Protein AF-0000000083169999 (afdb_homodimer)

Foldseek 3Di:
DDLLLLLVLVVVLCVLLVFAAADDDQDPVLLVVLVVVLVPDPLRDPPLNVCSRVLRLLLCLQQVPADSVLSSLSSQLRSLLVVCLVCVLVPLPLLVQQLVCVVVVHQGDDSSVNSNVVSLVVSLVVADVVLNVLSVQLVNLLSVLSSCCSPPVVVQVPDLLPVSVVVSLVSNSPCSSRQSSLAYRPDDCVQCVVCSVLSSLLLQLLCQSLQCCVQCPPVVHDTVLNSVCVNVVDDSSVSSNVSSVSNSVSSVCLQPDDGDPRSNVSSVSNSNSSNNSSVNVCVRRVVVVSVNDRPHDD/DDLLLLLVLVVVLCVLLVFAAADDDQDPVLLVVLVVVLVPDPLRDPPLNVCSRVLRLLLCLQQVPADSVLSSLSSQLRSLLVVCLVCVLVPLPLLVQQLVCVVVVHQGDDSSVNSNVVSLVVSLVVADVVLNVLSVQLSNLLSVLSSCCSPPVVVQVPDLLPVSVVVSLVSNSPCSSRQSSLAYRPDDCVQCVVCSVLSSLLLQLLCQSLQCCVQCVPVVHDTVLNSVCVNVVDDSSVSSNVSSVSNSVSSVCLQPDDGDPRSNVSSVSNSNSSNNSSVNVCVRRVVVVSVNDRPHDD

Sequence (596 aa):
MNLSFYRSNIEQFAREIGFVRRQFCLNEELYKTVKDRLSVLDDCPKGAERYTELSTVITQCFWGEHDFEVRVAFALVNVFGIMLDDLGPSHKEEYLRSVQEHAAGRRVSWSILRNLVDHTDKLMAVMPWFRAYLVKRAVDGFISFTYLEAFSPESFKNGDDAITDSFYRQGTSAYELYVLGVFPFDSEWKDYLFLLPHLGKFVNEVNDFLSYYKESIVCHEGNAFGRRGSGSGKPIEEVLVDSRKRCVDVVRFLQNVEMSPRLREALDSFIERFLNYHFDVDYRYRLSEVGIQFPAKIMNLSFYRSNIEQFAREIGFVRRQFCLNEELYKTVKDRLSVLDDCPKGAERYTELSTVITQCFWGEHDFEVRVAFALVNVFGIMLDDLGPSHKEEYLRSVQEHAAGRRVSWSILRNLVDHTDKLMAVMPWFRAYLVKRAVDGFISFTYLEAFSPESFKNGDDAITDSFYRQGTSAYELYVLGVFPFDSEWKDYLFLLPHLGKFVNEVNDFLSYYKESIVCHEGNAFGRRGSGSGKPIEEVLVDSRKRCVDVVRFLQNVEMSPRLREALDSFIERFLNYHFDVDYRYRLSEVGIQFPAKI

InterPro domains:
  IPR008949 Isoprenoid synthase domain superfamily [G3DSA:1.10.600.10] (1-295)
  IPR008949 Isoprenoid synthase domain superfamily [SSF48576] (38-292)

Secondary structure (DSSP, 8-state):
--HHHHHHHHHHHHHHHT----PPPP-HHHHHHHHHHHHT-TTPPTTGGGGHHHHHHHHHHHHTTS-HHHHHHHHHHHHHHHHHHHHGGG-HHHHHHHHHHHHTTPPP-SHHHHHHHHHHHHHHHTS-HHHHHHHHHHHHHHHHHHHHHHH-GGGGTTS-HHHHHHHHHHHH-HHHHHHTTSS-TTS-GGGTGGGHHHHHHHHHHHHHHHTHIIIIIIS----HHHHHHHHHT--HHHHHHHHHHHHHHHHHHHHH----HHHHHHHHHHHHHHHHHHHH-HHHH-GGGGT-------/--HHHHHHHHHHHHHHHT----PPPP-HHHHHHHHHHHHT-TTPPTTGGGGHHHHHHHHHHHHTTS-HHHHHHHHHHHHHHHHHHHHGGG-HHHHHHHHHHHHTTPPP-SHHHHHHHHHHHHHHHTS-HHHHHHHHHHHHHHHHHHHHHHH-GGGGTTS-HHHHHHHHHHHH-HHHHHHTTSS-TTS-GGGTGGGHHHHHHHHHHHHHHHTHIIIIIIS-PPPHHHHHHHHHT--HHHHHHHHHHHHHHHHHHHHH----HHHHHHHHHHHHHHHHHHHH-HHHH-GGGGT-------

Nearest PDB structures (foldseek):
  2ps7-assembly1_A  TM=8.183E-01  e=4.176E-07  Fusarium sporotrichioides
  1jfa-assembly1_A  TM=7.829E-01  e=2.537E-07  Fusarium sporotrichioides
  1kiz-assembly1_B  TM=7.801E-01  e=3.687E-07  Fusarium sporotrichioides
  4mc3-assembly1_A  TM=5.613E-01  e=2.076E-03  Kitasatospora setae KM-6054
  3cke-assembly1_D  TM=5.409E-01  e=2.894E-03  Aspergillus terreus

Structure (mmCIF, N/CA/C/O backbone):
data_AF-0000000083169999-model_v1
#
loop_
_entity.id
_entity.type
_entity.pdbx_description
1 polymer 'Trichodiene synthase'
#
loop_
_atom_site.group_PDB
_atom_site.id
_atom_site.type_symbol
_atom_site.label_atom_id
_atom_site.label_alt_id
_atom_site.label_comp_id
_atom_site.label_asym_id
_atom_site.label_entity_id
_atom_site.label_seq_id
_atom_site.pdbx_PDB_ins_code
_atom_site.Cartn_x
_atom_site.Cartn_y
_atom_site.Cartn_z
_atom_site.occupancy
_atom_site.B_iso_or_equiv
_atom_site.auth_seq_id
_atom_site.auth_comp_id
_atom_site.auth_asym_id
_atom_site.auth_atom_id
_atom_site.pdbx_PDB_model_num
ATOM 1 N N . MET A 1 1 ? -21.422 -12.305 -24.094 1 62.47 1 MET A N 1
ATOM 2 C CA . MET A 1 1 ? -20.094 -12.234 -24.688 1 62.47 1 MET A CA 1
ATOM 3 C C . MET A 1 1 ? -19.812 -13.469 -25.531 1 62.47 1 MET A C 1
ATOM 5 O O . MET A 1 1 ? -20.156 -14.586 -25.156 1 62.47 1 MET A O 1
ATOM 9 N N . ASN A 1 2 ? -19.359 -13.242 -26.766 1 78.25 2 ASN A N 1
ATOM 10 C CA . ASN A 1 2 ? -18.984 -14.258 -27.734 1 78.25 2 ASN A CA 1
ATOM 11 C C . ASN A 1 2 ? -17.688 -14.969 -27.344 1 78.25 2 ASN A C 1
ATOM 13 O O . ASN A 1 2 ? -16.641 -14.336 -27.25 1 78.25 2 ASN A O 1
ATOM 17 N N . LEU A 1 3 ? -17.812 -16.219 -26.953 1 85.62 3 LEU A N 1
ATOM 18 C CA . LEU A 1 3 ? -16.672 -17.047 -26.547 1 85.62 3 LEU A CA 1
ATOM 19 C C . LEU A 1 3 ? -15.594 -17.062 -27.625 1 85.62 3 LEU A C 1
ATOM 21 O O . LEU A 1 3 ? -14.406 -17.109 -27.312 1 85.62 3 LEU A O 1
ATOM 25 N N . SER A 1 4 ? -16.047 -16.984 -28.812 1 87.94 4 SER A N 1
ATOM 26 C CA . SER A 1 4 ? -15.094 -16.953 -29.922 1 87.94 4 SER A CA 1
ATOM 27 C C . SER A 1 4 ? -14.266 -15.672 -29.906 1 87.94 4 SER A C 1
ATOM 29 O O . SER A 1 4 ? -13.078 -15.688 -30.25 1 87.94 4 SER A O 1
ATOM 31 N N . PHE A 1 5 ? -14.922 -14.703 -29.531 1 90.88 5 PHE A N 1
ATOM 32 C CA . PHE A 1 5 ? -14.227 -13.422 -29.438 1 90.88 5 PHE A CA 1
ATOM 33 C C . PHE A 1 5 ? -13.195 -13.438 -28.312 1 90.88 5 PHE A C 1
ATOM 35 O O . PHE A 1 5 ? -12.078 -12.953 -28.484 1 90.88 5 PHE A O 1
ATOM 42 N N . TYR A 1 6 ? -13.562 -13.969 -27.188 1 91.5 6 TYR A N 1
ATOM 43 C CA . TYR A 1 6 ? -12.641 -14.094 -26.062 1 91.5 6 TYR A CA 1
ATOM 44 C C . TYR A 1 6 ? -11.453 -14.977 -26.438 1 91.5 6 TYR A C 1
ATOM 46 O O . TYR A 1 6 ? -10.305 -14.602 -26.188 1 91.5 6 TYR A O 1
ATOM 54 N N . ARG A 1 7 ? -11.734 -16.062 -27.078 1 91.62 7 ARG A N 1
ATOM 55 C CA . ARG A 1 7 ? -10.688 -16.984 -27.516 1 91.62 7 ARG A CA 1
ATOM 56 C C . ARG A 1 7 ? -9.719 -16.281 -28.469 1 91.62 7 ARG A C 1
ATOM 58 O O . ARG A 1 7 ? -8.5 -16.406 -28.312 1 91.62 7 ARG A O 1
ATOM 65 N N . SER A 1 8 ? -10.219 -15.562 -29.375 1 92.19 8 SER A N 1
ATOM 66 C CA . SER A 1 8 ? -9.391 -14.875 -30.359 1 92.19 8 SER A CA 1
ATOM 67 C C . SER A 1 8 ? -8.477 -13.852 -29.688 1 92.19 8 SER A C 1
ATOM 69 O O . SER A 1 8 ? -7.344 -13.641 -30.141 1 92.19 8 SER A O 1
ATOM 71 N N . ASN A 1 9 ? -8.984 -13.258 -28.641 1 93.12 9 ASN A N 1
ATOM 72 C CA . ASN A 1 9 ? -8.172 -12.273 -27.938 1 93.12 9 ASN A CA 1
ATOM 73 C C . ASN A 1 9 ? -7.062 -12.93 -27.125 1 93.12 9 ASN A C 1
ATOM 75 O O . ASN A 1 9 ? -5.961 -12.391 -27.016 1 93.12 9 ASN A O 1
ATOM 79 N N . ILE A 1 10 ? -7.336 -14.07 -26.594 1 93.38 10 ILE A N 1
ATOM 80 C CA . ILE A 1 10 ? -6.301 -14.797 -25.875 1 93.38 10 ILE A CA 1
ATOM 81 C C . ILE A 1 10 ? -5.219 -15.258 -26.844 1 93.38 10 ILE A C 1
ATOM 83 O O . ILE A 1 10 ? -4.023 -15.125 -26.562 1 93.38 10 ILE A O 1
ATOM 87 N N . GLU A 1 11 ? -5.629 -15.75 -27.953 1 92.12 11 GLU A N 1
ATOM 88 C CA . GLU A 1 11 ? -4.688 -16.219 -28.969 1 92.12 11 GLU A CA 1
ATOM 89 C C . GLU A 1 11 ? -3.848 -15.062 -29.516 1 92.12 11 GLU A C 1
ATOM 91 O O . GLU A 1 11 ? -2.645 -15.219 -29.734 1 92.12 11 GLU A O 1
ATOM 96 N N . GLN A 1 12 ? -4.492 -13.992 -29.719 1 93.56 12 GLN A N 1
ATOM 97 C CA . GLN A 1 12 ? -3.777 -12.812 -30.188 1 93.56 12 GLN A CA 1
ATOM 98 C C . GLN A 1 12 ? -2.77 -12.336 -29.141 1 93.56 12 GLN A C 1
ATOM 100 O O . GLN A 1 12 ? -1.652 -11.938 -29.484 1 93.56 12 GLN A O 1
ATOM 105 N N . PHE A 1 13 ? -3.205 -12.336 -27.906 1 94.94 13 PHE A N 1
ATOM 106 C CA . PHE A 1 13 ? -2.299 -11.992 -26.812 1 94.94 13 PHE A CA 1
ATOM 107 C C . PHE A 1 13 ? -1.073 -12.898 -26.812 1 94.94 13 PHE A C 1
ATOM 109 O O . PHE A 1 13 ? 0.061 -12.422 -26.781 1 94.94 13 PHE A O 1
ATOM 116 N N . ALA A 1 14 ? -1.275 -14.117 -26.875 1 92.31 14 ALA A N 1
ATOM 117 C CA . ALA A 1 14 ? -0.194 -15.102 -26.875 1 92.31 14 ALA A CA 1
ATOM 118 C C . ALA A 1 14 ? 0.758 -14.875 -28.047 1 92.31 14 ALA A C 1
ATOM 120 O O . ALA A 1 14 ? 1.979 -14.93 -27.875 1 92.31 14 ALA A O 1
ATOM 121 N N . ARG A 1 15 ? 0.222 -14.578 -29.188 1 92 15 ARG A N 1
ATOM 122 C CA . ARG A 1 15 ? 1.021 -14.328 -30.375 1 92 15 ARG A CA 1
ATOM 123 C C . ARG A 1 15 ? 1.84 -13.055 -30.234 1 92 15 ARG A C 1
ATOM 125 O O . ARG A 1 15 ? 3.025 -13.031 -30.578 1 92 15 ARG A O 1
ATOM 132 N N . GLU A 1 16 ? 1.239 -12.094 -29.781 1 93.88 16 GLU A N 1
ATOM 133 C CA . GLU A 1 16 ? 1.878 -10.781 -29.688 1 93.88 16 GLU A CA 1
ATOM 134 C C . GLU A 1 16 ? 3.064 -10.812 -28.734 1 93.88 16 GLU A C 1
ATOM 136 O O . GLU A 1 16 ? 4.051 -10.102 -28.938 1 93.88 16 GLU A O 1
ATOM 141 N N . ILE A 1 17 ? 2.957 -11.648 -27.719 1 94 17 ILE A N 1
ATOM 142 C CA . ILE A 1 17 ? 4.023 -11.633 -26.734 1 94 17 ILE A CA 1
ATOM 143 C C . ILE A 1 17 ? 4.98 -12.797 -26.969 1 94 17 ILE A C 1
ATOM 145 O O . ILE A 1 17 ? 5.977 -12.953 -26.266 1 94 17 ILE A O 1
ATOM 149 N N . GLY A 1 18 ? 4.715 -13.641 -27.922 1 90.19 18 GLY A N 1
ATOM 150 C CA . GLY A 1 18 ? 5.562 -14.773 -28.25 1 90.19 18 GLY A CA 1
ATOM 151 C C . GLY A 1 18 ? 5.492 -15.883 -27.203 1 90.19 18 GLY A C 1
ATOM 152 O O . GLY A 1 18 ? 6.512 -16.484 -26.859 1 90.19 18 GLY A O 1
ATOM 153 N N . PHE A 1 19 ? 4.316 -16.062 -26.688 1 89.81 19 PHE A N 1
ATOM 154 C CA . PHE A 1 19 ? 4.137 -17.062 -25.641 1 89.81 19 PHE A CA 1
ATOM 155 C C . PHE A 1 19 ? 4.227 -18.469 -26.219 1 89.81 19 PHE A C 1
ATOM 157 O O . PHE A 1 19 ? 3.645 -18.75 -27.281 1 89.81 19 PHE A O 1
ATOM 164 N N . VAL A 1 20 ? 4.965 -19.297 -25.531 1 83.62 20 VAL A N 1
ATOM 165 C CA . VAL A 1 20 ? 5.066 -20.719 -25.859 1 83.62 20 VAL A CA 1
ATOM 166 C C . VAL A 1 20 ? 4.602 -21.547 -24.656 1 83.62 20 VAL A C 1
ATOM 168 O O . VAL A 1 20 ? 5.137 -21.422 -23.562 1 83.62 20 VAL A O 1
ATOM 171 N N . ARG A 1 21 ? 3.674 -22.297 -24.859 1 85.25 21 ARG A N 1
ATOM 172 C CA . ARG A 1 21 ? 3.104 -23.141 -23.812 1 85.25 21 ARG A CA 1
ATOM 173 C C . ARG A 1 21 ? 4.078 -24.234 -23.406 1 85.25 21 ARG A C 1
ATOM 175 O O . ARG A 1 21 ? 4.66 -24.906 -24.25 1 85.25 21 ARG A O 1
ATOM 182 N N . ARG A 1 22 ? 4.238 -24.25 -22.156 1 82.31 22 ARG A N 1
ATOM 183 C CA . ARG A 1 22 ? 5.012 -25.328 -21.562 1 82.31 22 ARG A CA 1
ATOM 184 C C . ARG A 1 22 ? 4.227 -26.016 -20.438 1 82.31 22 ARG A C 1
ATOM 186 O O . ARG A 1 22 ? 3.508 -25.344 -19.688 1 82.31 22 ARG A O 1
ATOM 193 N N . GLN A 1 23 ? 4.219 -27.281 -20.484 1 73.69 23 GLN A N 1
ATOM 194 C CA . GLN A 1 23 ? 3.492 -28 -19.438 1 73.69 23 GLN A CA 1
ATOM 195 C C . GLN A 1 23 ? 4.312 -28.094 -18.156 1 73.69 23 GLN A C 1
ATOM 197 O O . GLN A 1 23 ? 5.531 -28.281 -18.203 1 73.69 23 GLN A O 1
ATOM 202 N N . PHE A 1 24 ? 3.568 -27.766 -17.125 1 72.69 24 PHE A N 1
ATOM 203 C CA . PHE A 1 24 ? 4.242 -27.875 -15.836 1 72.69 24 PHE A CA 1
ATOM 204 C C . PHE A 1 24 ? 3.91 -29.188 -15.148 1 72.69 24 PHE A C 1
ATOM 206 O O . PHE A 1 24 ? 2.801 -29.703 -15.289 1 72.69 24 PHE A O 1
ATOM 213 N N . CYS A 1 25 ? 4.93 -29.75 -14.641 1 74.88 25 CYS A N 1
ATOM 214 C CA . CYS A 1 25 ? 4.727 -30.938 -13.82 1 74.88 25 CYS A CA 1
ATOM 215 C C . CYS A 1 25 ? 4.82 -30.609 -12.336 1 74.88 25 CYS A C 1
ATOM 217 O O . CYS A 1 25 ? 5.648 -29.781 -11.93 1 74.88 25 CYS A O 1
ATOM 219 N N . LEU A 1 26 ? 3.883 -31.219 -11.664 1 83 26 LEU A N 1
ATOM 220 C CA . LEU A 1 26 ? 3.914 -31.062 -10.219 1 83 26 LEU A CA 1
ATOM 221 C C . LEU A 1 26 ? 5.242 -31.547 -9.641 1 83 26 LEU A C 1
ATOM 223 O O . LEU A 1 26 ? 5.73 -32.625 -10.023 1 83 26 LEU A O 1
ATOM 227 N N . ASN A 1 27 ? 5.832 -30.781 -8.836 1 90.19 27 ASN A N 1
ATOM 228 C CA . ASN A 1 27 ? 7.016 -31.203 -8.102 1 90.19 27 ASN A CA 1
ATOM 229 C C . ASN A 1 27 ? 6.645 -32.062 -6.898 1 90.19 27 ASN A C 1
ATOM 231 O O . ASN A 1 27 ? 6.246 -31.562 -5.852 1 90.19 27 ASN A O 1
ATOM 235 N N . GLU A 1 28 ? 6.883 -33.312 -7.02 1 94.19 28 GLU A N 1
ATOM 236 C CA . GLU A 1 28 ? 6.441 -34.281 -6.02 1 94.19 28 GLU A CA 1
ATOM 237 C C . GLU A 1 28 ? 7.152 -34.062 -4.688 1 94.19 28 GLU A C 1
ATOM 239 O O . GLU A 1 28 ? 6.555 -34.219 -3.623 1 94.19 28 GLU A O 1
ATOM 244 N N . GLU A 1 29 ? 8.367 -33.781 -4.758 1 96.12 29 GLU A N 1
ATOM 245 C CA . GLU A 1 29 ? 9.125 -33.594 -3.527 1 96.12 29 GLU A CA 1
ATOM 246 C C . GLU A 1 29 ? 8.578 -32.375 -2.746 1 96.12 29 GLU A C 1
ATOM 248 O O . GLU A 1 29 ? 8.406 -32.469 -1.528 1 96.12 29 GLU A O 1
ATOM 253 N N . LEU A 1 30 ? 8.32 -31.328 -3.416 1 96.31 30 LEU A N 1
ATOM 254 C CA . LEU A 1 30 ? 7.758 -30.141 -2.775 1 96.31 30 LEU A CA 1
ATOM 255 C C . LEU A 1 30 ? 6.375 -30.438 -2.199 1 96.31 30 LEU A C 1
ATOM 257 O O . LEU A 1 30 ? 6.082 -30.062 -1.06 1 96.31 30 LEU A O 1
ATOM 261 N N . TYR A 1 31 ? 5.605 -31.109 -2.959 1 96.94 31 TYR A N 1
ATOM 262 C CA . TYR A 1 31 ? 4.258 -31.469 -2.533 1 96.94 31 TYR A CA 1
ATOM 263 C C . TYR A 1 31 ? 4.293 -32.312 -1.259 1 96.94 31 TYR A C 1
ATOM 265 O O . TYR A 1 31 ? 3.607 -32 -0.283 1 96.94 31 TYR A O 1
ATOM 273 N N . LYS A 1 32 ? 5.074 -33.281 -1.286 1 97.38 32 LYS A N 1
ATOM 274 C CA . LYS A 1 32 ? 5.176 -34.188 -0.14 1 97.38 32 LYS A CA 1
ATOM 275 C C . LYS A 1 32 ? 5.695 -33.469 1.091 1 97.38 32 LYS A C 1
ATOM 277 O O . LYS A 1 32 ? 5.199 -33.656 2.201 1 97.38 32 LYS A O 1
ATOM 282 N N . THR A 1 33 ? 6.66 -32.656 0.898 1 97.88 33 THR A N 1
ATOM 283 C CA . THR A 1 33 ? 7.258 -31.938 2.016 1 97.88 33 THR A CA 1
ATOM 284 C C . THR A 1 33 ? 6.25 -30.969 2.633 1 97.88 33 THR A C 1
ATOM 286 O O . THR A 1 33 ? 6.152 -30.859 3.857 1 97.88 33 THR A O 1
ATOM 289 N N . VAL A 1 34 ? 5.496 -30.266 1.845 1 97.81 34 VAL A N 1
ATOM 290 C CA . VAL A 1 34 ? 4.484 -29.344 2.344 1 97.81 34 VAL A CA 1
ATOM 291 C C . VAL A 1 34 ? 3.402 -30.109 3.094 1 97.81 34 VAL A C 1
ATOM 293 O O . VAL A 1 34 ? 2.982 -29.703 4.18 1 97.81 34 VAL A O 1
ATOM 296 N N . LYS A 1 35 ? 3.01 -31.203 2.561 1 97 35 LYS A N 1
ATOM 297 C CA . LYS A 1 35 ? 2.016 -32.062 3.213 1 97 35 LYS A CA 1
ATOM 298 C C . LYS A 1 35 ? 2.52 -32.531 4.566 1 97 35 LYS A C 1
ATOM 300 O O . LYS A 1 35 ? 1.774 -32.531 5.547 1 97 35 LYS A O 1
ATOM 305 N N . ASP A 1 36 ? 3.721 -32.938 4.562 1 97.12 36 ASP A N 1
ATOM 306 C CA . ASP A 1 36 ? 4.324 -33.406 5.801 1 97.12 36 ASP A CA 1
ATOM 307 C C . ASP A 1 36 ? 4.398 -32.312 6.844 1 97.12 36 ASP A C 1
ATOM 309 O O . ASP A 1 36 ? 4.109 -32.531 8.023 1 97.12 36 ASP A O 1
ATOM 313 N N . ARG A 1 37 ? 4.793 -31.156 6.434 1 97.12 37 ARG A N 1
ATOM 314 C CA . ARG A 1 37 ? 4.863 -30.031 7.352 1 97.12 37 ARG A CA 1
ATOM 315 C C . ARG A 1 37 ? 3.492 -29.719 7.938 1 97.12 37 ARG A C 1
ATOM 317 O O . ARG A 1 37 ? 3.379 -29.375 9.125 1 97.12 37 ARG A O 1
ATOM 324 N N . LEU A 1 38 ? 2.498 -29.75 7.117 1 97.44 38 LEU A N 1
ATOM 325 C CA . LEU A 1 38 ? 1.14 -29.484 7.57 1 97.44 38 LEU A CA 1
ATOM 326 C C . LEU A 1 38 ? 0.672 -30.547 8.555 1 97.44 38 LEU A C 1
ATOM 328 O O . LEU A 1 38 ? -0.022 -30.234 9.531 1 97.44 38 LEU A O 1
ATOM 332 N N . SER A 1 39 ? 1.054 -31.75 8.352 1 95.12 39 SER A N 1
ATOM 333 C CA . SER A 1 39 ? 0.594 -32.875 9.164 1 95.12 39 SER A CA 1
ATOM 334 C C . SER A 1 39 ? 1.154 -32.812 10.578 1 95.12 39 SER A C 1
ATOM 336 O O . SER A 1 39 ? 0.565 -33.344 11.508 1 95.12 39 SER A O 1
ATOM 338 N N . VAL A 1 40 ? 2.223 -32.125 10.766 1 94.19 40 VAL A N 1
ATOM 339 C CA . VAL A 1 40 ? 2.852 -32.094 12.078 1 94.19 40 VAL A CA 1
ATOM 340 C C . VAL A 1 40 ? 2.57 -30.75 12.758 1 94.19 40 VAL A C 1
ATOM 342 O O . VAL A 1 40 ? 3.033 -30.5 13.875 1 94.19 40 VAL A O 1
ATOM 345 N N . LEU A 1 41 ? 1.908 -29.938 12.039 1 93.94 41 LEU A N 1
ATOM 346 C CA . LEU A 1 41 ? 1.555 -28.656 12.625 1 93.94 41 LEU A CA 1
ATOM 347 C C . LEU A 1 41 ? 0.533 -28.828 13.75 1 93.94 41 LEU A C 1
ATOM 349 O O . LEU A 1 41 ? -0.516 -29.438 13.547 1 93.94 41 LEU A O 1
ATOM 353 N N . ASP A 1 42 ? 0.745 -28.391 14.906 1 88.94 42 ASP A N 1
ATOM 354 C CA . ASP A 1 42 ? -0.102 -28.562 16.078 1 88.94 42 ASP A CA 1
ATOM 355 C C . ASP A 1 42 ? -1.484 -27.953 15.867 1 88.94 42 ASP A C 1
ATOM 357 O O . ASP A 1 42 ? -2.494 -28.516 16.281 1 88.94 42 ASP A O 1
ATOM 361 N N . ASP A 1 43 ? -1.64 -26.875 15.211 1 91.25 43 ASP A N 1
ATOM 362 C CA . ASP A 1 43 ? -2.902 -26.172 15.016 1 91.25 43 ASP A CA 1
ATOM 363 C C . ASP A 1 43 ? -3.223 -26 13.531 1 91.25 43 ASP A C 1
ATOM 365 O O . ASP A 1 43 ? -3.629 -24.922 13.102 1 91.25 43 ASP A O 1
ATOM 369 N N . CYS A 1 44 ? -3.051 -27.094 12.891 1 93.75 44 CYS A N 1
ATOM 370 C CA . CYS A 1 44 ? -3.342 -27.047 11.461 1 93.75 44 CYS A CA 1
ATOM 371 C C . CYS A 1 44 ? -4.844 -26.969 11.219 1 93.75 44 CYS A C 1
ATOM 373 O O . CYS A 1 44 ? -5.602 -27.812 11.703 1 93.75 44 CYS A O 1
ATOM 375 N N . PRO A 1 45 ? -5.246 -26 10.492 1 94.5 45 PRO A N 1
ATOM 376 C CA . PRO A 1 45 ? -6.68 -25.906 10.211 1 94.5 45 PRO A CA 1
ATOM 377 C C . PRO A 1 45 ? -7.195 -27.094 9.398 1 94.5 45 PRO A C 1
ATOM 379 O O . PRO A 1 45 ? -6.504 -27.578 8.5 1 94.5 45 PRO A O 1
ATOM 382 N N . LYS A 1 46 ? -8.453 -27.406 9.688 1 90.75 46 LYS A N 1
ATOM 383 C CA . LYS A 1 46 ? -9.086 -28.5 8.953 1 90.75 46 LYS A CA 1
ATOM 384 C C . LYS A 1 46 ? -9.203 -28.172 7.469 1 90.75 46 LYS A C 1
ATOM 386 O O . LYS A 1 46 ? -9.602 -27.062 7.105 1 90.75 46 LYS A O 1
ATOM 391 N N . GLY A 1 47 ? -8.688 -29.109 6.629 1 92.38 47 GLY A N 1
ATOM 392 C CA . GLY A 1 47 ? -8.859 -28.938 5.195 1 92.38 47 GLY A CA 1
ATOM 393 C C . GLY A 1 47 ? -7.664 -28.297 4.523 1 92.38 47 GLY A C 1
ATOM 394 O O . GLY A 1 47 ? -7.656 -28.109 3.303 1 92.38 47 GLY A O 1
ATOM 395 N N . ALA A 1 48 ? -6.641 -27.984 5.305 1 95.44 48 ALA A N 1
ATOM 396 C CA . ALA A 1 48 ? -5.453 -27.344 4.742 1 95.44 48 ALA A CA 1
ATOM 397 C C . ALA A 1 48 ? -4.859 -28.188 3.619 1 95.44 48 ALA A C 1
ATOM 399 O O . ALA A 1 48 ? -4.336 -27.656 2.639 1 95.44 48 ALA A O 1
ATOM 400 N N . GLU A 1 49 ? -4.98 -29.469 3.75 1 93.62 49 GLU A N 1
ATOM 401 C CA . GLU A 1 49 ? -4.395 -30.406 2.789 1 93.62 49 GLU A CA 1
ATOM 402 C C . GLU A 1 49 ? -5 -30.219 1.401 1 93.62 49 GLU A C 1
ATOM 404 O O . GLU A 1 49 ? -4.328 -30.438 0.391 1 93.62 49 GLU A O 1
ATOM 409 N N . ARG A 1 50 ? -6.188 -29.781 1.277 1 93.44 50 ARG A N 1
ATOM 410 C CA . ARG A 1 50 ? -6.875 -29.594 0.004 1 93.44 50 ARG A CA 1
ATOM 411 C C . ARG A 1 50 ? -6.215 -28.484 -0.819 1 93.44 50 ARG A C 1
ATOM 413 O O . ARG A 1 50 ? -6.387 -28.422 -2.039 1 93.44 50 ARG A O 1
ATOM 420 N N . TYR A 1 51 ? -5.453 -27.672 -0.123 1 95.06 51 TYR A N 1
ATOM 421 C CA . TYR A 1 51 ? -4.867 -26.516 -0.799 1 95.06 51 TYR A CA 1
ATOM 422 C C . TYR A 1 51 ? -3.396 -26.75 -1.118 1 95.06 51 TYR A C 1
ATOM 424 O O . TYR A 1 51 ? -2.734 -25.906 -1.715 1 95.06 51 TYR A O 1
ATOM 432 N N . THR A 1 52 ? -2.914 -27.922 -0.758 1 95.44 52 THR A N 1
ATOM 433 C CA . THR A 1 52 ? -1.494 -28.219 -0.892 1 95.44 52 THR A CA 1
ATOM 434 C C . THR A 1 52 ? -1.101 -28.328 -2.363 1 95.44 52 THR A C 1
ATOM 436 O O . THR A 1 52 ? -0.06 -27.812 -2.771 1 95.44 52 THR A O 1
ATOM 439 N N . GLU A 1 53 ? -1.898 -28.953 -3.105 1 92.62 53 GLU A N 1
ATOM 440 C CA . GLU A 1 53 ? -1.574 -29.141 -4.516 1 92.62 53 GLU A CA 1
ATOM 441 C C . GLU A 1 53 ? -1.493 -27.797 -5.242 1 92.62 53 GLU A C 1
ATOM 443 O O . GLU A 1 53 ? -0.505 -27.516 -5.926 1 92.62 53 GLU A O 1
ATOM 448 N N . LEU A 1 54 ? -2.504 -27.031 -5.121 1 92.25 54 LEU A N 1
ATOM 449 C CA . LEU A 1 54 ? -2.531 -25.734 -5.777 1 92.25 54 LEU A CA 1
ATOM 450 C C . LEU A 1 54 ? -1.357 -24.859 -5.324 1 92.25 54 LEU A C 1
ATOM 452 O O . LEU A 1 54 ? -0.699 -24.219 -6.145 1 92.25 54 LEU A O 1
ATOM 456 N N . SER A 1 55 ? -1.122 -24.844 -4.051 1 94.44 55 SER A N 1
ATOM 457 C CA . SER A 1 55 ? -0.03 -24.047 -3.5 1 94.44 55 SER A CA 1
ATOM 458 C C . SER A 1 55 ? 1.315 -24.484 -4.07 1 94.44 55 SER A C 1
ATOM 460 O O . SER A 1 55 ? 2.166 -23.656 -4.379 1 94.44 55 SER A O 1
ATOM 462 N N . THR A 1 56 ? 1.494 -25.75 -4.176 1 94.19 56 THR A N 1
ATOM 463 C CA . THR A 1 56 ? 2.76 -26.281 -4.68 1 94.19 56 THR A CA 1
ATOM 464 C C . THR A 1 56 ? 2.932 -25.953 -6.156 1 94.19 56 THR A C 1
ATOM 466 O O . THR A 1 56 ? 4.039 -25.656 -6.605 1 94.19 56 THR A O 1
ATOM 469 N N . VAL A 1 57 ? 1.862 -26.016 -6.891 1 91.12 57 VAL A N 1
ATOM 470 C CA . VAL A 1 57 ? 1.91 -25.656 -8.305 1 91.12 57 VAL A CA 1
ATOM 471 C C . VAL A 1 57 ? 2.273 -24.188 -8.461 1 91.12 57 VAL A C 1
ATOM 473 O O . VAL A 1 57 ? 3.152 -23.828 -9.25 1 91.12 57 VAL A O 1
ATOM 476 N N . ILE A 1 58 ? 1.662 -2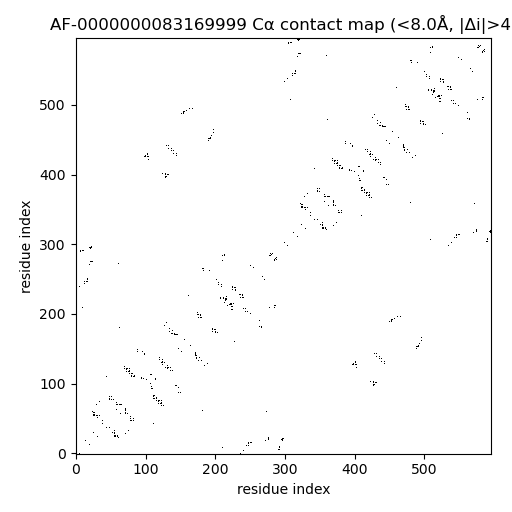3.328 -7.691 1 91.56 58 ILE A N 1
ATOM 477 C CA . ILE A 1 58 ? 1.941 -21.906 -7.727 1 91.56 58 ILE A CA 1
ATOM 478 C C . ILE A 1 58 ? 3.41 -21.656 -7.387 1 91.56 58 ILE A C 1
ATOM 480 O O . ILE A 1 58 ? 4.098 -20.906 -8.086 1 91.56 58 ILE A O 1
ATOM 484 N N . THR A 1 59 ? 3.811 -22.297 -6.359 1 92.81 59 THR A N 1
ATOM 485 C CA . THR A 1 59 ? 5.18 -22.109 -5.895 1 92.81 59 THR A CA 1
ATOM 486 C C . THR A 1 59 ? 6.18 -22.547 -6.961 1 92.81 59 THR A C 1
ATOM 488 O O . THR A 1 59 ? 7.164 -21.859 -7.223 1 92.81 59 THR A O 1
ATOM 491 N N . GLN A 1 60 ? 5.914 -23.641 -7.512 1 88.38 60 GLN A N 1
ATOM 492 C CA . GLN A 1 60 ? 6.805 -24.156 -8.547 1 88.38 60 GLN A CA 1
ATOM 493 C C . GLN A 1 60 ? 6.832 -23.234 -9.758 1 88.38 60 GLN A C 1
ATOM 495 O O . GLN A 1 60 ? 7.887 -23.031 -10.359 1 88.38 60 GLN A O 1
ATOM 500 N N . CYS A 1 61 ? 5.75 -22.75 -10.07 1 86.75 61 CYS A N 1
ATOM 501 C CA . CYS A 1 61 ? 5.645 -21.891 -11.242 1 86.75 61 CYS A CA 1
ATOM 502 C C . CYS A 1 61 ? 6.277 -20.531 -10.977 1 86.75 61 CYS A C 1
ATOM 504 O O . CYS A 1 61 ? 7.031 -20.016 -11.805 1 86.75 61 CYS A O 1
ATOM 506 N N . PHE A 1 62 ? 6.074 -20.031 -9.828 1 89.38 62 PHE A N 1
ATOM 507 C CA . PHE A 1 62 ? 6.41 -18.625 -9.633 1 89.38 62 PHE A CA 1
ATOM 508 C C . PHE A 1 62 ? 7.762 -18.469 -8.945 1 89.38 62 PHE A C 1
ATOM 510 O O . PHE A 1 62 ? 8.445 -17.469 -9.109 1 89.38 62 PHE A O 1
ATOM 517 N N . TRP A 1 63 ? 8.164 -19.5 -8.195 1 90.81 63 TRP A N 1
ATOM 518 C CA . TRP A 1 63 ? 9.367 -19.359 -7.387 1 90.81 63 TRP A CA 1
ATOM 519 C C . TRP A 1 63 ? 10.242 -20.609 -7.504 1 90.81 63 TRP A C 1
ATOM 521 O O . TRP A 1 63 ? 10.953 -20.969 -6.562 1 90.81 63 TRP A O 1
ATOM 531 N N . GLY A 1 64 ? 10.195 -21.203 -8.648 1 84.25 64 GLY A N 1
ATOM 532 C CA . GLY A 1 64 ? 10.883 -22.469 -8.875 1 84.25 64 GLY A CA 1
ATOM 533 C C . GLY A 1 64 ? 12.398 -22.328 -8.805 1 84.25 64 GLY A C 1
ATOM 534 O O . GLY A 1 64 ? 13.102 -23.328 -8.602 1 84.25 64 GLY A O 1
ATOM 535 N N . GLU A 1 65 ? 12.867 -21.109 -8.883 1 83.69 65 GLU A N 1
ATOM 536 C CA . GLU A 1 65 ? 14.312 -20.922 -8.961 1 83.69 65 GLU A CA 1
ATOM 537 C C . GLU A 1 65 ? 14.922 -20.766 -7.57 1 83.69 65 GLU A C 1
ATOM 539 O O . GLU A 1 65 ? 16.141 -20.75 -7.418 1 83.69 65 GLU A O 1
ATOM 544 N N . HIS A 1 66 ? 14.125 -20.672 -6.605 1 91.88 66 HIS A N 1
ATOM 545 C CA . HIS A 1 66 ? 14.625 -20.5 -5.25 1 91.88 66 HIS A CA 1
ATOM 546 C C . HIS A 1 66 ? 15.047 -21.844 -4.645 1 91.88 66 HIS A C 1
ATOM 548 O O . HIS A 1 66 ? 14.688 -22.906 -5.16 1 91.88 66 HIS A O 1
ATOM 554 N N . ASP A 1 67 ? 15.797 -21.688 -3.617 1 92.94 67 ASP A N 1
ATOM 555 C CA . ASP A 1 67 ? 16.172 -22.875 -2.846 1 92.94 67 ASP A CA 1
ATOM 556 C C . ASP A 1 67 ? 14.938 -23.609 -2.322 1 92.94 67 ASP A C 1
ATOM 558 O O . ASP A 1 67 ? 13.898 -22.984 -2.092 1 92.94 67 ASP A O 1
ATOM 562 N N . PHE A 1 68 ? 15.102 -24.891 -2.094 1 95.44 68 PHE A N 1
ATOM 563 C CA . PHE A 1 68 ? 13.992 -25.781 -1.759 1 95.44 68 PHE A CA 1
ATOM 564 C C . PHE A 1 68 ? 13.281 -25.297 -0.502 1 95.44 68 PHE A C 1
ATOM 566 O O . PHE A 1 68 ? 12.047 -25.25 -0.46 1 95.44 68 PHE A O 1
ATOM 573 N N . GLU A 1 69 ? 14 -24.891 0.486 1 95.12 69 GLU A N 1
ATOM 574 C CA . GLU A 1 69 ? 13.391 -24.484 1.749 1 95.12 69 GLU A CA 1
ATOM 575 C C . GLU A 1 69 ? 12.594 -23.188 1.584 1 95.12 69 GLU A C 1
ATOM 577 O O . GLU A 1 69 ? 11.57 -23 2.25 1 95.12 69 GLU A O 1
ATOM 582 N N . VAL A 1 70 ? 13.07 -22.375 0.751 1 94.5 70 VAL A N 1
ATOM 583 C CA . VAL A 1 70 ? 12.359 -21.141 0.458 1 94.5 70 VAL A CA 1
ATOM 584 C C . VAL A 1 70 ? 11.047 -21.453 -0.27 1 94.5 70 VAL A C 1
ATOM 586 O O . VAL A 1 70 ? 10.008 -20.875 0.037 1 94.5 70 VAL A O 1
ATOM 589 N N . ARG A 1 71 ? 11.109 -22.391 -1.162 1 95.44 71 ARG A N 1
ATOM 590 C CA . ARG A 1 71 ? 9.914 -22.812 -1.883 1 95.44 71 ARG A CA 1
ATOM 591 C C . ARG A 1 71 ? 8.891 -23.422 -0.932 1 95.44 71 ARG A C 1
ATOM 593 O O . ARG A 1 71 ? 7.691 -23.156 -1.051 1 95.44 71 ARG A O 1
ATOM 600 N N . VAL A 1 72 ? 9.406 -24.156 -0.039 1 97.19 72 VAL A N 1
ATOM 601 C CA . VAL A 1 72 ? 8.516 -24.75 0.957 1 97.19 72 VAL A CA 1
ATOM 602 C C . VAL A 1 72 ? 7.844 -23.641 1.768 1 97.19 72 VAL A C 1
ATOM 604 O O . VAL A 1 72 ? 6.637 -23.688 2.018 1 97.19 72 VAL A O 1
ATOM 607 N N . ALA A 1 73 ? 8.602 -22.656 2.148 1 96.12 73 ALA A N 1
ATOM 608 C CA . ALA A 1 73 ? 8.062 -21.547 2.928 1 96.12 73 ALA A CA 1
ATOM 609 C C . ALA A 1 73 ? 6.984 -20.797 2.148 1 96.12 73 ALA A C 1
ATOM 611 O O . ALA A 1 73 ? 5.918 -20.5 2.689 1 96.12 73 ALA A O 1
ATOM 612 N N . PHE A 1 74 ? 7.242 -20.562 0.903 1 95.69 74 PHE A N 1
ATOM 613 C CA . PHE A 1 74 ? 6.254 -19.906 0.056 1 95.69 74 PHE A CA 1
ATOM 614 C C . PHE A 1 74 ? 4.988 -20.75 -0.05 1 95.69 74 PHE A C 1
ATOM 616 O O . PHE A 1 74 ? 3.877 -20.219 0.026 1 95.69 74 PHE A O 1
ATOM 623 N N . ALA A 1 75 ? 5.184 -21.984 -0.248 1 96.94 75 ALA A N 1
ATOM 624 C CA . ALA A 1 75 ? 4.047 -22.891 -0.42 1 96.94 75 ALA A CA 1
ATOM 625 C C . ALA A 1 75 ? 3.154 -22.891 0.819 1 96.94 75 ALA A C 1
ATOM 627 O O . ALA A 1 75 ? 1.927 -22.875 0.709 1 96.94 75 ALA A O 1
ATOM 628 N N . LEU A 1 76 ? 3.756 -22.891 1.943 1 97.56 76 LEU A N 1
ATOM 629 C CA . LEU A 1 76 ? 2.986 -22.922 3.184 1 97.56 76 LEU A CA 1
ATOM 630 C C . LEU A 1 76 ? 2.223 -21.609 3.373 1 97.56 76 LEU A C 1
ATOM 632 O O . LEU A 1 76 ? 1.054 -21.625 3.768 1 97.56 76 LEU A O 1
ATOM 636 N N . VAL A 1 77 ? 2.834 -20.516 3.1 1 96.19 77 VAL A N 1
ATOM 637 C CA . VAL A 1 77 ? 2.137 -19.234 3.158 1 96.19 77 VAL A CA 1
ATOM 638 C C . VAL A 1 77 ? 0.94 -19.25 2.209 1 96.19 77 VAL A C 1
ATOM 640 O O . VAL A 1 77 ? -0.156 -18.828 2.572 1 96.19 77 VAL A O 1
ATOM 643 N N . ASN A 1 78 ? 1.134 -19.812 1.071 1 95.31 78 ASN A N 1
ATOM 644 C CA . ASN A 1 78 ? 0.08 -19.859 0.063 1 95.31 78 ASN A CA 1
ATOM 645 C C . ASN A 1 78 ? -1.069 -20.766 0.497 1 95.31 78 ASN A C 1
ATOM 647 O O . ASN A 1 78 ? -2.232 -20.484 0.203 1 95.31 78 ASN A O 1
ATOM 651 N N . VAL A 1 79 ? -0.734 -21.828 1.099 1 97.31 79 VAL A N 1
ATOM 652 C CA . VAL A 1 79 ? -1.791 -22.703 1.582 1 97.31 79 VAL A CA 1
ATOM 653 C C . VAL A 1 79 ? -2.77 -21.922 2.445 1 97.31 79 VAL A C 1
ATOM 655 O O . VAL A 1 79 ? -3.977 -21.922 2.193 1 97.31 79 VAL A O 1
ATOM 658 N N . PHE A 1 80 ? -2.254 -21.188 3.334 1 96.94 80 PHE A N 1
ATOM 659 C CA . PHE A 1 80 ? -3.1 -20.516 4.301 1 96.94 80 PHE A CA 1
ATOM 660 C C . PHE A 1 80 ? -3.693 -19.234 3.701 1 96.94 80 PHE A C 1
ATOM 662 O O . PHE A 1 80 ? -4.809 -18.844 4.047 1 96.94 80 PHE A O 1
ATOM 669 N N . GLY A 1 81 ? -2.949 -18.641 2.828 1 95.19 81 GLY A N 1
ATOM 670 C CA . GLY A 1 81 ? -3.51 -17.5 2.115 1 95.19 81 GLY A CA 1
ATOM 671 C C . GLY A 1 81 ? -4.723 -17.859 1.277 1 95.19 81 GLY A C 1
ATOM 672 O O . GLY A 1 81 ? -5.742 -17.172 1.323 1 95.19 81 GLY A O 1
ATOM 673 N N . ILE A 1 82 ? -4.609 -18.938 0.535 1 93.69 82 ILE A N 1
ATOM 674 C CA . ILE A 1 82 ? -5.719 -19.391 -0.298 1 93.69 82 ILE A CA 1
ATOM 675 C C . ILE A 1 82 ? -6.883 -19.828 0.587 1 93.69 82 ILE A C 1
ATOM 677 O O . ILE A 1 82 ? -8.047 -19.531 0.287 1 93.69 82 ILE A O 1
ATOM 681 N N . MET A 1 83 ? -6.598 -20.5 1.621 1 95.5 83 MET A N 1
ATOM 682 C CA . MET A 1 83 ? -7.625 -20.922 2.566 1 95.5 83 MET A CA 1
ATOM 683 C C . MET A 1 83 ? -8.391 -19.719 3.107 1 95.5 83 MET A C 1
ATOM 685 O O . MET A 1 83 ? -9.617 -19.766 3.223 1 95.5 83 MET A O 1
ATOM 689 N N . LEU A 1 84 ? -7.668 -18.734 3.473 1 94.81 84 LEU A N 1
ATOM 690 C CA . LEU A 1 84 ? -8.305 -17.531 4 1 94.81 84 LEU A CA 1
ATOM 691 C C . LEU A 1 84 ? -9.242 -16.922 2.969 1 94.81 84 LEU A C 1
ATOM 693 O O . LEU A 1 84 ? -10.359 -16.516 3.303 1 94.81 84 LEU A O 1
ATOM 697 N N . ASP A 1 85 ? -8.805 -16.844 1.796 1 90.06 85 ASP A N 1
ATOM 698 C CA . ASP A 1 85 ? -9.602 -16.266 0.715 1 90.06 85 ASP A CA 1
ATOM 699 C C . ASP A 1 85 ? -10.867 -17.094 0.466 1 90.06 85 ASP A C 1
ATOM 701 O O . ASP A 1 85 ? -11.938 -16.531 0.213 1 90.06 85 ASP A O 1
ATOM 705 N N . ASP A 1 86 ? -10.766 -18.359 0.528 1 90.44 86 ASP A N 1
ATOM 706 C CA . ASP A 1 86 ? -11.875 -19.266 0.209 1 90.44 86 ASP A CA 1
ATOM 707 C C . ASP A 1 86 ? -12.844 -19.375 1.381 1 90.44 86 ASP A C 1
ATOM 709 O O . ASP A 1 86 ? -14.062 -19.406 1.182 1 90.44 86 ASP A O 1
ATOM 713 N N . LEU A 1 87 ? -12.32 -19.391 2.561 1 93.38 87 LEU A N 1
ATOM 714 C CA . LEU A 1 87 ? -13.156 -19.734 3.703 1 93.38 87 LEU A CA 1
ATOM 715 C C . LEU A 1 87 ? -13.477 -18.516 4.543 1 93.38 87 LEU A C 1
ATOM 717 O O . LEU A 1 87 ? -14.422 -18.516 5.336 1 93.38 87 LEU A O 1
ATOM 721 N N . GLY A 1 88 ? -12.672 -17.5 4.391 1 91.62 88 GLY A N 1
ATOM 722 C CA . GLY A 1 88 ? -12.828 -16.281 5.168 1 91.62 88 GLY A CA 1
ATOM 723 C C . GLY A 1 88 ? -14.258 -15.766 5.176 1 91.62 88 GLY A C 1
ATOM 724 O O . GLY A 1 88 ? -14.82 -15.516 6.242 1 91.62 88 GLY A O 1
ATOM 725 N N . PRO A 1 89 ? -14.922 -15.703 4.094 1 89.62 89 PRO A N 1
ATOM 726 C CA . PRO A 1 89 ? -16.266 -15.133 4 1 89.62 89 PRO A CA 1
ATOM 727 C C . PRO A 1 89 ? -17.297 -15.914 4.82 1 89.62 89 PRO A C 1
ATOM 729 O O . PRO A 1 89 ? -18.359 -15.383 5.148 1 89.62 89 PRO A O 1
ATOM 732 N N . SER A 1 90 ? -17.031 -17.125 5.16 1 92.62 90 SER A N 1
ATOM 733 C CA . SER A 1 90 ? -17.984 -17.938 5.902 1 92.62 90 SER A CA 1
ATOM 734 C C . SER A 1 90 ? -17.703 -17.891 7.402 1 92.62 90 SER A C 1
ATOM 736 O O . SER A 1 90 ? -18.422 -18.5 8.195 1 92.62 90 SER A O 1
ATOM 738 N N . HIS A 1 91 ? -16.688 -17.234 7.809 1 93.88 91 HIS A N 1
ATOM 739 C CA . HIS A 1 91 ? -16.297 -17.172 9.211 1 93.88 91 HIS A CA 1
ATOM 740 C C . HIS A 1 91 ? -16.156 -15.734 9.688 1 93.88 91 HIS A C 1
ATOM 742 O O . HIS A 1 91 ? -15.117 -15.359 10.234 1 93.88 91 HIS A O 1
ATOM 748 N N . LYS A 1 92 ? -17.188 -15.055 9.648 1 92.88 92 LYS A N 1
ATOM 749 C CA . LYS A 1 92 ? -17.172 -13.617 9.883 1 92.88 92 LYS A CA 1
ATOM 750 C C . LYS A 1 92 ? -16.672 -13.297 11.289 1 92.88 92 LYS A C 1
ATOM 752 O O . LYS A 1 92 ? -15.758 -12.484 11.461 1 92.88 92 LYS A O 1
ATOM 757 N N . GLU A 1 93 ? -17.25 -13.898 12.273 1 94.06 93 GLU A N 1
ATOM 758 C CA . GLU A 1 93 ? -16.938 -13.57 13.664 1 94.06 93 GLU A CA 1
ATOM 759 C C . GLU A 1 93 ? -15.492 -13.961 14.008 1 94.06 93 GLU A C 1
ATOM 761 O O . GLU A 1 93 ? -14.758 -13.164 14.609 1 94.06 93 GLU A O 1
ATOM 766 N N . GLU A 1 94 ? -15.117 -15.148 13.562 1 95.06 94 GLU A N 1
ATOM 767 C CA . GLU A 1 94 ? -13.75 -15.602 13.805 1 95.06 94 GLU A CA 1
ATOM 768 C C . GLU A 1 94 ? -12.742 -14.719 13.086 1 95.06 94 GLU A C 1
ATOM 770 O O . GLU A 1 94 ? -11.703 -14.375 13.648 1 95.06 94 GLU A O 1
ATOM 775 N N . TYR A 1 95 ? -13.117 -14.422 11.875 1 94.56 95 TYR A N 1
ATOM 776 C CA . TYR A 1 95 ? -12.25 -13.57 11.07 1 94.56 95 TYR A CA 1
ATOM 777 C C . TYR A 1 95 ? -12.078 -12.195 11.711 1 94.56 95 TYR A C 1
ATOM 779 O O . TYR A 1 95 ? -10.945 -11.742 11.914 1 94.56 95 TYR A O 1
ATOM 787 N N . LEU A 1 96 ? -13.117 -11.672 12.117 1 91.12 96 LEU A N 1
ATOM 788 C CA . LEU A 1 96 ? -13.086 -10.344 12.719 1 91.12 96 LEU A CA 1
ATOM 789 C C . LEU A 1 96 ? -12.281 -10.352 14.016 1 91.12 96 LEU A C 1
ATOM 791 O O . LEU A 1 96 ? -11.414 -9.5 14.219 1 91.12 96 LEU A O 1
ATOM 795 N N . ARG A 1 97 ? -12.562 -11.227 14.828 1 93.56 97 ARG A N 1
ATOM 796 C CA . ARG A 1 97 ? -11.836 -11.336 16.094 1 93.56 97 ARG A CA 1
ATOM 797 C C . ARG A 1 97 ? -10.336 -11.492 15.852 1 93.56 97 ARG A C 1
ATOM 799 O O . ARG A 1 97 ? -9.523 -10.82 16.484 1 93.56 97 ARG A O 1
ATOM 806 N N . SER A 1 98 ? -10.016 -12.312 14.945 1 93.88 98 SER A N 1
ATOM 807 C CA . SER A 1 98 ? -8.617 -12.617 14.672 1 93.88 98 SER A CA 1
ATOM 808 C C . SER A 1 98 ? -7.906 -11.43 14.031 1 93.88 98 SER A C 1
ATOM 810 O O . SER A 1 98 ? -6.727 -11.188 14.297 1 93.88 98 SER A O 1
ATOM 812 N N . VAL A 1 99 ? -8.594 -10.812 13.156 1 89.94 99 VAL A N 1
ATOM 813 C CA . VAL A 1 99 ? -8.008 -9.625 12.547 1 89.94 99 VAL A CA 1
ATOM 814 C C . VAL A 1 99 ? -7.738 -8.578 13.617 1 89.94 99 VAL A C 1
ATOM 816 O O . VAL A 1 99 ? -6.703 -7.906 13.594 1 89.94 99 VAL A O 1
ATOM 819 N N . GLN A 1 100 ? -8.609 -8.43 14.523 1 87.06 100 GLN A N 1
ATOM 820 C CA . GLN A 1 100 ? -8.438 -7.484 15.617 1 87.06 100 GLN A CA 1
ATOM 821 C C . GLN A 1 100 ? -7.285 -7.898 16.531 1 87.06 100 GLN A C 1
ATOM 823 O O . GLN A 1 100 ? -6.5 -7.055 16.969 1 87.06 100 GLN A O 1
ATOM 828 N N . GLU A 1 101 ? -7.227 -9.125 16.797 1 90.5 101 GLU A N 1
ATOM 829 C CA . GLU A 1 101 ? -6.109 -9.648 17.578 1 90.5 101 GLU A CA 1
ATOM 830 C C . GLU A 1 101 ? -4.777 -9.383 16.891 1 90.5 101 GLU A C 1
ATOM 832 O O . GLU A 1 101 ? -3.822 -8.938 17.531 1 90.5 101 GLU A O 1
ATOM 837 N N . HIS A 1 102 ? -4.754 -9.641 15.656 1 89.19 102 HIS A N 1
ATOM 838 C CA . HIS A 1 102 ? -3.555 -9.422 14.859 1 89.19 102 HIS A CA 1
ATOM 839 C C . HIS A 1 102 ? -3.154 -7.945 14.859 1 89.19 102 HIS A C 1
ATOM 841 O O . HIS A 1 102 ? -1.975 -7.621 15.016 1 89.19 102 HIS A O 1
ATOM 847 N N . ALA A 1 103 ? -4.09 -7.168 14.695 1 80.69 103 ALA A N 1
ATOM 848 C CA . ALA A 1 103 ? -3.848 -5.727 14.68 1 80.69 103 ALA A CA 1
ATOM 849 C C . ALA A 1 103 ? -3.293 -5.254 16.016 1 80.69 103 ALA A C 1
ATOM 851 O O . ALA A 1 103 ? -2.488 -4.32 16.078 1 80.69 103 ALA A O 1
ATOM 852 N N . ALA A 1 104 ? -3.686 -5.863 17.031 1 79.88 104 ALA A N 1
ATOM 853 C CA . ALA A 1 104 ? -3.277 -5.477 18.375 1 79.88 104 ALA A CA 1
ATOM 854 C C . ALA A 1 104 ? -1.955 -6.137 18.766 1 79.88 104 ALA A C 1
ATOM 856 O O . ALA A 1 104 ? -1.449 -5.934 19.875 1 79.88 104 ALA A O 1
ATOM 857 N N . GLY A 1 105 ? -1.401 -6.969 17.875 1 78.44 105 GLY A N 1
ATOM 858 C CA . GLY A 1 105 ? -0.152 -7.648 18.172 1 78.44 105 GLY A CA 1
ATOM 859 C C . GLY A 1 105 ? -0.322 -8.812 19.141 1 78.44 105 GLY A C 1
ATOM 860 O O . GLY A 1 105 ? 0.631 -9.219 19.812 1 78.44 105 GLY A O 1
ATOM 861 N N . ARG A 1 106 ? -1.55 -9.234 19.234 1 84.25 106 ARG A N 1
ATOM 862 C CA . ARG A 1 106 ? -1.839 -10.375 20.094 1 84.25 106 ARG A CA 1
ATOM 863 C C . ARG A 1 106 ? -1.83 -11.68 19.312 1 84.25 106 ARG A C 1
ATOM 865 O O . ARG A 1 106 ? -1.807 -11.664 18.078 1 84.25 106 ARG A O 1
ATOM 872 N N . ARG A 1 107 ? -1.845 -12.703 20.062 1 89.19 107 ARG A N 1
ATOM 873 C CA . ARG A 1 107 ? -1.937 -14.008 19.406 1 89.19 107 ARG A CA 1
ATOM 874 C C . ARG A 1 107 ? -3.287 -14.18 18.734 1 89.19 107 ARG A C 1
ATOM 876 O O . ARG A 1 107 ? -4.332 -13.914 19.328 1 89.19 107 ARG A O 1
ATOM 883 N N . VAL A 1 108 ? -3.213 -14.648 17.516 1 94.19 108 VAL A N 1
ATOM 884 C CA . VAL A 1 108 ? -4.406 -14.82 16.703 1 94.19 108 VAL A CA 1
ATOM 885 C C . VAL A 1 108 ? -5.105 -16.125 17.062 1 94.19 108 VAL A C 1
ATOM 887 O O . VAL A 1 108 ? -4.465 -17.172 17.141 1 94.19 108 VAL A O 1
ATOM 890 N N . SER A 1 109 ? -6.418 -16.094 17.25 1 94.5 109 SER A N 1
ATOM 891 C CA . SER A 1 109 ? -7.164 -17.25 17.75 1 94.5 109 SER A CA 1
ATOM 892 C C . SER A 1 109 ? -7.555 -18.188 16.609 1 94.5 109 SER A C 1
ATOM 894 O O . SER A 1 109 ? -7.539 -19.422 16.781 1 94.5 109 SER A O 1
ATOM 896 N N . TRP A 1 110 ? -7.969 -17.672 15.469 1 96.19 110 TRP A N 1
ATOM 897 C CA . TRP A 1 110 ? -8.43 -18.484 14.352 1 96.19 110 TRP A CA 1
ATOM 898 C C . TRP A 1 110 ? -7.258 -19.156 13.641 1 96.19 110 TRP A C 1
ATOM 900 O O . TRP A 1 110 ? -6.355 -18.484 13.148 1 96.19 110 TRP A O 1
ATOM 910 N N . SER A 1 111 ? -7.289 -20.391 13.539 1 96.31 111 SER A N 1
ATOM 911 C CA . SER A 1 111 ? -6.137 -21.188 13.133 1 96.31 111 SER A CA 1
ATOM 912 C C . SER A 1 111 ? -5.688 -20.812 11.719 1 96.31 111 SER A C 1
ATOM 914 O O . SER A 1 111 ? -4.488 -20.812 11.43 1 96.31 111 SER A O 1
ATOM 916 N N . ILE A 1 112 ? -6.578 -20.547 10.82 1 96.69 112 ILE A N 1
ATOM 917 C CA . ILE A 1 112 ? -6.219 -20.219 9.445 1 96.69 112 ILE A CA 1
ATOM 918 C C . ILE A 1 112 ? -5.375 -18.953 9.43 1 96.69 112 ILE A C 1
ATOM 920 O O . ILE A 1 112 ? -4.273 -18.938 8.867 1 96.69 112 ILE A O 1
ATOM 924 N N . LEU A 1 113 ? -5.844 -17.984 10.086 1 96.5 113 LEU A N 1
ATOM 925 C CA . LEU A 1 113 ? -5.133 -16.719 10.109 1 96.5 113 LEU A CA 1
ATOM 926 C C . LEU A 1 113 ? -3.852 -16.812 10.922 1 96.5 113 LEU A C 1
ATOM 928 O O . LEU A 1 113 ? -2.824 -16.25 10.555 1 96.5 113 LEU A O 1
ATOM 932 N N . ARG A 1 114 ? -3.922 -17.484 11.977 1 96.5 114 ARG A N 1
ATOM 933 C CA . ARG A 1 114 ? -2.738 -17.688 12.805 1 96.5 114 ARG A CA 1
ATOM 934 C C . ARG A 1 114 ? -1.608 -18.328 12.008 1 96.5 114 ARG A C 1
ATOM 936 O O . ARG A 1 114 ? -0.466 -17.859 12.062 1 96.5 114 ARG A O 1
ATOM 943 N N . ASN A 1 115 ? -1.928 -19.328 11.312 1 97.06 115 ASN A N 1
ATOM 944 C CA . ASN A 1 115 ? -0.906 -20.016 10.539 1 97.06 115 ASN A CA 1
ATOM 945 C C . ASN A 1 115 ? -0.415 -19.172 9.367 1 97.06 115 ASN A C 1
ATOM 947 O O . ASN A 1 115 ? 0.759 -19.234 9 1 97.06 115 ASN A O 1
ATOM 951 N N . LEU A 1 116 ? -1.272 -18.406 8.766 1 96.19 116 LEU A N 1
ATOM 952 C CA . LEU A 1 116 ? -0.826 -17.469 7.734 1 96.19 116 LEU A CA 1
ATOM 953 C C . LEU A 1 116 ? 0.211 -16.5 8.289 1 96.19 116 LEU A C 1
ATOM 955 O O . LEU A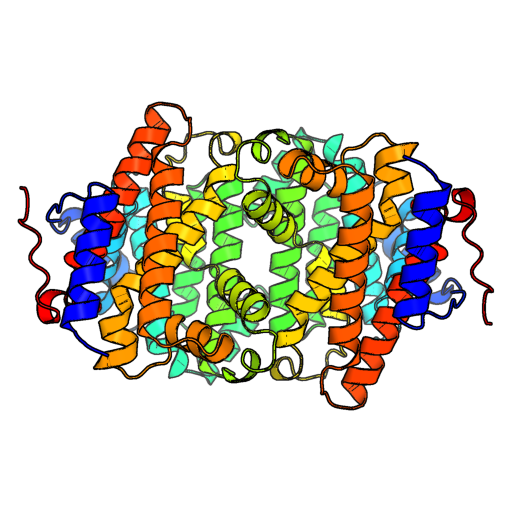 1 116 ? 1.272 -16.312 7.688 1 96.19 116 LEU A O 1
ATOM 959 N N . VAL A 1 117 ? -0.062 -15.961 9.422 1 93.69 117 VAL A N 1
ATOM 960 C CA . VAL A 1 117 ? 0.828 -14.992 10.055 1 93.69 117 VAL A CA 1
ATOM 961 C C . VAL A 1 117 ? 2.139 -15.672 10.445 1 93.69 117 VAL A C 1
ATOM 963 O O . VAL A 1 117 ? 3.221 -15.18 10.125 1 93.69 117 VAL A O 1
ATOM 966 N N . ASP A 1 118 ? 2.041 -16.797 11.047 1 94.56 118 ASP A N 1
ATOM 967 C CA . ASP A 1 118 ? 3.219 -17.516 11.523 1 94.56 118 ASP A CA 1
ATOM 968 C C . ASP A 1 118 ? 4.129 -17.906 10.367 1 94.56 118 ASP A C 1
ATOM 970 O O . ASP A 1 118 ? 5.352 -17.766 10.453 1 94.56 118 ASP A O 1
ATOM 974 N N . HIS A 1 119 ? 3.584 -18.391 9.367 1 95.88 119 HIS A N 1
ATOM 975 C CA . HIS A 1 119 ? 4.391 -18.844 8.242 1 95.88 119 HIS A CA 1
ATOM 976 C C . HIS A 1 119 ? 4.914 -17.672 7.414 1 95.88 119 HIS A C 1
ATOM 978 O O . HIS A 1 119 ? 5.949 -17.797 6.758 1 95.88 119 HIS A O 1
ATOM 984 N N . THR A 1 120 ? 4.188 -16.609 7.438 1 93.81 120 THR A N 1
ATOM 985 C CA . THR A 1 120 ? 4.738 -15.391 6.848 1 93.81 120 THR A CA 1
ATOM 986 C C . THR A 1 120 ? 5.988 -14.953 7.602 1 93.81 120 THR A C 1
ATOM 988 O O . THR A 1 120 ? 6.992 -14.578 6.984 1 93.81 120 THR A O 1
ATOM 991 N N . ASP A 1 121 ? 5.918 -15.031 8.891 1 91.44 121 ASP A N 1
ATOM 992 C CA . ASP A 1 121 ? 7.082 -14.695 9.703 1 91.44 121 ASP A CA 1
ATOM 993 C C . ASP A 1 121 ? 8.273 -15.594 9.359 1 91.44 121 ASP A C 1
ATOM 995 O O . ASP A 1 121 ? 9.406 -15.117 9.273 1 91.44 121 ASP A O 1
ATOM 999 N N . LYS A 1 122 ? 8.008 -16.797 9.188 1 93.38 122 LYS A N 1
ATOM 1000 C CA . LYS A 1 122 ? 9.062 -17.734 8.836 1 93.38 122 LYS A CA 1
ATOM 1001 C C . LYS A 1 122 ? 9.656 -17.422 7.465 1 93.38 122 LYS A C 1
ATOM 1003 O O . LYS A 1 122 ? 10.867 -17.531 7.266 1 93.38 122 LYS A O 1
ATOM 1008 N N . LEU A 1 123 ? 8.797 -17.125 6.555 1 94 123 LEU A N 1
ATOM 1009 C CA . LEU A 1 123 ? 9.273 -16.734 5.23 1 94 123 LEU A CA 1
ATOM 1010 C C . LEU A 1 123 ? 10.133 -15.484 5.309 1 94 123 LEU A C 1
ATOM 1012 O O . LEU A 1 123 ? 11.203 -15.422 4.703 1 94 123 LEU A O 1
ATOM 1016 N N . MET A 1 124 ? 9.719 -14.531 6.039 1 90.62 124 MET A N 1
ATOM 1017 C CA . MET A 1 124 ? 10.43 -13.266 6.195 1 90.62 124 MET A CA 1
ATOM 1018 C C . MET A 1 124 ? 11.812 -13.492 6.797 1 90.62 124 MET A C 1
ATOM 1020 O O . MET A 1 124 ? 12.766 -12.789 6.453 1 90.62 124 MET A O 1
ATOM 1024 N N . ALA A 1 125 ? 11.898 -14.414 7.617 1 89.56 125 ALA A N 1
ATOM 1025 C CA . ALA A 1 125 ? 13.156 -14.688 8.312 1 89.56 125 ALA A CA 1
ATOM 1026 C C . ALA A 1 125 ? 14.242 -15.125 7.34 1 89.56 125 ALA A C 1
ATOM 1028 O O . ALA A 1 125 ? 15.43 -15 7.633 1 89.56 125 ALA A O 1
ATOM 1029 N N . VAL A 1 126 ? 13.844 -15.594 6.207 1 89.25 126 VAL A N 1
ATOM 1030 C CA . VAL A 1 126 ? 14.836 -16.094 5.27 1 89.25 126 VAL A CA 1
ATOM 1031 C C . VAL A 1 126 ? 14.984 -15.117 4.102 1 89.25 126 VAL A C 1
ATOM 1033 O O . VAL A 1 126 ? 15.711 -15.391 3.145 1 89.25 126 VAL A O 1
ATOM 1036 N N . MET A 1 127 ? 14.32 -13.992 4.16 1 88.81 127 MET A N 1
ATOM 1037 C CA . MET A 1 127 ? 14.367 -12.977 3.107 1 88.81 127 MET A CA 1
ATOM 1038 C C . MET A 1 127 ? 15.242 -11.805 3.52 1 88.81 127 MET A C 1
ATOM 1040 O O . MET A 1 127 ? 15.406 -11.531 4.711 1 88.81 127 MET A O 1
ATOM 1044 N N . PRO A 1 128 ? 15.805 -11.18 2.479 1 86.44 128 PRO A N 1
ATOM 1045 C CA . PRO A 1 128 ? 16.406 -9.883 2.809 1 86.44 128 PRO A CA 1
ATOM 1046 C C . 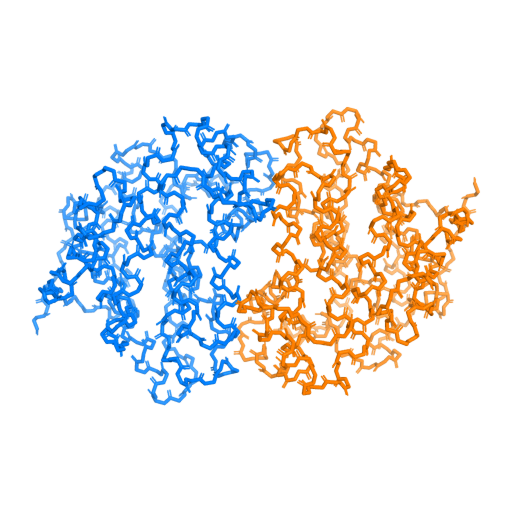PRO A 1 128 ? 15.406 -8.914 3.443 1 86.44 128 PRO A C 1
ATOM 1048 O O . PRO A 1 128 ? 14.227 -8.906 3.076 1 86.44 128 PRO A O 1
ATOM 1051 N N . TRP A 1 129 ? 15.875 -8.062 4.277 1 82 129 TRP A N 1
ATOM 1052 C CA . TRP A 1 129 ? 15.039 -7.266 5.172 1 82 129 TRP A CA 1
ATOM 1053 C C . TRP A 1 129 ? 14.031 -6.438 4.383 1 82 129 TRP A C 1
ATOM 1055 O O . TRP A 1 129 ? 12.875 -6.305 4.789 1 82 129 TRP A O 1
ATOM 1065 N N . PHE A 1 130 ? 14.461 -5.859 3.365 1 82.75 130 PHE A N 1
ATOM 1066 C CA . PHE A 1 130 ? 13.578 -4.973 2.619 1 82.75 130 PHE A CA 1
ATOM 1067 C C . PHE A 1 130 ? 12.422 -5.754 2.012 1 82.75 130 PHE A C 1
ATOM 1069 O O . PHE A 1 130 ? 11.273 -5.301 2.043 1 82.75 130 PHE A O 1
ATOM 1076 N N . ARG A 1 131 ? 12.664 -6.895 1.52 1 86.62 131 ARG A N 1
ATOM 1077 C CA . ARG A 1 131 ? 11.617 -7.75 0.979 1 86.62 131 ARG A CA 1
ATOM 1078 C C . ARG A 1 131 ? 10.695 -8.25 2.084 1 86.62 131 ARG A C 1
ATOM 1080 O O . ARG A 1 131 ? 9.484 -8.375 1.88 1 86.62 131 ARG A O 1
ATOM 1087 N N . ALA A 1 132 ? 11.367 -8.523 3.139 1 86.25 132 ALA A N 1
ATOM 1088 C CA . ALA A 1 132 ? 10.586 -8.969 4.285 1 86.25 132 ALA A CA 1
ATOM 1089 C C . ALA A 1 132 ? 9.547 -7.922 4.68 1 86.25 132 ALA A C 1
ATOM 1091 O O . ALA A 1 132 ? 8.391 -8.258 4.949 1 86.25 132 ALA A O 1
ATOM 1092 N N . TYR A 1 133 ? 9.852 -6.672 4.598 1 81.75 133 TYR A N 1
ATOM 1093 C CA . TYR A 1 133 ? 8.93 -5.586 4.906 1 81.75 133 TYR A CA 1
ATOM 1094 C C . TYR A 1 133 ? 7.785 -5.539 3.902 1 81.75 133 TYR A C 1
ATOM 1096 O O . TYR A 1 133 ? 6.629 -5.324 4.277 1 81.75 133 TYR A O 1
ATOM 1104 N N . LEU A 1 134 ? 8.188 -5.711 2.721 1 84.38 134 LEU A N 1
ATOM 1105 C CA . LEU A 1 134 ? 7.164 -5.637 1.684 1 84.38 134 LEU A CA 1
ATOM 1106 C C . LEU A 1 134 ? 6.207 -6.82 1.775 1 84.38 134 LEU A C 1
ATOM 1108 O O . LEU A 1 134 ? 5.012 -6.68 1.518 1 84.38 134 LEU A O 1
ATOM 1112 N N . VAL A 1 135 ? 6.73 -7.93 2.201 1 87.69 135 VAL A N 1
ATOM 1113 C CA . VAL A 1 135 ? 5.891 -9.109 2.377 1 87.69 135 VAL A CA 1
ATOM 1114 C C . VAL A 1 135 ? 4.938 -8.898 3.549 1 87.69 135 VAL A C 1
ATOM 1116 O O . VAL A 1 135 ? 3.748 -9.211 3.457 1 87.69 135 VAL A O 1
ATOM 1119 N N . LYS A 1 136 ? 5.469 -8.406 4.566 1 85.38 136 LYS A N 1
ATOM 1120 C CA . LYS A 1 136 ? 4.629 -8.117 5.727 1 85.38 136 LYS A CA 1
ATOM 1121 C C . LYS A 1 136 ? 3.492 -7.168 5.363 1 85.38 136 LYS A C 1
ATOM 1123 O O . LYS A 1 136 ? 2.334 -7.422 5.699 1 85.38 136 LYS A O 1
ATOM 1128 N N . ARG A 1 137 ? 3.848 -6.152 4.73 1 83.75 137 ARG A N 1
ATOM 1129 C CA . ARG A 1 137 ? 2.857 -5.168 4.305 1 83.75 137 ARG A CA 1
ATOM 1130 C C . ARG A 1 137 ? 1.81 -5.809 3.398 1 83.75 137 ARG A C 1
ATOM 1132 O O . ARG A 1 137 ? 0.617 -5.523 3.525 1 83.75 137 ARG A O 1
ATOM 1139 N N . ALA A 1 138 ? 2.273 -6.59 2.523 1 87 138 ALA A N 1
ATOM 1140 C CA . ALA A 1 138 ? 1.384 -7.254 1.575 1 87 138 ALA A CA 1
ATOM 1141 C C . ALA A 1 138 ? 0.416 -8.188 2.293 1 87 138 ALA A C 1
ATOM 1143 O O . ALA A 1 138 ? -0.784 -8.195 2.006 1 87 138 ALA A O 1
ATOM 1144 N N . VAL A 1 139 ? 0.928 -8.93 3.201 1 89 139 VAL A N 1
ATOM 1145 C CA . VAL A 1 139 ? 0.1 -9.914 3.898 1 89 139 VAL A CA 1
ATOM 1146 C C . VAL A 1 139 ? -0.888 -9.195 4.816 1 89 139 VAL A C 1
ATOM 1148 O O . VAL A 1 139 ? -2.057 -9.578 4.902 1 89 139 VAL A O 1
ATOM 1151 N N . ASP A 1 140 ? -0.467 -8.188 5.461 1 86.06 140 ASP A N 1
ATOM 1152 C CA . ASP A 1 140 ? -1.374 -7.398 6.285 1 86.06 140 ASP A CA 1
ATOM 1153 C C . ASP A 1 140 ? -2.502 -6.801 5.449 1 86.06 140 ASP A C 1
ATOM 1155 O O . ASP A 1 140 ? -3.658 -6.785 5.875 1 86.06 140 ASP A O 1
ATOM 1159 N N . GLY A 1 141 ? -2.115 -6.285 4.34 1 85.38 141 GLY A N 1
ATOM 1160 C CA . GLY A 1 141 ? -3.121 -5.785 3.416 1 85.38 141 GLY A CA 1
ATOM 1161 C C . GLY A 1 141 ? -4.086 -6.855 2.947 1 85.38 141 GLY A C 1
ATOM 1162 O O . GLY A 1 141 ? -5.301 -6.648 2.945 1 85.38 141 GLY A O 1
ATOM 1163 N N . PHE A 1 142 ? -3.557 -7.949 2.621 1 89.5 142 PHE A N 1
ATOM 1164 C CA . PHE A 1 142 ? -4.367 -9.07 2.164 1 89.5 142 PHE A CA 1
ATOM 1165 C C . PHE A 1 142 ? -5.383 -9.477 3.227 1 89.5 142 PHE A C 1
ATOM 1167 O O . PHE A 1 142 ? -6.562 -9.664 2.924 1 89.5 142 PHE A O 1
ATOM 1174 N N . ILE A 1 143 ? -4.93 -9.586 4.457 1 90.31 143 ILE A N 1
ATOM 1175 C CA . ILE A 1 143 ? -5.773 -9.992 5.574 1 90.31 143 ILE A CA 1
ATOM 1176 C C . ILE A 1 143 ? -6.906 -8.984 5.758 1 90.31 143 ILE A C 1
ATOM 1178 O O . ILE A 1 143 ? -8.078 -9.359 5.84 1 90.31 143 ILE A O 1
ATOM 1182 N N . SER A 1 144 ? -6.629 -7.777 5.742 1 85.5 144 SER A N 1
ATOM 1183 C CA . SER A 1 144 ? -7.613 -6.746 6.059 1 85.5 144 SER A CA 1
ATOM 1184 C C . SER A 1 144 ? -8.57 -6.523 4.891 1 85.5 144 SER A C 1
ATOM 1186 O O . SER A 1 144 ? -9.781 -6.426 5.086 1 85.5 144 SER A O 1
ATOM 1188 N N . PHE A 1 145 ? -8.055 -6.473 3.693 1 84.31 145 PHE A N 1
ATOM 1189 C CA . PHE A 1 145 ? -8.891 -6.133 2.549 1 84.31 145 PHE A CA 1
ATOM 1190 C C . PHE A 1 145 ? -9.734 -7.324 2.115 1 84.31 145 PHE A C 1
ATOM 1192 O O . PHE A 1 145 ? -10.828 -7.156 1.568 1 84.31 145 PHE A O 1
ATOM 1199 N N . THR A 1 146 ? -9.211 -8.484 2.336 1 86.56 146 THR A N 1
ATOM 1200 C CA . THR A 1 146 ? -10.047 -9.656 2.1 1 86.56 146 THR A CA 1
ATOM 1201 C C . THR A 1 146 ? -11.266 -9.648 3.016 1 86.56 146 THR A C 1
ATOM 1203 O O . THR A 1 146 ? -12.367 -10.016 2.6 1 86.56 146 THR A O 1
ATOM 1206 N N . TYR A 1 147 ? -11.047 -9.273 4.195 1 87.31 147 TYR A N 1
ATOM 1207 C CA . TYR A 1 147 ? -12.172 -9.133 5.117 1 87.31 147 TYR A CA 1
ATOM 1208 C C . TYR A 1 147 ? -13.164 -8.086 4.609 1 87.31 147 TYR A C 1
ATOM 1210 O O . TYR A 1 147 ? -14.375 -8.32 4.617 1 87.31 147 TYR A O 1
ATOM 1218 N N . LEU A 1 148 ? -12.688 -7.004 4.195 1 80.88 148 LEU A N 1
ATOM 1219 C CA . LEU A 1 148 ? -13.539 -5.918 3.725 1 80.88 148 LEU A CA 1
ATOM 1220 C C . LEU A 1 148 ? -14.328 -6.344 2.494 1 80.88 148 LEU A C 1
ATOM 1222 O O . LEU A 1 148 ? -15.516 -6.023 2.373 1 80.88 148 LEU A O 1
ATOM 1226 N N . GLU A 1 149 ? -13.711 -6.93 1.658 1 78.25 149 GLU A N 1
ATOM 1227 C CA . GLU A 1 149 ? -14.375 -7.406 0.447 1 78.25 149 GLU A CA 1
ATOM 1228 C C . GLU A 1 149 ? -15.508 -8.375 0.781 1 78.25 149 GLU A C 1
ATOM 1230 O O . GLU A 1 149 ? -16.562 -8.352 0.143 1 78.25 149 GLU A O 1
ATOM 1235 N N . ALA A 1 150 ? -15.242 -9.156 1.743 1 81.12 150 ALA A N 1
ATOM 1236 C CA . ALA A 1 150 ? -16.203 -10.195 2.1 1 81.12 150 ALA A CA 1
ATOM 1237 C C . ALA A 1 150 ? -17.406 -9.609 2.84 1 81.12 150 ALA A C 1
ATOM 1239 O O . ALA A 1 150 ? -18.531 -10.07 2.664 1 81.12 150 ALA A O 1
ATOM 1240 N N . PHE A 1 151 ? -17.172 -8.602 3.551 1 82.06 151 PHE A N 1
ATOM 1241 C CA . PHE A 1 151 ? -18.234 -8.258 4.484 1 82.06 151 PHE A CA 1
ATOM 1242 C C . PHE A 1 151 ? -18.688 -6.812 4.289 1 82.06 151 PHE A C 1
ATOM 1244 O O . PHE A 1 151 ? -19.672 -6.371 4.887 1 82.06 151 PHE A O 1
ATOM 1251 N N . SER A 1 152 ? -17.984 -6.102 3.402 1 76.44 152 SER A N 1
ATOM 1252 C CA . SER A 1 152 ? -18.391 -4.734 3.092 1 76.44 152 SER A CA 1
ATOM 1253 C C . SER A 1 152 ? -18.062 -4.379 1.642 1 76.44 152 SER A C 1
ATOM 1255 O O . SER A 1 152 ? -17.422 -3.367 1.37 1 76.44 152 SER A O 1
ATOM 1257 N N . PRO A 1 153 ? -18.625 -5.105 0.768 1 69.19 153 PRO A N 1
ATOM 1258 C CA . PRO A 1 153 ? -18.281 -4.867 -0.636 1 69.19 153 PRO A CA 1
ATOM 1259 C C . PRO A 1 153 ? -18.734 -3.494 -1.129 1 69.19 153 PRO A C 1
ATOM 1261 O O . PRO A 1 153 ? -18.125 -2.936 -2.049 1 69.19 153 PRO A O 1
ATOM 1264 N N . GLU A 1 154 ? -19.688 -2.979 -0.526 1 68.44 154 GLU A N 1
ATOM 1265 C CA . GLU A 1 154 ? -20.266 -1.691 -0.916 1 68.44 154 GLU A CA 1
ATOM 1266 C C . GLU A 1 154 ? -19.281 -0.55 -0.63 1 68.44 154 GLU A C 1
ATOM 1268 O O . GLU A 1 154 ? -19.422 0.545 -1.178 1 68.44 154 GLU A O 1
ATOM 1273 N N . SER A 1 155 ? -18.375 -0.839 0.152 1 65.62 155 SER A N 1
ATOM 1274 C CA . SER A 1 155 ? -17.438 0.197 0.574 1 65.62 155 SER A CA 1
ATOM 1275 C C . SER A 1 155 ? -16.578 0.669 -0.592 1 65.62 155 SER A C 1
ATOM 1277 O O . SER A 1 155 ? -15.984 1.744 -0.532 1 65.62 155 SER A O 1
ATOM 1279 N N . PHE A 1 156 ? -16.562 -0.039 -1.688 1 63.94 156 PHE A N 1
ATOM 1280 C CA . PHE A 1 156 ? -15.695 0.312 -2.807 1 63.94 156 PHE A CA 1
ATOM 1281 C C . PHE A 1 156 ? -16.516 0.751 -4.012 1 63.94 156 PHE A C 1
ATOM 1283 O O . PHE A 1 156 ? -15.969 1.157 -5.035 1 63.94 156 PHE A O 1
ATOM 1290 N N . LYS A 1 157 ? -17.719 0.717 -3.93 1 59.41 157 LYS A N 1
ATOM 1291 C CA . LYS A 1 157 ? -18.594 1.003 -5.066 1 59.41 157 LYS A CA 1
ATOM 1292 C C . LYS A 1 157 ? -18.781 2.506 -5.25 1 59.41 157 LYS A C 1
ATOM 1294 O O . LYS A 1 157 ? -19.062 2.971 -6.355 1 59.41 157 LYS A O 1
ATOM 1299 N N . ASN A 1 158 ? -18.688 3.342 -4.27 1 52.75 158 ASN A N 1
ATOM 1300 C CA . ASN A 1 158 ? -19.141 4.727 -4.383 1 52.75 158 ASN A CA 1
ATOM 1301 C C . ASN A 1 158 ? -18.016 5.641 -4.855 1 52.75 158 ASN A C 1
ATOM 1303 O O . ASN A 1 158 ? -18.172 6.863 -4.875 1 52.75 158 ASN A O 1
ATOM 1307 N N . GLY A 1 159 ? -16.922 5.301 -5.312 1 52.22 159 GLY A N 1
ATOM 1308 C CA . GLY A 1 159 ? -15.836 6.188 -5.73 1 52.22 159 GLY A CA 1
ATOM 1309 C C . GLY A 1 159 ? -15.609 6.18 -7.227 1 52.22 159 GLY A C 1
ATOM 1310 O O . GLY A 1 159 ? -16.375 5.57 -7.977 1 52.22 159 GLY A O 1
ATOM 1311 N N . ASP A 1 160 ? -14.883 7.285 -7.672 1 53.69 160 ASP A N 1
ATOM 1312 C CA . ASP A 1 160 ? -14.312 7.125 -9 1 53.69 160 ASP A CA 1
ATOM 1313 C C . ASP A 1 160 ? -13.719 5.727 -9.18 1 53.69 160 ASP A C 1
ATOM 1315 O O . ASP A 1 160 ? -12.805 5.34 -8.453 1 53.69 160 ASP A O 1
ATOM 1319 N N . ASP A 1 161 ? -14.18 5.086 -10.031 1 59.84 161 ASP A N 1
ATOM 1320 C CA . ASP A 1 161 ? -14.062 3.641 -10.188 1 59.84 161 ASP A CA 1
ATOM 1321 C C . ASP A 1 161 ? -12.609 3.213 -10.336 1 59.84 161 ASP A C 1
ATOM 1323 O O . ASP A 1 161 ? -12.156 2.277 -9.672 1 59.84 161 ASP A O 1
ATOM 1327 N N . ALA A 1 162 ? -11.867 4.25 -10.938 1 64.25 162 ALA A N 1
ATOM 1328 C CA . ALA A 1 162 ? -10.516 3.787 -11.234 1 64.25 162 ALA A CA 1
ATOM 1329 C C . ALA A 1 162 ? -9.594 3.963 -10.039 1 64.25 162 ALA A C 1
ATOM 1331 O O . ALA A 1 162 ? -8.773 3.09 -9.742 1 64.25 162 ALA A O 1
ATOM 1332 N N . ILE A 1 163 ? -9.781 5.109 -9.336 1 70.12 163 ILE A N 1
ATOM 1333 C CA . ILE A 1 163 ? -8.953 5.41 -8.172 1 70.12 163 ILE A CA 1
ATOM 1334 C C . ILE A 1 163 ? -9.281 4.434 -7.043 1 70.12 163 ILE A C 1
ATOM 1336 O O . ILE A 1 163 ? -8.375 3.895 -6.402 1 70.12 163 ILE A O 1
ATOM 1340 N N . THR A 1 164 ? -10.562 4.176 -6.941 1 71.62 164 THR A N 1
ATOM 1341 C CA . THR A 1 164 ? -11 3.277 -5.875 1 71.62 164 THR A CA 1
ATOM 1342 C C . THR A 1 164 ? -10.578 1.842 -6.172 1 71.62 164 THR A C 1
ATOM 1344 O O . THR A 1 164 ? -10.156 1.112 -5.27 1 71.62 164 THR A O 1
ATOM 1347 N N . ASP A 1 165 ? -10.633 1.557 -7.406 1 69.44 165 ASP A N 1
ATOM 1348 C CA . ASP A 1 165 ? -10.203 0.22 -7.805 1 69.44 165 ASP A CA 1
ATOM 1349 C C . ASP A 1 165 ? -8.711 0.029 -7.562 1 69.44 165 ASP A C 1
ATOM 1351 O O . ASP A 1 165 ? -8.281 -1.013 -7.055 1 69.44 165 ASP A O 1
ATOM 1355 N N . SER A 1 166 ? -8.039 1.014 -7.891 1 70.56 166 SER A N 1
ATOM 1356 C CA . SER A 1 166 ? -6.594 0.958 -7.68 1 70.56 166 SER A CA 1
ATOM 1357 C C . SER A 1 166 ? -6.254 0.865 -6.195 1 70.56 166 SER A C 1
ATOM 1359 O O . SER A 1 166 ? -5.348 0.127 -5.805 1 70.56 166 SER A O 1
ATOM 1361 N N . PHE A 1 167 ? -7.07 1.554 -5.48 1 72.44 167 PHE A N 1
ATOM 1362 C CA . PHE A 1 167 ? -6.867 1.539 -4.035 1 72.44 167 PHE A CA 1
ATOM 1363 C C . PHE A 1 167 ? -7.148 0.154 -3.465 1 72.44 167 PHE A C 1
ATOM 1365 O O . PHE A 1 167 ? -6.387 -0.346 -2.635 1 72.44 167 PHE A O 1
ATOM 1372 N N . TYR A 1 168 ? -8.117 -0.399 -3.932 1 73.31 168 TYR A N 1
ATOM 1373 C CA . TYR A 1 168 ? -8.477 -1.734 -3.469 1 73.31 168 TYR A CA 1
ATOM 1374 C C . TYR A 1 168 ? -7.414 -2.754 -3.867 1 73.31 168 TYR A C 1
ATOM 1376 O O . TYR A 1 168 ? -6.996 -3.578 -3.051 1 73.31 168 TYR A O 1
ATOM 1384 N N . ARG A 1 169 ? -7.012 -2.65 -5.035 1 72.06 169 ARG A N 1
ATOM 1385 C CA . ARG A 1 169 ? -6.023 -3.6 -5.539 1 72.06 169 ARG A CA 1
ATOM 1386 C C . ARG A 1 169 ? -4.691 -3.436 -4.816 1 72.06 169 ARG A C 1
ATOM 1388 O O . ARG A 1 169 ? -4.012 -4.422 -4.523 1 72.06 169 ARG A O 1
ATOM 1395 N N . GLN A 1 170 ? -4.434 -2.26 -4.566 1 71.19 170 GLN A N 1
ATOM 1396 C CA . GLN A 1 170 ? -3.205 -1.979 -3.836 1 71.19 170 GLN A CA 1
ATOM 1397 C C . GLN A 1 170 ? -3.33 -2.389 -2.371 1 71.19 170 GLN A C 1
ATOM 1399 O O . GLN A 1 170 ? -2.35 -2.803 -1.749 1 71.19 170 GLN A O 1
ATOM 1404 N N . GLY A 1 171 ? -4.5 -2.25 -1.964 1 72.94 171 GLY A N 1
ATOM 1405 C CA . GLY A 1 171 ? -4.738 -2.625 -0.579 1 72.94 171 GLY A CA 1
ATOM 1406 C C . GLY A 1 171 ? -4.637 -4.121 -0.341 1 72.94 171 GLY A C 1
ATOM 1407 O O . GLY A 1 171 ? -4.051 -4.559 0.652 1 72.94 171 GLY A O 1
ATOM 1408 N N . THR A 1 172 ? -5.223 -4.805 -1.256 1 72.69 172 THR A N 1
ATOM 1409 C CA . THR A 1 172 ? -5.156 -6.258 -1.114 1 72.69 172 THR A CA 1
ATOM 1410 C C . THR A 1 172 ? -3.723 -6.75 -1.278 1 72.69 172 THR A C 1
ATOM 1412 O O . THR A 1 172 ? -3.322 -7.734 -0.652 1 72.69 172 THR A O 1
ATOM 1415 N N . SER A 1 173 ? -2.969 -5.957 -1.993 1 69.06 173 SER A N 1
ATOM 1416 C CA . SER A 1 173 ? -1.544 -6.184 -2.213 1 69.06 173 SER A CA 1
ATOM 1417 C C . SER A 1 173 ? -1.242 -7.664 -2.398 1 69.06 173 SER A C 1
ATOM 1419 O O . SER A 1 173 ? -0.147 -8.125 -2.072 1 69.06 173 SER A O 1
ATOM 1421 N N . ALA A 1 174 ? -2.174 -8.477 -2.799 1 70.06 174 ALA A N 1
ATOM 1422 C CA . ALA A 1 174 ? -1.953 -9.914 -2.932 1 70.06 174 ALA A CA 1
ATOM 1423 C C . ALA A 1 174 ? -0.848 -10.211 -3.941 1 70.06 174 ALA A C 1
ATOM 1425 O O . ALA A 1 174 ? -0.042 -11.125 -3.74 1 70.06 174 ALA A O 1
ATOM 1426 N N . TYR A 1 175 ? -0.788 -9.344 -4.91 1 78.38 175 TYR A N 1
ATOM 1427 C CA . TYR A 1 175 ? 0.18 -9.578 -5.977 1 78.38 175 TYR A CA 1
ATOM 1428 C C . TYR A 1 175 ? 1.605 -9.406 -5.469 1 78.38 175 TYR A C 1
ATOM 1430 O O . TYR A 1 175 ? 2.545 -9.969 -6.035 1 78.38 175 TYR A O 1
ATOM 1438 N N . GLU A 1 176 ? 1.74 -8.602 -4.461 1 80.44 176 GLU A N 1
ATOM 1439 C CA . GLU A 1 176 ? 3.084 -8.289 -3.988 1 80.44 176 GLU A CA 1
ATOM 1440 C C . GLU A 1 176 ? 3.797 -9.531 -3.477 1 80.44 176 GLU A C 1
ATOM 1442 O O . GLU A 1 176 ? 5.008 -9.68 -3.65 1 80.44 176 GLU A O 1
ATOM 1447 N N . LEU A 1 177 ? 3.057 -10.383 -2.822 1 78.25 177 LEU A N 1
ATOM 1448 C CA . LEU A 1 177 ? 3.674 -11.625 -2.379 1 78.25 177 LEU A CA 1
ATOM 1449 C C . LEU A 1 177 ? 4.246 -12.398 -3.562 1 78.25 177 LEU A C 1
ATOM 1451 O O . LEU A 1 177 ? 5.301 -13.031 -3.447 1 78.25 177 LEU A O 1
ATOM 1455 N N . TYR A 1 178 ? 3.623 -12.289 -4.695 1 83.56 178 TYR A N 1
ATOM 1456 C CA . TYR A 1 178 ? 4.043 -13.047 -5.863 1 83.56 178 TYR A CA 1
ATOM 1457 C C . TYR A 1 178 ? 5.246 -12.398 -6.535 1 83.56 178 TYR A C 1
ATOM 1459 O O . TYR A 1 178 ? 6.191 -13.086 -6.93 1 83.56 178 TYR A O 1
ATOM 1467 N N . VAL A 1 179 ? 5.234 -11.156 -6.512 1 89.62 179 VAL A N 1
ATOM 1468 C CA . VAL A 1 179 ? 6.27 -10.484 -7.297 1 89.62 179 VAL A CA 1
ATOM 1469 C C . VAL A 1 179 ? 7.547 -10.367 -6.469 1 89.62 179 VAL A C 1
ATOM 1471 O O . VAL A 1 179 ? 8.648 -10.328 -7.023 1 89.62 179 VAL A O 1
ATOM 1474 N N . LEU A 1 180 ? 7.438 -10.422 -5.184 1 88.69 180 LEU A N 1
ATOM 1475 C CA . LEU A 1 180 ? 8.594 -10.242 -4.312 1 88.69 180 LEU A CA 1
ATOM 1476 C C . LEU A 1 180 ? 9.461 -11.492 -4.293 1 88.69 180 LEU A C 1
ATOM 1478 O O . LEU A 1 180 ? 10.602 -11.461 -3.822 1 88.69 180 LEU A O 1
ATOM 1482 N N . GLY A 1 181 ? 8.953 -12.555 -4.84 1 90.38 181 GLY A N 1
ATOM 1483 C CA . GLY A 1 181 ? 9.719 -13.789 -4.918 1 90.38 181 GLY A CA 1
ATOM 1484 C C . GLY A 1 181 ? 10.312 -14.031 -6.293 1 90.38 181 GLY A C 1
ATOM 1485 O O . GLY A 1 181 ? 10.992 -15.039 -6.512 1 90.38 181 GLY A O 1
ATOM 1486 N N . VAL A 1 182 ? 10.141 -13.102 -7.133 1 92.94 182 VAL A N 1
ATOM 1487 C CA . VAL A 1 182 ? 10.531 -13.32 -8.523 1 92.94 182 VAL A CA 1
ATOM 1488 C C . VAL A 1 182 ? 12.055 -13.375 -8.625 1 92.94 182 VAL A C 1
ATOM 1490 O O . VAL A 1 182 ? 12.602 -14.258 -9.289 1 92.94 182 VAL A O 1
ATOM 1493 N N . PHE A 1 183 ? 12.719 -12.5 -7.977 1 93.5 183 PHE A N 1
ATOM 1494 C CA . PHE A 1 183 ? 14.164 -12.391 -8.117 1 93.5 183 PHE A CA 1
ATOM 1495 C C . PHE A 1 183 ? 14.875 -13.109 -6.98 1 93.5 183 PHE A C 1
ATOM 1497 O O . PHE A 1 183 ? 14.352 -13.195 -5.867 1 93.5 183 PHE A O 1
ATOM 1504 N N . PRO A 1 184 ? 16.031 -13.562 -7.309 1 91.88 184 PRO A N 1
ATOM 1505 C CA . PRO A 1 184 ? 16.781 -14.25 -6.258 1 91.88 184 PRO A CA 1
ATOM 1506 C C . PRO A 1 184 ? 17 -13.375 -5.02 1 91.88 184 PRO A C 1
ATOM 1508 O O . PRO A 1 184 ? 17.203 -12.172 -5.141 1 91.88 184 PRO A O 1
ATOM 1511 N N . PHE A 1 185 ? 17.062 -14.008 -3.867 1 91.12 185 PHE A N 1
ATOM 1512 C CA . PHE A 1 185 ? 17.125 -13.281 -2.604 1 91.12 185 PHE A CA 1
ATOM 1513 C C . PHE A 1 185 ? 18.5 -12.641 -2.422 1 91.12 185 PHE A C 1
ATOM 1515 O O . PHE A 1 185 ? 18.656 -11.703 -1.63 1 91.12 185 PHE A O 1
ATOM 1522 N N . ASP A 1 186 ? 19.469 -13.078 -3.141 1 88.81 186 ASP A N 1
ATOM 1523 C CA . ASP A 1 186 ? 20.812 -12.523 -2.994 1 88.81 186 ASP A CA 1
ATOM 1524 C C . ASP A 1 186 ? 21.031 -11.352 -3.953 1 88.81 186 ASP A C 1
ATOM 1526 O O . ASP A 1 186 ? 22.109 -10.75 -3.977 1 88.81 186 ASP A O 1
ATOM 1530 N N . SER A 1 187 ? 19.984 -11.031 -4.746 1 88.69 187 SER A N 1
ATOM 1531 C CA . SER A 1 187 ? 20.078 -9.875 -5.621 1 88.69 187 SER A CA 1
ATOM 1532 C C . SER A 1 187 ? 19.875 -8.578 -4.844 1 88.69 187 SER A C 1
ATOM 1534 O O . SER A 1 187 ? 19.172 -8.555 -3.838 1 88.69 187 SER A O 1
ATOM 1536 N N . GLU A 1 188 ? 20.484 -7.578 -5.34 1 82 188 GLU A N 1
ATOM 1537 C CA . GLU A 1 188 ? 20.297 -6.266 -4.73 1 82 188 GLU A CA 1
ATOM 1538 C C . GLU A 1 188 ? 18.969 -5.645 -5.137 1 82 188 GLU A C 1
ATOM 1540 O O . GLU A 1 188 ? 18.656 -5.559 -6.328 1 82 188 GLU A O 1
ATOM 1545 N N . TRP A 1 189 ? 18.281 -5.27 -4.191 1 80 189 TRP A N 1
ATOM 1546 C CA . TRP A 1 189 ? 16.938 -4.766 -4.441 1 80 189 TRP A CA 1
ATOM 1547 C C . TRP A 1 189 ? 16.969 -3.543 -5.352 1 80 189 TRP A C 1
ATOM 1549 O O . TRP A 1 189 ? 16.047 -3.318 -6.141 1 80 189 TRP A O 1
ATOM 1559 N N . LYS A 1 190 ? 17.969 -2.752 -5.281 1 78.5 190 LYS A N 1
ATOM 1560 C CA . LYS A 1 190 ? 18.094 -1.542 -6.09 1 78.5 190 LYS A CA 1
ATOM 1561 C C . LYS A 1 190 ? 18.047 -1.87 -7.582 1 78.5 190 LYS A C 1
ATOM 1563 O O . LYS A 1 190 ? 17.703 -1.013 -8.398 1 78.5 190 LYS A O 1
ATOM 1568 N N . ASP A 1 191 ? 18.328 -3.107 -7.918 1 83.19 191 ASP A N 1
ATOM 1569 C CA . ASP A 1 191 ? 18.469 -3.492 -9.32 1 83.19 191 ASP A CA 1
ATOM 1570 C C . ASP A 1 191 ? 17.109 -3.855 -9.922 1 83.19 191 ASP A C 1
ATOM 1572 O O . ASP A 1 191 ? 16.984 -3.947 -11.148 1 83.19 191 ASP A O 1
ATOM 1576 N N . TYR A 1 192 ? 16.094 -3.994 -9.039 1 86.44 192 TYR A N 1
ATOM 1577 C CA . TYR A 1 192 ? 14.844 -4.469 -9.641 1 86.44 192 TYR A CA 1
ATOM 1578 C C . TYR A 1 192 ? 13.641 -3.791 -9 1 86.44 192 TYR A C 1
ATOM 1580 O O . TYR A 1 192 ? 12.5 -4.027 -9.398 1 86.44 192 TYR A O 1
ATOM 1588 N N . LEU A 1 193 ? 13.852 -2.98 -8.07 1 82.94 193 LEU A N 1
ATOM 1589 C CA . LEU A 1 193 ? 12.758 -2.375 -7.324 1 82.94 193 LEU A CA 1
ATOM 1590 C C . LEU A 1 193 ? 11.797 -1.647 -8.258 1 82.94 193 LEU A C 1
ATOM 1592 O O . LEU A 1 193 ? 10.578 -1.688 -8.062 1 82.94 193 LEU A O 1
ATOM 1596 N N . PHE A 1 194 ? 12.328 -1.004 -9.227 1 80.88 194 PHE A N 1
ATOM 1597 C CA . PHE A 1 194 ? 11.523 -0.213 -10.148 1 80.88 194 PHE A CA 1
ATOM 1598 C C . PHE A 1 194 ? 10.609 -1.11 -10.969 1 80.88 194 PHE A C 1
ATOM 1600 O O . PHE A 1 194 ? 9.648 -0.633 -11.578 1 80.88 194 PHE A O 1
ATOM 1607 N N . LEU A 1 195 ? 10.828 -2.4 -10.953 1 87.75 195 LEU A N 1
ATOM 1608 C CA . LEU A 1 195 ? 10.055 -3.338 -11.758 1 87.75 195 LEU A CA 1
ATOM 1609 C C . LEU A 1 195 ? 8.828 -3.834 -11 1 87.75 195 LEU A C 1
ATOM 1611 O O . LEU A 1 195 ? 7.898 -4.379 -11.594 1 87.75 195 LEU A O 1
ATOM 1615 N N . LEU A 1 196 ? 8.812 -3.672 -9.75 1 87.19 196 LEU A N 1
ATOM 1616 C CA . LEU A 1 196 ? 7.797 -4.297 -8.906 1 87.19 196 LEU A CA 1
ATOM 1617 C C . LEU A 1 196 ? 6.398 -3.824 -9.297 1 87.19 196 LEU A C 1
ATOM 1619 O O . LEU A 1 196 ? 5.484 -4.637 -9.453 1 87.19 196 LEU A O 1
ATOM 1623 N N . PRO A 1 197 ? 6.258 -2.518 -9.461 1 85.62 197 PRO A N 1
ATOM 1624 C CA . PRO A 1 197 ? 4.91 -2.102 -9.859 1 85.62 197 PRO A CA 1
ATOM 1625 C C . PRO A 1 197 ? 4.508 -2.639 -11.234 1 85.62 197 PRO A C 1
ATOM 1627 O O . PRO A 1 197 ? 3.326 -2.906 -11.477 1 85.62 197 PRO A O 1
ATOM 1630 N N . HIS A 1 198 ? 5.414 -2.779 -12.109 1 88.94 198 HIS A N 1
ATOM 1631 C CA . HIS A 1 198 ? 5.129 -3.342 -13.43 1 88.94 198 HIS A CA 1
ATOM 1632 C C . HIS A 1 198 ? 4.801 -4.828 -13.328 1 88.94 198 HIS A C 1
ATOM 1634 O O . HIS A 1 198 ? 3.924 -5.32 -14.047 1 88.94 198 HIS A O 1
ATOM 1640 N N . LEU A 1 199 ? 5.512 -5.438 -12.5 1 91.81 199 LEU A N 1
ATOM 1641 C CA . LEU A 1 199 ? 5.215 -6.844 -12.258 1 91.81 199 LEU A CA 1
ATOM 1642 C C . LEU A 1 199 ? 3.826 -7.008 -11.641 1 91.81 199 LEU A C 1
ATOM 1644 O O . LEU A 1 199 ? 3.094 -7.934 -11.992 1 91.81 199 LEU A O 1
ATOM 1648 N N . GLY A 1 200 ? 3.574 -6.156 -10.703 1 89.5 200 GLY A N 1
ATOM 1649 C CA . GLY A 1 200 ? 2.229 -6.152 -10.148 1 89.5 200 GLY A CA 1
ATOM 1650 C C . GLY A 1 200 ? 1.152 -5.961 -11.203 1 89.5 200 GLY A C 1
ATOM 1651 O O . GLY A 1 200 ? 0.134 -6.656 -11.188 1 89.5 200 GLY A O 1
ATOM 1652 N N . LYS A 1 201 ? 1.335 -5.008 -12.031 1 87.56 201 LYS A N 1
ATOM 1653 C CA . LYS A 1 201 ? 0.411 -4.781 -13.141 1 87.56 201 LYS A CA 1
ATOM 1654 C C . LYS A 1 201 ? 0.288 -6.023 -14.016 1 87.56 201 LYS A C 1
ATOM 1656 O O . LYS A 1 201 ? -0.812 -6.383 -14.445 1 87.56 201 LYS A O 1
ATOM 1661 N N . PHE A 1 202 ? 1.413 -6.633 -14.305 1 93.31 202 PHE A N 1
ATOM 1662 C CA . PHE A 1 202 ? 1.433 -7.855 -15.094 1 93.31 202 PHE A CA 1
ATOM 1663 C C . PHE A 1 202 ? 0.582 -8.938 -14.445 1 93.31 202 PHE A C 1
ATOM 1665 O O . PHE A 1 202 ? -0.302 -9.508 -15.086 1 93.31 202 PHE A O 1
ATOM 1672 N N . VAL A 1 203 ? 0.786 -9.148 -13.195 1 92.06 203 VAL A N 1
ATOM 1673 C CA . VAL A 1 203 ? 0.087 -10.211 -12.477 1 92.06 203 VAL A CA 1
ATOM 1674 C C . VAL A 1 203 ? -1.411 -9.914 -12.445 1 92.06 203 VAL A C 1
ATOM 1676 O O . VAL A 1 203 ? -2.229 -10.789 -12.734 1 92.06 203 VAL A O 1
ATOM 1679 N N . ASN A 1 204 ? -1.719 -8.734 -12.188 1 87.62 204 ASN A N 1
ATOM 1680 C CA . ASN A 1 204 ? -3.125 -8.367 -12.047 1 87.62 204 ASN A CA 1
ATOM 1681 C C . ASN A 1 204 ? -3.838 -8.375 -13.398 1 87.62 204 ASN A C 1
ATOM 1683 O O . ASN A 1 204 ? -4.91 -8.969 -13.531 1 87.62 204 ASN A O 1
ATOM 1687 N N . GLU A 1 205 ? -3.273 -7.742 -14.359 1 89 205 GLU A N 1
ATOM 1688 C CA . GLU A 1 205 ? -3.92 -7.605 -15.664 1 89 205 GLU A CA 1
ATOM 1689 C C . GLU A 1 205 ? -4.074 -8.961 -16.344 1 89 205 GLU A C 1
ATOM 1691 O O . GLU A 1 205 ? -5.121 -9.258 -16.922 1 89 205 GLU A O 1
ATOM 1696 N N . VAL A 1 206 ? -3.059 -9.719 -16.297 1 92.69 206 VAL A N 1
ATOM 1697 C CA . VAL A 1 206 ? -3.092 -11.016 -16.969 1 92.69 206 VAL A CA 1
ATOM 1698 C C . VAL A 1 206 ? -4.059 -11.953 -16.25 1 92.69 206 VAL A C 1
ATOM 1700 O O . VAL A 1 206 ? -4.848 -12.648 -16.891 1 92.69 206 VAL A O 1
ATOM 1703 N N . ASN A 1 207 ? -3.977 -11.969 -14.969 1 89.94 207 ASN A N 1
ATOM 1704 C CA . ASN A 1 207 ? -4.926 -12.781 -14.219 1 89.94 207 ASN A CA 1
ATOM 1705 C C . ASN A 1 207 ? -6.367 -12.391 -14.523 1 89.94 207 ASN A C 1
ATOM 1707 O O . ASN A 1 207 ? -7.223 -13.258 -14.719 1 89.94 207 ASN A O 1
ATOM 1711 N N . ASP A 1 208 ? -6.625 -11.133 -14.492 1 86.62 208 ASP A N 1
ATOM 1712 C CA . ASP A 1 208 ? -7.973 -10.648 -14.781 1 86.62 208 ASP A CA 1
ATOM 1713 C C . ASP A 1 208 ? -8.398 -11.031 -16.203 1 86.62 208 ASP A C 1
ATOM 1715 O O . ASP A 1 208 ? -9.547 -11.43 -16.422 1 86.62 208 ASP A O 1
ATOM 1719 N N . PHE A 1 209 ? -7.516 -10.852 -17.078 1 91.19 209 PHE A N 1
ATOM 1720 C CA . PHE A 1 209 ? -7.789 -11.133 -18.484 1 91.19 209 PHE A CA 1
ATOM 1721 C C . PHE A 1 209 ? -8.062 -12.617 -18.703 1 91.19 209 PHE A C 1
ATOM 1723 O O . PHE A 1 209 ? -9.047 -12.984 -19.344 1 91.19 209 PHE A O 1
ATOM 1730 N N . LEU A 1 210 ? -7.277 -13.438 -18.094 1 91.38 210 LEU A N 1
ATOM 1731 C CA . LEU A 1 210 ? -7.363 -14.867 -18.344 1 91.38 210 LEU A CA 1
ATO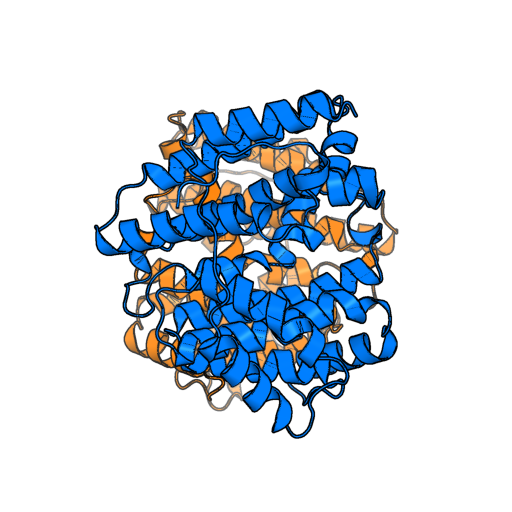M 1732 C C . LEU A 1 210 ? -8.43 -15.508 -17.469 1 91.38 210 LEU A C 1
ATOM 1734 O O . LEU A 1 210 ? -8.867 -16.641 -17.734 1 91.38 210 LEU A O 1
ATOM 1738 N N . SER A 1 211 ? -8.859 -14.812 -16.5 1 89 211 SER A N 1
ATOM 1739 C CA . SER A 1 211 ? -9.898 -15.367 -15.625 1 89 211 SER A CA 1
ATOM 1740 C C . SER A 1 211 ? -11.281 -14.859 -16.016 1 89 211 SER A C 1
ATOM 1742 O O . SER A 1 211 ? -12.266 -15.156 -15.344 1 89 211 SER A O 1
ATOM 1744 N N . TYR A 1 212 ? -11.375 -14.125 -16.969 1 86.88 212 TYR A N 1
ATOM 1745 C CA . TYR A 1 212 ? -12.633 -13.5 -17.375 1 86.88 212 TYR A CA 1
ATOM 1746 C C . TYR A 1 212 ? -13.719 -14.555 -17.578 1 86.88 212 TYR A C 1
ATOM 1748 O O . TYR A 1 212 ? -14.844 -14.383 -17.109 1 86.88 212 TYR A O 1
ATOM 1756 N N . TYR A 1 213 ? -13.422 -15.578 -18.297 1 85.06 213 TYR A N 1
ATOM 1757 C CA . TYR A 1 213 ? -14.406 -16.609 -18.578 1 85.06 213 TYR A CA 1
ATOM 1758 C C . TYR A 1 213 ? -14.938 -17.219 -17.297 1 85.06 213 TYR A C 1
ATOM 1760 O O . TYR A 1 213 ? -16.156 -17.328 -17.109 1 85.06 213 TYR A O 1
ATOM 1768 N N . LYS A 1 214 ? -14.078 -17.531 -16.438 1 84.88 214 LYS A N 1
ATOM 1769 C CA . LYS A 1 214 ? -14.461 -18.125 -15.164 1 84.88 214 LYS A CA 1
ATOM 1770 C C . LYS A 1 214 ? -15.312 -17.172 -14.344 1 84.88 214 LYS A C 1
ATOM 1772 O O . LYS A 1 214 ? -16.391 -17.531 -13.859 1 84.88 214 LYS A O 1
ATOM 1777 N N . GLU A 1 215 ? -14.891 -15.945 -14.203 1 79.5 215 GLU A N 1
ATOM 1778 C CA . GLU A 1 215 ? -15.477 -15.008 -13.258 1 79.5 215 GLU A CA 1
ATOM 1779 C C . GLU A 1 215 ? -16.75 -14.383 -13.82 1 79.5 215 GLU A C 1
ATOM 1781 O O . GLU A 1 215 ? -17.734 -14.203 -13.094 1 79.5 215 GLU A O 1
ATOM 1786 N N . SER A 1 216 ? -16.719 -14.078 -15.055 1 74.69 216 SER A N 1
ATOM 1787 C CA . SER A 1 216 ? -17.828 -13.289 -15.609 1 74.69 216 SER A CA 1
ATOM 1788 C C . SER A 1 216 ? -18.844 -14.172 -16.312 1 74.69 216 SER A C 1
ATOM 1790 O O . SER A 1 216 ? -20.031 -13.859 -16.328 1 74.69 216 SER A O 1
ATOM 1792 N N . ILE A 1 217 ? -18.391 -15.195 -16.875 1 77.31 217 ILE A N 1
ATOM 1793 C CA . ILE A 1 217 ? -19.297 -15.992 -17.688 1 77.31 217 ILE A CA 1
ATOM 1794 C C . ILE A 1 217 ? -19.797 -17.188 -16.875 1 77.31 217 ILE A C 1
ATOM 1796 O O . ILE A 1 217 ? -21 -17.438 -16.812 1 77.31 217 ILE A O 1
ATOM 1800 N N . VAL A 1 218 ? -18.938 -17.781 -16.219 1 75.38 218 VAL A N 1
ATOM 1801 C CA . VAL A 1 218 ? -19.344 -18.984 -15.508 1 75.38 218 VAL A CA 1
ATOM 1802 C C . VAL A 1 218 ? -19.922 -18.625 -14.141 1 75.38 218 VAL A C 1
ATOM 1804 O O . VAL A 1 218 ? -21.062 -19 -13.82 1 75.38 218 VAL A O 1
ATOM 1807 N N . CYS A 1 219 ? -19.188 -17.844 -13.328 1 69 219 CYS A N 1
ATOM 1808 C CA . CYS A 1 219 ? -19.562 -17.594 -11.945 1 69 219 CYS A CA 1
ATOM 1809 C C . CYS A 1 219 ? -20.422 -16.344 -11.828 1 69 219 CYS A C 1
ATOM 1811 O O . CYS A 1 219 ? -21.031 -16.094 -10.781 1 69 219 CYS A O 1
ATOM 1813 N N . HIS A 1 220 ? -20.547 -15.633 -12.891 1 58.69 220 HIS A N 1
ATOM 1814 C CA . HIS A 1 220 ? -21.328 -14.406 -12.906 1 58.69 220 HIS A CA 1
ATOM 1815 C C . HIS A 1 220 ? -20.906 -13.469 -11.781 1 58.69 220 HIS A C 1
ATOM 1817 O O . HIS A 1 220 ? -21.75 -12.875 -11.102 1 58.69 220 HIS A O 1
ATOM 1823 N N . GLU A 1 221 ? -19.719 -13.695 -11.383 1 59.31 221 GLU A N 1
ATOM 1824 C CA . GLU A 1 221 ? -19.156 -12.805 -10.367 1 59.31 221 GLU A CA 1
ATOM 1825 C C . GLU A 1 221 ? -18.516 -11.578 -11.016 1 59.31 221 GLU A C 1
ATOM 1827 O O . GLU A 1 221 ? -18.047 -11.633 -12.156 1 59.31 221 GLU A O 1
ATOM 1832 N N . GLY A 1 222 ? -18.875 -10.406 -10.539 1 56.97 222 GLY A N 1
ATOM 1833 C CA . GLY A 1 222 ? -18.234 -9.211 -11.062 1 56.97 222 GLY A CA 1
ATOM 1834 C C . GLY A 1 222 ? -16.719 -9.266 -11.008 1 56.97 222 GLY A C 1
ATOM 1835 O O . GLY A 1 222 ? -16.156 -9.805 -10.055 1 56.97 222 GLY A O 1
ATOM 1836 N N . ASN A 1 223 ? -16.016 -9.32 -12.125 1 58 223 ASN A N 1
ATOM 1837 C CA . ASN A 1 223 ? -14.562 -9.164 -12.156 1 58 223 ASN A CA 1
ATOM 1838 C C . ASN A 1 223 ? -14.156 -7.73 -12.484 1 58 223 ASN A C 1
ATOM 1840 O O . ASN A 1 223 ? -15.016 -6.863 -12.664 1 58 223 ASN A O 1
ATOM 1844 N N . ALA A 1 224 ? -12.875 -7.586 -12.32 1 60.09 224 ALA A N 1
ATOM 1845 C CA . ALA A 1 224 ? -12.352 -6.254 -12.617 1 60.09 224 ALA A CA 1
ATOM 1846 C C . ALA A 1 224 ? -12.891 -5.742 -13.953 1 60.09 224 ALA A C 1
ATOM 1848 O O . ALA A 1 224 ? -13.055 -4.535 -14.141 1 60.09 224 ALA A O 1
ATOM 1849 N N . PHE A 1 225 ? -13.281 -6.688 -14.75 1 62.22 225 PHE A N 1
ATOM 1850 C CA . PHE A 1 225 ? -13.797 -6.324 -16.062 1 62.22 225 PHE A CA 1
ATOM 1851 C C . PHE A 1 225 ? -15.164 -5.668 -15.953 1 62.22 225 PHE A C 1
ATOM 1853 O O . PHE A 1 225 ? -15.445 -4.68 -16.641 1 62.22 225 PHE A O 1
ATOM 1860 N N . GLY A 1 226 ? -15.844 -6.305 -15.156 1 59.94 226 GLY A N 1
ATOM 1861 C CA . GLY A 1 226 ? -17.156 -5.723 -14.938 1 59.94 226 GLY A CA 1
ATOM 1862 C C . GLY A 1 226 ? -17.109 -4.32 -14.359 1 59.94 226 GLY A C 1
ATOM 1863 O O . GLY A 1 226 ? -17.844 -3.439 -14.797 1 59.94 226 GLY A O 1
ATOM 1864 N N . ARG A 1 227 ? -16.203 -4.188 -13.594 1 61.91 227 ARG A N 1
ATOM 1865 C CA . ARG A 1 227 ? -16.062 -2.883 -12.953 1 61.91 227 ARG A CA 1
ATOM 1866 C C . ARG A 1 227 ? -15.547 -1.84 -13.938 1 61.91 227 ARG A C 1
ATOM 1868 O O . ARG A 1 227 ? -16.016 -0.703 -13.953 1 61.91 227 ARG A O 1
ATOM 1875 N N . ARG A 1 228 ? -14.656 -2.287 -14.711 1 61.41 228 ARG A N 1
ATOM 1876 C CA . ARG A 1 228 ? -14.07 -1.383 -15.695 1 61.41 228 ARG A CA 1
ATOM 1877 C C . ARG A 1 228 ? -15.078 -1.044 -16.797 1 61.41 228 ARG A C 1
ATOM 1879 O O . ARG A 1 228 ? -15.086 0.075 -17.312 1 61.41 228 ARG A O 1
ATOM 1886 N N . GLY A 1 229 ? -15.844 -1.957 -17.109 1 58.62 229 GLY A N 1
ATOM 1887 C CA . GLY A 1 229 ? -16.891 -1.738 -18.094 1 58.62 229 GLY A CA 1
ATOM 1888 C C . GLY A 1 229 ? -18 -0.826 -17.609 1 58.62 229 GLY A C 1
ATOM 1889 O O . GLY A 1 229 ? -18.438 0.072 -18.328 1 58.62 229 GLY A O 1
ATOM 1890 N N . SER A 1 230 ? -18.375 -1.121 -16.516 1 57.62 230 SER A N 1
ATOM 1891 C CA . SER A 1 230 ? -19.469 -0.328 -15.977 1 57.62 230 SER A CA 1
ATOM 1892 C C . SER A 1 230 ? -19.062 1.132 -15.805 1 57.62 230 SER A C 1
ATOM 1894 O O . SER A 1 230 ? -19.844 2.039 -16.094 1 57.62 230 SER A O 1
ATOM 1896 N N . GLY A 1 231 ? -17.922 1.326 -15.477 1 58.69 231 GLY A N 1
ATOM 1897 C CA . GLY A 1 231 ? -17.484 2.695 -15.25 1 58.69 231 GLY A CA 1
ATOM 1898 C C . GLY A 1 231 ? -17.219 3.455 -16.547 1 58.69 231 GLY A C 1
ATOM 1899 O O . GLY A 1 231 ? -17.453 4.664 -16.609 1 58.69 231 GLY A O 1
ATOM 1900 N N . SER A 1 232 ? -16.891 2.744 -17.516 1 61.78 232 SER A N 1
ATOM 1901 C CA . SER A 1 232 ? -16.469 3.408 -18.734 1 61.78 232 SER A CA 1
ATOM 1902 C C . SER A 1 232 ? -17.625 3.52 -19.734 1 61.78 232 SER A C 1
ATOM 1904 O O . SER A 1 232 ? -17.562 4.297 -20.688 1 61.78 232 SER A O 1
ATOM 1906 N N . GLY A 1 233 ? -18.656 2.717 -19.5 1 70.56 233 GLY A N 1
ATOM 1907 C CA . GLY A 1 233 ? -19.75 2.688 -20.453 1 70.56 233 GLY A CA 1
ATOM 1908 C C . GLY A 1 233 ? -19.406 1.955 -21.734 1 70.56 233 GLY A C 1
ATOM 1909 O O . GLY A 1 233 ? -20.203 1.945 -22.688 1 70.56 233 GLY A O 1
ATOM 1910 N N . LYS A 1 234 ? -18.344 1.375 -21.828 1 79.25 234 LYS A N 1
ATOM 1911 C CA . LYS A 1 234 ? -17.906 0.675 -23.031 1 79.25 234 LYS A CA 1
ATOM 1912 C C . LYS A 1 234 ? -18.516 -0.72 -23.125 1 79.25 234 LYS A C 1
ATOM 1914 O O . LYS A 1 234 ? -18.781 -1.353 -22.094 1 79.25 234 LYS A O 1
ATOM 1919 N N . PRO A 1 235 ? -18.719 -1.024 -24.406 1 81.81 235 PRO A N 1
ATOM 1920 C CA . PRO A 1 235 ? -19.109 -2.428 -24.562 1 81.81 235 PRO A CA 1
ATOM 1921 C C . PRO A 1 235 ? -18.047 -3.395 -24.047 1 81.81 235 PRO A C 1
ATOM 1923 O O . PRO A 1 235 ? -16.844 -3.092 -24.109 1 81.81 235 PRO A O 1
ATOM 1926 N N . ILE A 1 236 ? -18.438 -4.539 -23.641 1 81.25 236 ILE A N 1
ATOM 1927 C CA . ILE A 1 236 ? -17.578 -5.531 -23.016 1 81.25 236 ILE A CA 1
ATOM 1928 C C . ILE A 1 236 ? -16.484 -5.957 -24 1 81.25 236 ILE A C 1
ATOM 1930 O O . ILE A 1 236 ? -15.352 -6.234 -23.594 1 81.25 236 ILE A O 1
ATOM 1934 N N . GLU A 1 237 ? -16.766 -6.008 -25.25 1 86 237 GLU A N 1
ATOM 1935 C CA . GLU A 1 237 ? -15.789 -6.387 -26.266 1 86 237 GLU A CA 1
ATOM 1936 C C . GLU A 1 237 ? -14.641 -5.387 -26.312 1 86 237 GLU A C 1
ATOM 1938 O O . GLU A 1 237 ? -13.477 -5.777 -26.484 1 86 237 GLU A O 1
ATOM 1943 N N . GLU A 1 238 ? -14.984 -4.215 -26.219 1 88.5 238 GLU A N 1
ATOM 1944 C CA . GLU A 1 238 ? -13.961 -3.174 -26.219 1 88.5 238 GLU A CA 1
ATOM 1945 C C . GLU A 1 238 ? -13.109 -3.23 -24.953 1 88.5 238 GLU A C 1
ATOM 1947 O O . GLU A 1 238 ? -11.898 -2.982 -25 1 88.5 238 GLU A O 1
ATOM 1952 N N . VAL A 1 239 ? -13.766 -3.561 -23.891 1 84.19 239 VAL A N 1
ATOM 1953 C CA . VAL A 1 239 ? -13.055 -3.693 -22.625 1 84.19 239 VAL A CA 1
ATOM 1954 C C . VAL A 1 239 ? -12.062 -4.848 -22.703 1 84.19 239 VAL A C 1
ATOM 1956 O O . VAL A 1 239 ? -10.945 -4.75 -22.188 1 84.19 239 VAL A O 1
ATOM 1959 N N . LEU A 1 240 ? -12.484 -5.84 -23.312 1 88.38 240 LEU A N 1
ATOM 1960 C CA . LEU A 1 240 ? -11.625 -7.004 -23.484 1 88.38 240 LEU A CA 1
ATOM 1961 C C . LEU A 1 240 ? -10.414 -6.668 -24.344 1 88.38 240 LEU A C 1
ATOM 1963 O O . LEU A 1 240 ? -9.289 -7.078 -24.031 1 88.38 240 LEU A O 1
ATOM 1967 N N . VAL A 1 241 ? -10.617 -5.965 -25.406 1 92.5 241 VAL A N 1
ATOM 1968 C CA . VAL A 1 241 ? -9.531 -5.562 -26.297 1 92.5 241 VAL A CA 1
ATOM 1969 C C . VAL A 1 241 ? -8.562 -4.645 -25.547 1 92.5 241 VAL A C 1
ATOM 1971 O O . VAL A 1 241 ? -7.344 -4.789 -25.656 1 92.5 241 VAL A O 1
ATOM 1974 N N . ASP A 1 242 ? -9.125 -3.795 -24.812 1 90.31 242 ASP A N 1
ATOM 1975 C CA . ASP A 1 242 ? -8.297 -2.893 -24.016 1 90.31 242 ASP A CA 1
ATOM 1976 C C . ASP A 1 242 ? -7.469 -3.668 -22.984 1 90.31 242 ASP A C 1
ATOM 1978 O O . ASP A 1 242 ? -6.305 -3.342 -22.75 1 90.31 242 ASP A O 1
ATOM 1982 N N . SER A 1 243 ? -8.141 -4.613 -22.406 1 90.75 243 SER A N 1
ATOM 1983 C CA . SER A 1 243 ? -7.441 -5.449 -21.422 1 90.75 243 SER A CA 1
ATOM 1984 C C . SER A 1 243 ? -6.297 -6.219 -22.078 1 90.75 243 SER A C 1
ATOM 1986 O O . SER A 1 243 ? -5.207 -6.316 -21.516 1 90.75 243 SER A O 1
ATOM 1988 N N . ARG A 1 244 ? -6.57 -6.785 -23.188 1 94.56 244 ARG A N 1
ATOM 1989 C CA . ARG A 1 244 ? -5.516 -7.484 -23.906 1 94.56 244 ARG A CA 1
ATOM 1990 C C . ARG A 1 244 ? -4.34 -6.555 -24.188 1 94.56 244 ARG A C 1
ATOM 1992 O O . ARG A 1 244 ? -3.184 -6.922 -23.984 1 94.56 244 ARG A O 1
ATOM 1999 N N . LYS A 1 245 ? -4.648 -5.414 -24.688 1 95.62 245 LYS A N 1
ATOM 2000 C CA . LYS A 1 245 ? -3.607 -4.441 -25.016 1 95.62 245 LYS A CA 1
ATOM 2001 C C . LYS A 1 245 ? -2.775 -4.098 -23.781 1 95.62 245 LYS A C 1
ATOM 2003 O O . LYS A 1 245 ? -1.552 -3.98 -23.875 1 95.62 245 LYS A O 1
ATOM 2008 N N . ARG A 1 246 ? -3.406 -3.934 -22.688 1 92.69 246 ARG A N 1
ATOM 2009 C CA . ARG A 1 246 ? -2.691 -3.656 -21.453 1 92.69 246 ARG A CA 1
ATOM 2010 C C . ARG A 1 246 ? -1.768 -4.812 -21.078 1 92.69 246 ARG A C 1
ATOM 2012 O O . ARG A 1 246 ? -0.642 -4.594 -20.625 1 92.69 246 ARG A O 1
ATOM 2019 N N . CYS A 1 247 ? -2.293 -5.965 -21.25 1 95.44 247 CYS A N 1
ATOM 2020 C CA . CYS A 1 247 ? -1.481 -7.148 -20.984 1 95.44 247 CYS A CA 1
ATOM 2021 C C . CYS A 1 247 ? -0.25 -7.184 -21.875 1 95.44 247 CYS A C 1
ATOM 2023 O O . CYS A 1 247 ? 0.866 -7.395 -21.391 1 95.44 247 CYS A O 1
ATOM 2025 N N . VAL A 1 248 ? -0.468 -6.914 -23.125 1 96.38 248 VAL A N 1
ATOM 2026 C CA . VAL A 1 248 ? 0.628 -6.938 -24.078 1 96.38 248 VAL A CA 1
ATOM 2027 C C . VAL A 1 248 ? 1.646 -5.855 -23.734 1 96.38 248 VAL A C 1
ATOM 2029 O O . VAL A 1 248 ? 2.854 -6.105 -23.734 1 96.38 248 VAL A O 1
ATOM 2032 N N . ASP A 1 249 ? 1.179 -4.73 -23.438 1 94.94 249 ASP A N 1
ATOM 2033 C CA . ASP A 1 249 ? 2.047 -3.594 -23.156 1 94.94 249 ASP A CA 1
ATOM 2034 C C . ASP A 1 249 ? 2.949 -3.889 -21.953 1 94.94 249 ASP A C 1
ATOM 2036 O O . ASP A 1 249 ? 4.152 -3.619 -22 1 94.94 249 ASP A O 1
ATOM 2040 N N . VAL A 1 250 ? 2.369 -4.426 -20.969 1 94 250 VAL A N 1
ATOM 2041 C CA . VAL A 1 250 ? 3.156 -4.648 -19.766 1 94 250 VAL A CA 1
ATOM 2042 C C . VAL A 1 250 ? 4.148 -5.785 -20 1 94 250 VAL A C 1
ATOM 2044 O O . VAL A 1 250 ? 5.285 -5.73 -19.516 1 94 250 VAL A O 1
ATOM 2047 N N . VAL A 1 251 ? 3.754 -6.797 -20.703 1 95.5 251 VAL A N 1
ATOM 2048 C CA . VAL A 1 251 ? 4.664 -7.898 -21 1 95.5 251 VAL A CA 1
ATOM 2049 C C . VAL A 1 251 ? 5.824 -7.398 -21.859 1 95.5 251 VAL A C 1
ATOM 2051 O O . VAL A 1 251 ? 6.984 -7.711 -21.594 1 95.5 251 VAL A O 1
ATOM 2054 N N . ARG A 1 252 ? 5.531 -6.602 -22.797 1 94.88 252 ARG A N 1
ATOM 2055 C CA . ARG A 1 252 ? 6.562 -6.062 -23.688 1 94.88 252 ARG A CA 1
ATOM 2056 C C . ARG A 1 252 ? 7.527 -5.172 -22.906 1 94.88 252 ARG A C 1
ATOM 2058 O O . ARG A 1 252 ? 8.742 -5.211 -23.141 1 94.88 252 ARG A O 1
ATOM 2065 N N . PHE A 1 253 ? 6.992 -4.418 -22.078 1 91.88 253 PHE A N 1
ATOM 2066 C CA . PHE A 1 253 ? 7.855 -3.604 -21.234 1 91.88 253 PHE A CA 1
ATOM 2067 C C . PHE A 1 253 ? 8.82 -4.477 -20.438 1 91.88 253 PHE A C 1
ATOM 2069 O O . PHE A 1 253 ? 10.023 -4.234 -20.438 1 91.88 253 PHE A O 1
ATOM 2076 N N . LEU A 1 254 ? 8.281 -5.492 -19.812 1 94.19 254 LEU A N 1
ATOM 2077 C CA . LEU A 1 254 ? 9.078 -6.371 -18.953 1 94.19 254 LEU A CA 1
ATOM 2078 C C . LEU A 1 254 ? 10.109 -7.137 -19.781 1 94.19 254 LEU A C 1
ATOM 2080 O O . LEU A 1 254 ? 11.211 -7.414 -19.312 1 94.19 254 LEU A O 1
ATOM 2084 N N . GLN A 1 255 ? 9.781 -7.402 -20.984 1 94 255 GLN A N 1
ATOM 2085 C CA . GLN A 1 255 ? 10.68 -8.141 -21.859 1 94 255 GLN A CA 1
ATOM 2086 C C . GLN A 1 255 ? 11.82 -7.258 -22.344 1 94 255 GLN A C 1
ATOM 2088 O O . GLN A 1 255 ? 12.898 -7.758 -22.703 1 94 255 GLN A O 1
ATOM 2093 N N . ASN A 1 256 ? 11.633 -5.992 -22.297 1 92.69 256 ASN A N 1
ATOM 2094 C CA . ASN A 1 256 ? 12.602 -5.109 -22.938 1 92.69 256 ASN A CA 1
ATOM 2095 C C . ASN A 1 256 ? 13.391 -4.301 -21.906 1 92.69 256 ASN A C 1
ATOM 2097 O O . ASN A 1 256 ? 14.344 -3.598 -22.266 1 92.69 256 ASN A O 1
ATOM 2101 N N . VAL A 1 257 ? 13.016 -4.434 -20.734 1 90.25 257 VAL A N 1
ATOM 2102 C CA . VAL A 1 257 ? 13.727 -3.664 -19.719 1 90.25 257 VAL A CA 1
ATOM 2103 C C . VAL A 1 257 ? 15.164 -4.164 -19.594 1 90.25 257 VAL A C 1
ATOM 2105 O O . VAL A 1 257 ? 15.414 -5.371 -19.641 1 90.25 257 VAL A O 1
ATOM 2108 N N . GLU A 1 258 ? 16.109 -3.215 -19.469 1 89.56 258 GLU A N 1
ATOM 2109 C CA . GLU A 1 258 ? 17.516 -3.559 -19.312 1 89.56 258 GLU A CA 1
ATOM 2110 C C . GLU A 1 258 ? 17.828 -3.984 -17.891 1 89.56 258 GLU A C 1
ATOM 2112 O O . GLU A 1 258 ? 17.438 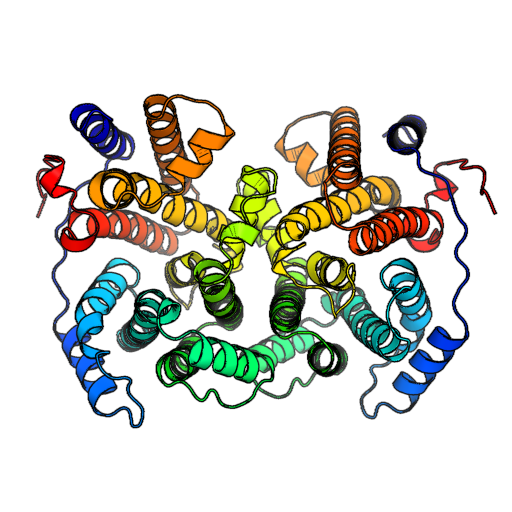-3.305 -16.938 1 89.56 258 GLU A O 1
ATOM 2117 N N . MET A 1 259 ? 18.484 -5.125 -17.797 1 90.88 259 MET A N 1
ATOM 2118 C CA . MET A 1 259 ? 18.891 -5.633 -16.484 1 90.88 259 MET A CA 1
ATOM 2119 C C . MET A 1 259 ? 20 -6.668 -16.641 1 90.88 259 MET A C 1
ATOM 2121 O O . MET A 1 259 ? 20.375 -7.027 -17.766 1 90.88 259 MET A O 1
ATOM 2125 N N . SER A 1 260 ? 20.641 -6.996 -15.594 1 93.19 260 SER A N 1
ATOM 2126 C CA . SER A 1 260 ? 21.672 -8.016 -15.617 1 93.19 260 SER A CA 1
ATOM 2127 C C . SER A 1 260 ? 21.141 -9.344 -16.125 1 93.19 260 SER A C 1
ATOM 2129 O O . SER A 1 260 ? 19.938 -9.625 -16.016 1 93.19 260 SER A O 1
ATOM 2131 N N . PRO A 1 261 ? 21.969 -10.188 -16.688 1 94.94 261 PRO A N 1
ATOM 2132 C CA . PRO A 1 261 ? 21.531 -11.477 -17.234 1 94.94 261 PRO A CA 1
ATOM 2133 C C . PRO A 1 261 ? 20.828 -12.352 -16.188 1 94.94 261 PRO A C 1
ATOM 2135 O O . PRO A 1 261 ? 19.844 -13.016 -16.516 1 94.94 261 PRO A O 1
ATOM 2138 N N . ARG A 1 262 ? 21.281 -12.32 -15.047 1 93.25 262 ARG A N 1
ATOM 2139 C CA . ARG A 1 262 ? 20.703 -13.141 -13.992 1 93.25 262 ARG A CA 1
ATOM 2140 C C . ARG A 1 262 ? 19.281 -12.703 -13.672 1 93.25 262 ARG A C 1
ATOM 2142 O O . ARG A 1 262 ? 18.375 -13.539 -13.531 1 93.25 262 ARG A O 1
ATOM 2149 N N . LEU A 1 263 ? 19.062 -11.461 -13.523 1 93.69 263 LEU A N 1
ATOM 2150 C CA . LEU A 1 263 ? 17.734 -10.922 -13.273 1 93.69 263 LEU A CA 1
ATOM 2151 C C . LEU A 1 263 ? 16.812 -11.141 -14.477 1 93.69 263 LEU A C 1
ATOM 2153 O O . LEU A 1 263 ? 15.633 -11.438 -14.312 1 93.69 263 LEU A O 1
ATOM 2157 N N . ARG A 1 264 ? 17.391 -11.023 -15.625 1 95.38 264 ARG A N 1
ATOM 2158 C CA . ARG A 1 264 ? 16.656 -11.266 -16.859 1 95.38 264 ARG A CA 1
ATOM 2159 C C . ARG A 1 264 ? 16.125 -12.695 -16.922 1 95.38 264 ARG A C 1
ATOM 2161 O O . ARG A 1 264 ? 14.961 -12.922 -17.234 1 95.38 264 ARG A O 1
ATOM 2168 N N . GLU A 1 265 ? 16.953 -13.578 -16.609 1 94.19 265 GLU A N 1
ATOM 2169 C CA . GLU A 1 265 ? 16.562 -14.977 -16.609 1 94.19 265 GLU A CA 1
ATOM 2170 C C . GLU A 1 265 ? 15.414 -15.234 -15.641 1 94.19 265 GLU A C 1
ATOM 2172 O O . GLU A 1 265 ? 14.453 -15.938 -15.977 1 94.19 265 GLU A O 1
ATOM 2177 N N . ALA A 1 266 ? 15.531 -14.68 -14.461 1 93.25 266 ALA A N 1
ATOM 2178 C CA . ALA A 1 266 ? 14.492 -14.844 -13.445 1 93.25 266 ALA A CA 1
ATOM 2179 C C . ALA A 1 266 ? 13.172 -14.234 -13.914 1 93.25 266 ALA A C 1
ATOM 2181 O O . ALA A 1 266 ? 12.109 -14.844 -13.758 1 93.25 266 ALA A O 1
ATOM 2182 N N . LEU A 1 267 ? 13.273 -13.086 -14.492 1 94.44 267 LEU A N 1
ATOM 2183 C CA . LEU A 1 267 ? 12.086 -12.383 -14.953 1 94.44 267 LEU A CA 1
ATOM 2184 C C . LEU A 1 267 ? 11.414 -13.133 -16.094 1 94.44 267 LEU A C 1
ATOM 2186 O O . LEU A 1 267 ? 10.195 -13.328 -16.094 1 94.44 267 LEU A O 1
ATOM 2190 N N . ASP A 1 268 ? 12.188 -13.555 -17.031 1 93.38 268 ASP A N 1
ATOM 2191 C CA . ASP A 1 268 ? 11.648 -14.289 -18.172 1 93.38 268 ASP A CA 1
ATOM 2192 C C . ASP A 1 268 ? 11 -15.602 -17.734 1 93.38 268 ASP A C 1
ATOM 2194 O O . ASP A 1 268 ? 9.922 -15.961 -18.219 1 93.38 268 ASP A O 1
ATOM 2198 N N . SER A 1 269 ? 11.672 -16.219 -16.875 1 91.12 269 SER A N 1
ATOM 2199 C CA . SER A 1 269 ? 11.125 -17.453 -16.344 1 91.12 269 SER A CA 1
ATOM 2200 C C . SER A 1 269 ? 9.797 -17.219 -15.633 1 91.12 269 SER A C 1
ATOM 2202 O O . SER A 1 269 ? 8.859 -18 -15.773 1 91.12 269 SER A O 1
ATOM 2204 N N . PHE A 1 270 ? 9.734 -16.188 -14.852 1 93.06 270 PHE A N 1
ATOM 2205 C CA . PHE A 1 270 ? 8.508 -15.875 -14.133 1 93.06 270 PHE A CA 1
ATOM 2206 C C . PHE A 1 270 ? 7.367 -15.586 -15.102 1 93.06 270 PHE A C 1
ATOM 2208 O O . PHE A 1 270 ? 6.262 -16.109 -14.938 1 93.06 270 PHE A O 1
ATOM 2215 N N . ILE A 1 271 ? 7.645 -14.781 -16.062 1 93.12 271 ILE A N 1
ATOM 2216 C CA . ILE A 1 271 ? 6.617 -14.414 -17.031 1 93.12 271 ILE A CA 1
ATOM 2217 C C . ILE A 1 271 ? 6.09 -15.672 -17.719 1 93.12 271 ILE A C 1
ATOM 2219 O O . ILE A 1 271 ? 4.875 -15.875 -17.797 1 93.12 271 ILE A O 1
ATOM 2223 N N . GLU A 1 272 ? 6.945 -16.422 -18.156 1 90.88 272 GLU A N 1
ATOM 2224 C CA . GLU A 1 272 ? 6.574 -17.656 -18.859 1 90.88 272 GLU A CA 1
ATOM 2225 C C . GLU A 1 272 ? 5.773 -18.594 -17.969 1 90.88 272 GLU A C 1
ATOM 2227 O O . GLU A 1 272 ? 4.734 -19.109 -18.375 1 90.88 272 GLU A O 1
ATOM 2232 N N . ARG A 1 273 ? 6.199 -18.781 -16.844 1 90.81 273 ARG A N 1
ATOM 2233 C CA . ARG A 1 273 ? 5.57 -19.734 -15.938 1 90.81 273 ARG A CA 1
ATOM 2234 C C . ARG A 1 273 ? 4.234 -19.203 -15.422 1 90.81 273 ARG A C 1
ATOM 2236 O O . ARG A 1 273 ? 3.299 -19.969 -15.195 1 90.81 273 ARG A O 1
ATOM 2243 N N . PHE A 1 274 ? 4.215 -17.953 -15.164 1 92 274 PHE A N 1
ATOM 2244 C CA . PHE A 1 274 ? 2.961 -17.344 -14.75 1 92 274 PHE A CA 1
ATOM 2245 C C . PHE A 1 274 ? 1.883 -17.547 -15.812 1 92 274 PHE A C 1
ATOM 2247 O O . PHE A 1 274 ? 0.738 -17.859 -15.484 1 92 274 PHE A O 1
ATOM 2254 N N . LEU A 1 275 ? 2.273 -17.406 -17 1 91.38 275 LEU A N 1
ATOM 2255 C CA . LEU A 1 275 ? 1.333 -17.609 -18.109 1 91.38 275 LEU A CA 1
ATOM 2256 C C . LEU A 1 275 ? 0.936 -19.078 -18.219 1 91.38 275 LEU A C 1
ATOM 2258 O O . LEU A 1 275 ? -0.249 -19.391 -18.344 1 91.38 275 LEU A O 1
ATOM 2262 N N . ASN A 1 276 ? 1.859 -19.906 -18.172 1 89.25 276 ASN A N 1
ATOM 2263 C CA . ASN A 1 276 ? 1.585 -21.344 -18.266 1 89.25 276 ASN A CA 1
ATOM 2264 C C . ASN A 1 276 ? 0.66 -21.812 -17.156 1 89.25 276 ASN A C 1
ATOM 2266 O O . ASN A 1 276 ? -0.186 -22.688 -17.359 1 89.25 276 ASN A O 1
ATOM 2270 N N . TYR A 1 277 ? 0.886 -21.25 -16.016 1 90.38 277 TYR A N 1
ATOM 2271 C CA . TYR A 1 277 ? 0.039 -21.578 -14.875 1 90.38 277 TYR A CA 1
ATOM 2272 C C . TYR A 1 277 ? -1.435 -21.391 -15.219 1 90.38 277 TYR A C 1
ATOM 2274 O O . TYR A 1 277 ? -2.266 -22.234 -14.898 1 90.38 277 TYR A O 1
ATOM 2282 N N . HIS A 1 278 ? -1.825 -20.375 -15.852 1 89.94 278 HIS A N 1
ATOM 2283 C CA . HIS A 1 278 ? -3.219 -20.062 -16.141 1 89.94 278 HIS A CA 1
ATOM 2284 C C . HIS A 1 278 ? -3.799 -21.031 -17.172 1 89.94 278 HIS A C 1
ATOM 2286 O O . HIS A 1 278 ? -5 -21.312 -17.141 1 89.94 278 HIS A O 1
ATOM 2292 N N . PHE A 1 279 ? -2.941 -21.531 -17.938 1 84.06 279 PHE A N 1
ATOM 2293 C CA . PHE A 1 279 ? -3.408 -22.484 -18.938 1 84.06 279 PHE A CA 1
ATOM 2294 C C . PHE A 1 279 ? -3.412 -23.906 -18.391 1 84.06 279 PHE A C 1
ATOM 2296 O O . PHE A 1 279 ? -4.219 -24.734 -18.812 1 84.06 279 PHE A O 1
ATOM 2303 N N . ASP A 1 280 ? -2.557 -24.141 -17.453 1 82.19 280 ASP A N 1
ATOM 2304 C CA . ASP A 1 280 ? -2.398 -25.5 -16.953 1 82.19 280 ASP A CA 1
ATOM 2305 C C . ASP A 1 280 ? -3.371 -25.781 -15.812 1 82.19 280 ASP A C 1
ATOM 2307 O O . ASP A 1 280 ? -3.791 -26.922 -15.609 1 82.19 280 ASP A O 1
ATOM 2311 N N . VAL A 1 281 ? -3.613 -24.75 -15.055 1 83.38 281 VAL A N 1
ATOM 2312 C CA . VAL A 1 281 ? -4.551 -24.938 -13.953 1 83.38 281 VAL A CA 1
ATOM 2313 C C . VAL A 1 281 ? -5.977 -24.703 -14.438 1 83.38 281 VAL A C 1
ATOM 2315 O O . VAL A 1 281 ? -6.641 -23.75 -14 1 83.38 281 VAL A O 1
ATOM 2318 N N . ASP A 1 282 ? -6.488 -25.656 -15.078 1 79.44 282 ASP A N 1
ATOM 2319 C CA . ASP A 1 282 ? -7.734 -25.516 -15.828 1 79.44 282 ASP A CA 1
ATOM 2320 C C . ASP A 1 282 ? -8.945 -25.578 -14.898 1 79.44 282 ASP A C 1
ATOM 2322 O O . ASP A 1 282 ? -9.984 -24.984 -15.188 1 79.44 282 ASP A O 1
ATOM 2326 N N . TYR A 1 283 ? -8.758 -26.234 -13.883 1 80.44 283 TYR A N 1
ATOM 2327 C CA . TYR A 1 283 ? -9.914 -26.312 -13 1 80.44 283 TYR A CA 1
ATOM 2328 C C . TYR A 1 283 ? -10.203 -24.953 -12.375 1 80.44 283 TYR A C 1
ATOM 2330 O O . TYR A 1 283 ? -11.328 -24.703 -11.922 1 80.44 283 TYR A O 1
ATOM 2338 N N . ARG A 1 284 ? -9.273 -24.109 -12.438 1 80.62 284 ARG A N 1
ATOM 2339 C CA . ARG A 1 284 ? -9.461 -22.781 -11.883 1 80.62 284 ARG A CA 1
ATOM 2340 C C . ARG A 1 284 ? -9.812 -21.766 -12.969 1 80.62 284 ARG A C 1
ATOM 2342 O O . ARG A 1 284 ? -10.648 -20.891 -12.766 1 80.62 284 ARG A O 1
ATOM 2349 N N . TYR A 1 285 ? -9.242 -21.891 -14.094 1 86.19 285 TYR A N 1
ATOM 2350 C CA . TYR A 1 285 ? -9.398 -20.844 -15.102 1 86.19 285 TYR A CA 1
ATOM 2351 C C . TYR A 1 285 ? -10.305 -21.312 -16.234 1 86.19 285 TYR A C 1
ATOM 2353 O O . TYR A 1 285 ? -10.844 -20.484 -16.984 1 86.19 285 TYR A O 1
ATOM 2361 N N . ARG A 1 286 ? -10.438 -22.594 -16.438 1 86.44 286 ARG A N 1
ATOM 2362 C CA . ARG A 1 286 ? -11.391 -23.219 -17.359 1 86.44 286 ARG A CA 1
ATOM 2363 C C . ARG A 1 286 ? -11.164 -22.75 -18.797 1 86.44 286 ARG A C 1
ATOM 2365 O O . ARG A 1 286 ? -12.125 -22.516 -19.531 1 86.44 286 ARG A O 1
ATOM 2372 N N . LEU A 1 287 ? -9.93 -22.516 -19.047 1 87.5 287 LEU A N 1
ATOM 2373 C CA . LEU A 1 287 ? -9.609 -22 -20.375 1 87.5 287 LEU A CA 1
ATOM 2374 C C . LEU A 1 287 ? -9.758 -23.078 -21.438 1 87.5 287 LEU A C 1
ATOM 2376 O O . LEU A 1 287 ? -9.922 -22.781 -22.609 1 87.5 287 LEU A O 1
ATOM 2380 N N . SER A 1 288 ? -9.734 -24.328 -20.984 1 84 288 SER A N 1
ATOM 2381 C CA . SER A 1 288 ? -9.977 -25.422 -21.906 1 84 288 SER A CA 1
ATOM 2382 C C . SER A 1 288 ? -11.398 -25.375 -22.469 1 84 288 SER A C 1
ATOM 2384 O O . SER A 1 288 ? -11.641 -25.797 -23.594 1 84 288 SER A O 1
ATOM 2386 N N . GLU A 1 289 ? -12.258 -24.797 -21.734 1 86.75 289 GLU A N 1
ATOM 2387 C CA . GLU A 1 289 ? -13.656 -24.703 -22.141 1 86.75 289 GLU A CA 1
ATOM 2388 C C . GLU A 1 289 ? -13.859 -23.625 -23.203 1 86.75 289 GLU A C 1
ATOM 2390 O O . GLU A 1 289 ? -14.891 -23.578 -23.875 1 86.75 289 GLU A O 1
ATOM 2395 N N . VAL A 1 290 ? -12.922 -22.766 -23.281 1 86.94 290 VAL A N 1
ATOM 2396 C CA . VAL A 1 290 ? -13 -21.672 -24.25 1 86.94 290 VAL A CA 1
ATOM 2397 C C . VAL A 1 290 ? -12.461 -22.156 -25.594 1 86.94 290 VAL A C 1
ATOM 2399 O O . VAL A 1 290 ? -12.703 -21.516 -26.625 1 86.94 290 VAL A O 1
ATOM 2402 N N . GLY A 1 291 ? -11.844 -23.297 -25.656 1 81.81 291 GLY A N 1
ATOM 2403 C CA . GLY A 1 291 ? -11.367 -23.875 -26.891 1 81.81 291 GLY A CA 1
ATOM 2404 C C . GLY A 1 291 ? -10.016 -23.359 -27.328 1 81.81 291 GLY A C 1
ATOM 2405 O O . GLY A 1 291 ? -9.742 -23.203 -28.516 1 81.81 291 GLY A O 1
ATOM 2406 N N . ILE A 1 292 ? -9.312 -22.875 -26.266 1 78.56 292 ILE A N 1
ATOM 2407 C CA . ILE A 1 292 ? -7.98 -22.391 -26.578 1 78.56 292 ILE A CA 1
ATOM 2408 C C . ILE A 1 292 ? -7.082 -23.562 -26.984 1 78.56 292 ILE A C 1
ATOM 2410 O O . ILE A 1 292 ? -7.094 -24.609 -26.344 1 78.56 292 ILE A O 1
ATOM 2414 N N . GLN A 1 293 ? -6.461 -23.516 -28.156 1 66.19 293 GLN A N 1
ATOM 2415 C CA . GLN A 1 293 ? -5.531 -24.531 -28.625 1 66.19 293 GLN A CA 1
ATOM 2416 C C . GLN A 1 293 ? -4.105 -23.984 -28.688 1 66.19 293 GLN A C 1
ATOM 2418 O O . GLN A 1 293 ? -3.795 -23.141 -29.531 1 66.19 293 GLN A O 1
ATOM 2423 N N . PHE A 1 294 ? -3.484 -24.062 -27.484 1 65.44 294 PHE A N 1
ATOM 2424 C CA . PHE A 1 294 ? -2.059 -23.766 -27.594 1 65.44 294 PHE A CA 1
ATOM 2425 C C . PHE A 1 294 ? -1.267 -25.047 -27.844 1 65.44 294 PHE A C 1
ATOM 2427 O O . PHE A 1 294 ? -1.409 -26.031 -27.109 1 65.44 294 PHE A O 1
ATOM 2434 N N . PRO A 1 295 ? -0.673 -25.281 -29.031 1 55.88 295 PRO A N 1
ATOM 2435 C CA . PRO A 1 295 ? 0.182 -26.453 -29.125 1 55.88 295 PRO A CA 1
ATOM 2436 C C . PRO A 1 295 ? 1.228 -26.516 -28.016 1 55.88 295 PRO A C 1
ATOM 2438 O O . PRO A 1 295 ? 1.851 -25.5 -27.703 1 55.88 295 PRO A O 1
ATOM 2441 N N . ALA A 1 296 ? 0.976 -27.484 -27.047 1 54.53 296 ALA A N 1
ATOM 2442 C CA . ALA A 1 296 ? 1.956 -27.672 -25.984 1 54.53 296 ALA A CA 1
ATOM 2443 C C . ALA A 1 296 ? 3.342 -27.953 -26.562 1 54.53 296 ALA A C 1
ATOM 2445 O O . ALA A 1 296 ? 3.484 -28.766 -27.484 1 54.53 296 ALA A O 1
ATOM 2446 N N . LYS A 1 297 ? 4.289 -26.984 -26.547 1 53.03 297 LYS A N 1
ATOM 2447 C CA . LYS A 1 297 ? 5.672 -27.375 -26.812 1 53.03 297 LYS A CA 1
ATOM 2448 C C . LYS A 1 297 ? 6.312 -27.984 -25.578 1 53.03 297 LYS A C 1
ATOM 2450 O O . LYS A 1 297 ? 6.191 -27.453 -24.469 1 53.03 297 LYS A O 1
ATOM 2455 N N . ILE A 1 298 ? 6.637 -29.297 -25.609 1 40.06 298 ILE A N 1
ATOM 2456 C CA . ILE A 1 298 ? 7.375 -30.031 -24.578 1 40.06 298 ILE A CA 1
ATOM 2457 C C . ILE A 1 298 ? 8.805 -29.5 -24.484 1 40.06 298 ILE A C 1
ATOM 2459 O O . ILE A 1 298 ? 9.445 -29.25 -25.516 1 40.06 298 ILE A O 1
ATOM 2463 N N . MET B 1 1 ? 11.547 29.422 -14.07 1 62.41 1 MET B N 1
ATOM 2464 C CA . MET B 1 1 ? 10.102 29.547 -13.859 1 62.41 1 MET B CA 1
ATOM 2465 C C . MET B 1 1 ? 9.75 30.922 -13.32 1 62.41 1 MET B C 1
ATOM 2467 O O . MET B 1 1 ? 10.461 31.469 -12.461 1 62.41 1 MET B O 1
ATOM 2471 N N . ASN B 1 2 ? 8.797 31.562 -13.945 1 78.12 2 ASN B N 1
ATOM 2472 C CA . ASN B 1 2 ? 8.273 32.875 -13.586 1 78.12 2 ASN B CA 1
ATOM 2473 C C . ASN B 1 2 ? 7.445 32.812 -12.305 1 78.12 2 ASN B C 1
ATOM 2475 O O . ASN B 1 2 ? 6.426 32.125 -12.25 1 78.12 2 ASN B O 1
ATOM 2479 N N . LEU B 1 3 ? 7.961 33.406 -11.266 1 85.19 3 LEU B N 1
ATOM 2480 C CA . LEU B 1 3 ? 7.312 33.438 -9.961 1 85.19 3 LEU B CA 1
ATOM 2481 C C . LEU B 1 3 ? 5.902 34 -10.07 1 85.19 3 LEU B C 1
ATOM 2483 O O . LEU B 1 3 ? 4.996 33.562 -9.352 1 85.19 3 LEU B O 1
ATOM 2487 N N . SER B 1 4 ? 5.773 34.906 -10.977 1 87.81 4 SER B N 1
ATOM 2488 C CA . SER B 1 4 ? 4.457 35.5 -11.195 1 87.81 4 SER B CA 1
ATOM 2489 C C . SER B 1 4 ? 3.479 34.469 -11.742 1 87.81 4 SER B C 1
ATOM 2491 O O . SER B 1 4 ? 2.295 34.469 -11.398 1 87.81 4 SER B O 1
ATOM 2493 N N . PHE B 1 5 ? 4.012 33.656 -12.508 1 90.69 5 PHE B N 1
ATOM 2494 C CA . PHE B 1 5 ? 3.178 32.594 -13.07 1 90.69 5 PHE B CA 1
ATOM 2495 C C . PHE B 1 5 ? 2.764 31.609 -12 1 90.69 5 PHE B C 1
ATOM 2497 O O . PHE B 1 5 ? 1.607 31.188 -11.945 1 90.69 5 PHE B O 1
ATOM 2504 N N . TYR B 1 6 ? 3.688 31.219 -11.164 1 91.44 6 TYR B N 1
ATOM 2505 C CA . TYR B 1 6 ? 3.387 30.328 -10.055 1 91.44 6 TYR B CA 1
ATOM 2506 C C . TYR B 1 6 ? 2.357 30.938 -9.117 1 91.44 6 TYR B C 1
ATOM 2508 O O . TYR B 1 6 ? 1.375 30.297 -8.75 1 91.44 6 TYR B O 1
ATOM 2516 N N . ARG B 1 7 ? 2.547 32.188 -8.812 1 91.44 7 ARG B N 1
ATOM 2517 C CA . ARG B 1 7 ? 1.616 32.906 -7.957 1 91.44 7 ARG B CA 1
ATOM 2518 C C . ARG B 1 7 ? 0.215 32.938 -8.562 1 91.44 7 ARG B C 1
ATOM 2520 O O . ARG B 1 7 ? -0.767 32.656 -7.863 1 91.44 7 ARG B O 1
ATOM 2527 N N . SER B 1 8 ? 0.119 33.188 -9.781 1 92.06 8 SER B N 1
ATOM 2528 C CA . SER B 1 8 ? -1.17 33.281 -10.461 1 92.06 8 SER B CA 1
ATOM 2529 C C . SER B 1 8 ? -1.893 31.938 -10.43 1 92.06 8 SER B C 1
ATOM 2531 O O . SER B 1 8 ? -3.121 31.891 -10.336 1 92.06 8 SER B O 1
ATOM 2533 N N . ASN B 1 9 ? -1.116 30.875 -10.492 1 93 9 ASN B N 1
ATOM 2534 C CA . ASN B 1 9 ? -1.72 29.547 -10.461 1 93 9 ASN B CA 1
ATOM 2535 C C . ASN B 1 9 ? -2.221 29.203 -9.062 1 93 9 ASN B C 1
ATOM 2537 O O . ASN B 1 9 ? -3.246 28.531 -8.914 1 93 9 ASN B O 1
ATOM 2541 N N . ILE B 1 10 ? -1.52 29.641 -8.078 1 93.31 10 ILE B N 1
ATOM 2542 C CA . ILE B 1 10 ? -1.974 29.406 -6.715 1 93.31 10 ILE B CA 1
ATOM 2543 C C . ILE B 1 10 ? -3.256 30.188 -6.453 1 93.31 10 ILE B C 1
ATOM 2545 O O . ILE B 1 10 ? -4.211 29.656 -5.879 1 93.31 10 ILE B O 1
ATOM 2549 N N . GLU B 1 11 ? -3.279 31.406 -6.895 1 91.94 11 GLU B N 1
ATOM 2550 C CA . GLU B 1 11 ? -4.453 32.25 -6.719 1 91.94 11 GLU B CA 1
ATOM 2551 C C . GLU B 1 11 ? -5.652 31.703 -7.48 1 91.94 11 GLU B C 1
ATOM 2553 O O . GLU B 1 11 ? -6.781 31.734 -6.977 1 91.94 11 GLU B O 1
ATOM 2558 N N . GLN B 1 12 ? -5.379 31.266 -8.648 1 93.56 12 GLN B N 1
ATOM 2559 C CA . GLN B 1 12 ? -6.445 30.672 -9.438 1 93.56 12 GLN B CA 1
ATOM 2560 C C . GLN B 1 12 ? -6.98 29.406 -8.773 1 93.56 12 GLN B C 1
ATOM 2562 O O . GLN B 1 12 ? -8.188 29.156 -8.758 1 93.56 12 GLN B O 1
ATOM 2567 N N . PHE B 1 13 ? -6.074 28.594 -8.258 1 94.88 13 PHE B N 1
ATOM 2568 C CA . PHE B 1 13 ? -6.473 27.406 -7.508 1 94.88 13 PHE B CA 1
ATOM 2569 C C . PHE B 1 13 ? -7.375 27.781 -6.34 1 94.88 13 PHE B C 1
ATOM 2571 O O . PHE B 1 13 ? -8.453 27.203 -6.176 1 94.88 13 PHE B O 1
ATOM 2578 N N . ALA B 1 14 ? -6.977 28.688 -5.59 1 92.12 14 ALA B N 1
ATOM 2579 C CA . ALA B 1 14 ? -7.73 29.125 -4.418 1 92.12 14 ALA B CA 1
ATOM 2580 C C . ALA B 1 14 ? -9.117 29.625 -4.816 1 92.12 14 ALA B C 1
ATOM 2582 O O . ALA B 1 14 ? -10.109 29.312 -4.152 1 92.12 14 ALA B O 1
ATOM 2583 N N . ARG B 1 15 ? -9.18 30.328 -5.887 1 91.88 15 ARG B N 1
ATOM 2584 C CA . ARG B 1 15 ? -10.445 30.875 -6.379 1 91.88 15 ARG B CA 1
ATOM 2585 C C . ARG B 1 15 ? -11.367 29.75 -6.859 1 91.88 15 ARG B C 1
ATOM 2587 O O . ARG B 1 15 ? -12.555 29.75 -6.551 1 91.88 15 ARG B O 1
ATOM 2594 N N . GLU B 1 16 ? -10.836 28.906 -7.566 1 93.81 16 GLU B N 1
ATOM 2595 C CA . GLU B 1 16 ? -11.625 27.828 -8.18 1 93.81 16 GLU B CA 1
ATOM 2596 C C . GLU B 1 16 ? -12.25 26.938 -7.113 1 93.81 16 GLU B C 1
ATOM 2598 O O . GLU B 1 16 ? -13.352 26.406 -7.312 1 93.81 16 GLU B O 1
ATOM 2603 N N . ILE B 1 17 ? -11.562 26.797 -6.004 1 93.94 17 ILE B N 1
ATOM 2604 C CA . ILE B 1 17 ? -12.086 25.859 -5.008 1 93.94 17 ILE B CA 1
ATOM 2605 C C . ILE B 1 17 ? -12.797 26.625 -3.9 1 93.94 17 ILE B C 1
ATOM 2607 O O . ILE B 1 17 ? -13.336 26.031 -2.965 1 93.94 17 ILE B O 1
ATOM 2611 N N . GLY B 1 18 ? -12.797 27.938 -3.941 1 90.06 18 GLY B N 1
ATOM 2612 C CA . GLY B 1 18 ? -13.461 28.75 -2.939 1 90.06 18 GLY B CA 1
ATOM 2613 C C . GLY B 1 18 ? -12.727 28.781 -1.608 1 90.06 18 GLY B C 1
ATOM 2614 O O . GLY B 1 18 ? -13.359 28.719 -0.549 1 90.06 18 GLY B O 1
ATOM 2615 N N . PHE B 1 19 ? -11.43 28.75 -1.696 1 89.69 19 PHE B N 1
ATOM 2616 C CA . PHE B 1 19 ? -10.625 28.703 -0.482 1 89.69 19 PHE B CA 1
ATOM 2617 C C . PHE B 1 19 ? -10.68 30.047 0.244 1 89.69 19 PHE B C 1
ATOM 2619 O O . PHE B 1 19 ? -10.555 31.109 -0.381 1 89.69 19 PHE B O 1
ATOM 2626 N N . VAL B 1 20 ? -10.859 29.969 1.543 1 83.5 20 VAL B N 1
ATOM 2627 C CA . VAL B 1 20 ? -10.805 31.125 2.426 1 83.5 20 VAL B CA 1
ATOM 2628 C C . VAL B 1 20 ? -9.719 30.922 3.479 1 83.5 20 VAL B C 1
ATOM 2630 O O . VAL B 1 20 ? -9.742 29.953 4.227 1 83.5 20 VAL B O 1
ATOM 2633 N N . ARG B 1 21 ? -8.852 31.766 3.498 1 85.06 21 ARG B N 1
ATOM 2634 C CA . ARG B 1 21 ? -7.734 31.688 4.434 1 85.06 21 ARG B CA 1
ATOM 2635 C C . ARG B 1 21 ? -8.195 31.922 5.863 1 85.06 21 ARG B C 1
ATOM 2637 O O . ARG B 1 21 ? -8.945 32.875 6.125 1 85.06 21 ARG B O 1
ATOM 2644 N N . ARG B 1 22 ? -7.801 31.016 6.633 1 82.06 22 ARG B N 1
ATOM 2645 C CA . ARG B 1 22 ? -8.016 31.141 8.07 1 82.06 22 ARG B CA 1
ATOM 2646 C C . ARG B 1 22 ? -6.715 30.938 8.844 1 82.06 22 ARG B C 1
ATOM 2648 O O . ARG B 1 22 ? -5.895 30.094 8.477 1 82.06 22 ARG B O 1
ATOM 2655 N N . GLN B 1 23 ? -6.473 31.828 9.734 1 73.75 23 GLN B N 1
ATOM 2656 C CA . GLN B 1 23 ? -5.254 31.703 10.516 1 73.75 23 GLN B CA 1
ATOM 2657 C C . GLN B 1 23 ? -5.434 30.703 11.656 1 73.75 23 GLN B C 1
ATOM 2659 O O . GLN B 1 23 ? -6.496 30.641 12.281 1 73.75 23 GLN B O 1
ATOM 2664 N N . PHE B 1 24 ? -4.41 29.875 11.68 1 73 24 PHE B N 1
ATOM 2665 C CA . PHE B 1 24 ? -4.469 28.922 12.781 1 73 24 PHE B CA 1
ATOM 2666 C C . PHE B 1 24 ? -3.564 29.359 13.93 1 73 24 PHE B C 1
ATOM 2668 O O . PHE B 1 24 ? -2.527 29.984 13.703 1 73 24 PHE B O 1
ATOM 2675 N N . CYS B 1 25 ? -4.094 29.188 15.062 1 74.38 25 CYS B N 1
ATOM 2676 C CA . CYS B 1 25 ? -3.293 29.422 16.25 1 74.38 25 CYS B CA 1
ATOM 2677 C C . CYS B 1 25 ? -2.803 28.125 16.859 1 74.38 25 CYS B C 1
ATOM 2679 O O . CYS B 1 25 ? -3.523 27.125 16.859 1 74.38 25 CYS B O 1
ATOM 2681 N N . LEU B 1 26 ? -1.58 28.266 17.266 1 82.81 26 LEU B N 1
ATOM 2682 C CA . LEU B 1 26 ? -1.015 27.109 17.953 1 82.81 26 LEU B CA 1
ATOM 2683 C C . LEU B 1 26 ? -1.836 26.75 19.188 1 82.81 26 LEU B C 1
ATOM 2685 O O . LEU B 1 26 ? -2.223 27.641 19.953 1 82.81 26 LEU B O 1
ATOM 2689 N N . ASN B 1 27 ? -2.156 25.547 19.344 1 89.88 27 ASN B N 1
ATOM 2690 C CA . ASN B 1 27 ? -2.793 25.062 20.562 1 89.88 27 ASN B CA 1
ATOM 2691 C C . ASN B 1 27 ? -1.776 24.859 21.688 1 89.88 27 ASN B C 1
ATOM 2693 O O . ASN B 1 27 ? -1.088 23.844 21.719 1 89.88 27 ASN B O 1
ATOM 2697 N N . GLU B 1 28 ? -1.796 25.734 22.609 1 94.12 28 GLU B N 1
ATOM 2698 C CA . GLU B 1 28 ? -0.781 25.75 23.656 1 94.12 28 GLU B CA 1
ATOM 2699 C C . GLU B 1 28 ? -0.879 24.516 24.547 1 94.12 28 GLU B C 1
ATOM 2701 O O . GLU B 1 28 ? 0.14 23.984 24.984 1 94.12 28 GLU B O 1
ATOM 2706 N N . GLU B 1 29 ? -2.027 24.141 24.828 1 96.06 29 GLU B N 1
ATOM 2707 C CA . GLU B 1 29 ? -2.207 22.969 25.688 1 96.06 29 GLU B CA 1
ATOM 2708 C C . GLU B 1 29 ? -1.629 21.719 25.031 1 96.06 29 GLU B C 1
ATOM 2710 O O . GLU B 1 29 ? -0.938 20.938 25.672 1 96.06 29 GLU B O 1
ATOM 2715 N N . LEU B 1 30 ? -1.903 21.547 23.797 1 96.25 30 LEU B N 1
ATOM 2716 C CA . LEU B 1 30 ? -1.371 20.406 23.062 1 96.25 30 LEU B CA 1
ATOM 2717 C C . LEU B 1 30 ? 0.152 20.469 22.984 1 96.25 30 LEU B C 1
ATOM 2719 O O . LEU B 1 30 ? 0.826 19.453 23.219 1 96.25 30 LEU B O 1
ATOM 2723 N N . TYR B 1 31 ? 0.648 21.609 22.719 1 96.88 31 TYR B N 1
ATOM 2724 C CA . TYR B 1 31 ? 2.09 21.812 22.641 1 96.88 31 TYR B CA 1
ATOM 2725 C C . TYR B 1 31 ? 2.771 21.453 23.953 1 96.88 31 TYR B C 1
ATOM 2727 O O . TYR B 1 31 ? 3.732 20.688 23.969 1 96.88 31 TYR B O 1
ATOM 2735 N N . LYS B 1 32 ? 2.26 21.984 24.969 1 97.38 32 LYS B N 1
ATOM 2736 C CA . LYS B 1 32 ? 2.842 21.75 26.297 1 97.38 32 LYS B CA 1
ATOM 2737 C C . LYS B 1 32 ? 2.77 20.266 26.672 1 97.38 32 LYS B C 1
ATOM 2739 O O . LYS B 1 32 ? 3.725 19.719 27.219 1 97.38 32 LYS B O 1
ATOM 2744 N N . THR B 1 33 ? 1.686 19.672 26.406 1 97.81 33 THR B N 1
ATOM 2745 C CA . THR B 1 33 ? 1.499 18.281 26.766 1 97.81 33 THR B CA 1
ATOM 2746 C C . THR B 1 33 ? 2.461 17.391 25.984 1 97.81 33 THR B C 1
ATOM 2748 O O . THR B 1 33 ? 3.053 16.453 26.547 1 97.81 33 THR B O 1
ATOM 2751 N N . VAL B 1 34 ? 2.641 17.625 24.719 1 97.81 34 VAL B N 1
ATOM 2752 C CA . VAL B 1 34 ? 3.561 16.844 23.891 1 97.81 34 VAL B CA 1
ATOM 2753 C C . VAL B 1 34 ? 4.992 17.047 24.391 1 97.81 34 VAL B C 1
ATOM 2755 O O . VAL B 1 34 ? 5.75 16.078 24.516 1 97.81 34 VAL B O 1
ATOM 2758 N N . LYS B 1 35 ? 5.324 18.25 24.703 1 97.06 35 LYS B N 1
ATOM 2759 C CA . LYS B 1 35 ? 6.648 18.547 25.234 1 97.06 35 LYS B CA 1
ATOM 2760 C C . LYS B 1 35 ? 6.887 17.812 26.547 1 97.06 35 LYS B C 1
ATOM 2762 O O . LYS B 1 35 ? 7.969 17.266 26.766 1 97.06 35 LYS B O 1
ATOM 2767 N N . ASP B 1 36 ? 5.918 17.828 27.344 1 97.06 36 ASP B N 1
ATOM 2768 C CA . ASP B 1 36 ? 6.016 17.156 28.641 1 97.06 36 ASP B CA 1
ATOM 2769 C C . ASP B 1 36 ? 6.18 15.648 28.453 1 97.06 36 ASP B C 1
ATOM 2771 O O . ASP B 1 36 ? 6.988 15.016 29.141 1 97.06 36 ASP B O 1
ATOM 2775 N N . ARG B 1 37 ? 5.418 15.094 27.578 1 97.06 37 ARG B N 1
ATOM 2776 C CA . ARG B 1 37 ? 5.527 13.664 27.312 1 97.06 37 ARG B CA 1
ATOM 2777 C C . ARG B 1 37 ? 6.926 13.305 26.812 1 97.06 37 ARG B C 1
ATOM 2779 O O . ARG B 1 37 ? 7.461 12.25 27.172 1 97.06 37 ARG B O 1
ATOM 2786 N N . LEU B 1 38 ? 7.449 14.117 25.953 1 97.44 38 LEU B N 1
ATOM 2787 C CA . LEU B 1 38 ? 8.789 13.883 25.422 1 97.44 38 LEU B CA 1
ATOM 2788 C C . LEU B 1 38 ? 9.836 13.984 26.531 1 97.44 38 LEU B C 1
ATOM 2790 O O . LEU B 1 38 ? 10.805 13.219 26.547 1 97.44 38 LEU B O 1
ATOM 2794 N N . SER B 1 39 ? 9.664 14.867 27.438 1 95.12 39 SER B N 1
ATOM 2795 C CA . SER B 1 39 ? 10.641 15.141 28.484 1 95.12 39 SER B CA 1
ATOM 2796 C C . SER B 1 39 ? 10.742 13.977 29.469 1 95.12 39 SER B C 1
ATOM 2798 O O . SER B 1 39 ? 11.773 13.797 30.125 1 95.12 39 SER B O 1
ATOM 2800 N N . VAL B 1 40 ? 9.742 13.164 29.547 1 94.25 40 VAL B N 1
ATOM 2801 C CA . VAL B 1 40 ? 9.75 12.078 30.531 1 94.25 40 VAL B CA 1
ATOM 2802 C C . VAL B 1 40 ? 10.016 10.75 29.828 1 94.25 40 VAL B C 1
ATOM 2804 O O . VAL B 1 40 ? 10.039 9.695 30.469 1 94.25 40 VAL B O 1
ATOM 2807 N N . LEU B 1 41 ? 10.117 10.844 28.547 1 93.94 41 LEU B N 1
ATOM 2808 C CA . LEU B 1 41 ? 10.414 9.625 27.797 1 93.94 41 LEU B CA 1
ATOM 2809 C C . LEU B 1 41 ? 11.828 9.141 28.109 1 93.94 41 LEU B C 1
ATOM 2811 O O . LEU B 1 41 ? 12.789 9.898 27.984 1 93.94 41 LEU B O 1
ATOM 2815 N N . ASP B 1 42 ? 12.047 7.965 28.516 1 88.81 42 ASP B N 1
ATOM 2816 C CA . ASP B 1 42 ? 13.336 7.402 28.922 1 88.81 42 ASP B CA 1
ATOM 2817 C C . ASP B 1 42 ? 14.336 7.426 27.781 1 88.81 42 ASP B C 1
ATOM 2819 O O . ASP B 1 42 ? 15.523 7.703 27.984 1 88.81 42 ASP B O 1
ATOM 2823 N N . ASP B 1 43 ? 13.977 7.215 26.578 1 91.06 43 ASP B N 1
ATOM 2824 C CA . ASP B 1 43 ? 14.867 7.125 25.422 1 91.06 43 ASP B CA 1
ATOM 2825 C C . ASP B 1 43 ? 14.469 8.133 24.344 1 91.06 43 ASP B C 1
ATOM 2827 O O . ASP B 1 43 ? 14.414 7.793 23.172 1 91.06 43 ASP B O 1
ATOM 2831 N N . CYS B 1 44 ? 14.281 9.297 24.844 1 93.62 44 CYS B N 1
ATOM 2832 C CA . CYS B 1 44 ? 13.914 10.344 23.891 1 93.62 44 CYS B CA 1
ATOM 2833 C C . CYS B 1 44 ? 15.117 10.758 23.062 1 93.62 44 CYS B C 1
ATOM 2835 O O . CYS B 1 44 ? 16.156 11.125 23.609 1 93.62 44 CYS B O 1
ATOM 2837 N N . PRO B 1 45 ? 14.969 10.703 21.797 1 94.44 45 PRO B N 1
ATOM 2838 C CA . PRO B 1 45 ? 16.094 11.133 20.953 1 94.44 45 PRO B CA 1
ATOM 2839 C C . PRO B 1 45 ? 16.438 12.609 21.141 1 94.44 45 PRO B C 1
ATOM 2841 O O . PRO B 1 45 ? 15.539 13.438 21.297 1 94.44 45 PRO B O 1
ATOM 2844 N N . LYS B 1 46 ? 17.734 12.859 20.984 1 90.81 46 LYS B N 1
ATOM 2845 C CA . LYS B 1 46 ? 18.188 14.234 21.078 1 90.81 46 LYS B CA 1
ATOM 2846 C C . LYS B 1 46 ? 17.594 15.094 19.969 1 90.81 46 LYS B C 1
ATOM 2848 O O . LYS B 1 46 ? 17.562 14.688 18.812 1 90.81 46 LYS B O 1
ATOM 2853 N N . GLY B 1 47 ? 16.953 16.234 20.406 1 92.19 47 GLY B N 1
ATOM 2854 C CA . GLY B 1 47 ? 16.453 17.188 19.422 1 92.19 47 GLY B CA 1
ATOM 2855 C C . GLY B 1 47 ? 14.992 16.984 19.094 1 92.19 47 GLY B C 1
ATOM 2856 O O . GLY B 1 47 ? 14.422 17.734 18.281 1 92.19 47 GLY B O 1
ATOM 2857 N N . ALA B 1 48 ? 14.367 16.031 19.75 1 95.31 48 ALA B N 1
ATOM 2858 C CA . ALA B 1 48 ? 12.953 15.773 19.5 1 95.31 48 ALA B CA 1
ATOM 2859 C C . ALA B 1 48 ? 12.117 17.031 19.734 1 95.31 48 ALA B C 1
ATOM 2861 O O . ALA B 1 48 ? 11.125 17.266 19.031 1 95.31 48 ALA B O 1
ATOM 2862 N N . GLU B 1 49 ? 12.523 17.828 20.656 1 93.38 49 GLU B N 1
ATOM 2863 C CA . GLU B 1 49 ? 11.781 19.016 21.047 1 93.38 49 GLU B CA 1
ATOM 2864 C C . GLU B 1 49 ? 11.68 20 19.875 1 93.38 49 GLU B C 1
ATOM 2866 O O . GLU B 1 49 ? 10.695 20.734 19.766 1 93.38 49 GLU B O 1
ATOM 2871 N N . ARG B 1 50 ? 12.586 20.016 18.984 1 93.25 50 ARG B N 1
ATOM 2872 C CA . ARG B 1 50 ? 12.609 20.938 17.844 1 93.25 50 ARG B CA 1
ATOM 2873 C C . ARG B 1 50 ? 11.453 20.641 16.891 1 93.25 50 ARG B C 1
ATOM 2875 O O . ARG B 1 50 ? 11.055 21.516 16.109 1 93.25 50 ARG B O 1
ATOM 2882 N N . TYR B 1 51 ? 10.914 19.453 17.031 1 94.94 51 TYR B N 1
ATOM 2883 C CA . TYR B 1 51 ? 9.875 19.047 16.094 1 94.94 51 TYR B CA 1
ATOM 2884 C C . TYR B 1 51 ? 8.492 19.141 16.719 1 94.94 51 TYR B C 1
ATOM 2886 O O . TYR B 1 51 ? 7.48 18.875 16.062 1 94.94 51 TYR B O 1
ATOM 2894 N N . THR B 1 52 ? 8.461 19.562 17.969 1 95.38 52 THR B N 1
ATOM 2895 C CA . THR B 1 52 ? 7.219 19.578 18.719 1 95.38 52 THR B CA 1
ATOM 2896 C C . THR B 1 52 ? 6.262 20.641 18.156 1 95.38 52 THR B C 1
ATOM 2898 O O . THR B 1 52 ? 5.066 20.375 18.016 1 95.38 52 THR B O 1
ATOM 2901 N N . GLU B 1 53 ? 6.77 21.734 17.859 1 92.62 53 GLU B N 1
ATOM 2902 C CA . GLU B 1 53 ? 5.914 22.812 17.344 1 92.62 53 GLU B CA 1
ATOM 2903 C C . GLU B 1 53 ? 5.258 22.422 16.031 1 92.62 53 GLU B C 1
ATOM 2905 O O . GLU B 1 53 ? 4.039 22.531 15.875 1 92.62 53 GLU B O 1
ATOM 2910 N N . LEU B 1 54 ? 6.051 22.016 15.109 1 92 54 LEU B N 1
ATOM 2911 C CA . LEU B 1 54 ? 5.527 21.625 13.805 1 92 54 LEU B CA 1
ATOM 2912 C C . LEU B 1 54 ? 4.516 20.484 13.945 1 92 54 LEU B C 1
ATOM 2914 O O . LEU B 1 54 ? 3.453 20.516 13.32 1 92 54 LEU B O 1
ATOM 2918 N N . SER B 1 55 ? 4.848 19.531 14.727 1 94.25 55 SER B N 1
ATOM 2919 C CA . SER B 1 55 ? 3.965 18.375 14.938 1 94.25 55 SER B CA 1
ATOM 2920 C C . SER B 1 55 ? 2.625 18.812 15.516 1 94.25 55 SER B C 1
ATOM 2922 O O . SER B 1 55 ? 1.574 18.312 15.117 1 94.25 55 SER B O 1
ATOM 2924 N N . THR B 1 56 ? 2.676 19.703 16.453 1 94.06 56 THR B N 1
ATOM 2925 C CA . THR B 1 56 ? 1.455 20.172 17.094 1 94.06 56 THR B CA 1
ATOM 2926 C C . THR B 1 56 ? 0.6 20.969 16.109 1 94.06 56 THR B C 1
ATOM 2928 O O . THR B 1 56 ? -0.628 20.859 16.125 1 94.06 56 THR B O 1
ATOM 2931 N N . VAL B 1 57 ? 1.239 21.75 15.289 1 91 57 VAL B N 1
ATOM 2932 C CA . VAL B 1 57 ? 0.52 22.516 14.281 1 91 57 VAL B CA 1
ATOM 2933 C C . VAL B 1 57 ? -0.161 21.578 13.297 1 91 57 VAL B C 1
ATOM 2935 O O . VAL B 1 57 ? -1.344 21.734 12.984 1 91 57 VAL B O 1
ATOM 2938 N N . ILE B 1 58 ? 0.535 20.562 12.859 1 91.38 58 ILE B N 1
ATOM 2939 C CA . ILE B 1 58 ? -0.014 19.578 11.93 1 91.38 58 ILE B CA 1
ATOM 2940 C C . ILE B 1 58 ? -1.213 18.891 12.57 1 91.38 58 ILE B C 1
ATOM 2942 O O . ILE B 1 58 ? -2.27 18.766 11.945 1 91.38 58 ILE B O 1
ATOM 2946 N N . THR B 1 59 ? -1 18.5 13.766 1 92.75 59 THR B N 1
ATOM 2947 C CA . THR B 1 59 ? -2.045 17.766 14.469 1 92.75 59 THR B CA 1
ATOM 2948 C C . THR B 1 59 ? -3.293 18.625 14.633 1 92.75 59 THR B C 1
ATOM 2950 O O . THR B 1 59 ? -4.41 18.156 14.414 1 92.75 59 THR B O 1
ATOM 2953 N N . GLN B 1 60 ? -3.07 19.828 15.008 1 88.19 60 GLN B N 1
ATOM 2954 C CA . GLN B 1 60 ? -4.191 20.734 15.195 1 88.19 60 GLN B CA 1
ATOM 2955 C C . GLN B 1 60 ? -4.922 20.984 13.875 1 88.19 60 GLN B C 1
ATOM 2957 O O . GLN B 1 60 ? -6.152 21.062 13.852 1 88.19 60 GLN B O 1
ATOM 2962 N N . CYS B 1 61 ? -4.207 21.109 12.891 1 86.31 61 CYS B N 1
ATOM 2963 C CA . CYS B 1 61 ? -4.789 21.391 11.586 1 86.31 61 CYS B CA 1
ATOM 2964 C C . CYS B 1 61 ? -5.512 20.172 11.031 1 86.31 61 CYS B C 1
ATOM 2966 O O . CYS B 1 61 ? -6.637 20.266 10.539 1 86.31 61 CYS B O 1
ATOM 2968 N N . PHE B 1 62 ? -4.941 19.031 11.211 1 88.94 62 PHE B N 1
ATOM 2969 C CA . PHE B 1 62 ? -5.438 17.891 10.461 1 88.94 62 PHE B CA 1
ATOM 2970 C C . PHE B 1 62 ? -6.363 17.031 11.32 1 88.94 62 PHE B C 1
ATOM 2972 O O . PHE B 1 62 ? -7.242 16.344 10.797 1 88.94 62 PHE B O 1
ATOM 2979 N N . TRP B 1 63 ? -6.195 17.109 12.625 1 90.44 63 TRP B N 1
ATOM 2980 C CA . TRP B 1 63 ? -6.93 16.188 13.5 1 90.44 63 TRP B CA 1
ATOM 2981 C C . TRP B 1 63 ? -7.5 16.938 14.703 1 90.44 63 TRP B C 1
ATOM 2983 O O . TRP B 1 63 ? -7.66 16.359 15.781 1 90.44 63 TRP B O 1
ATOM 2993 N N . GLY B 1 64 ? -7.809 18.172 14.492 1 84.19 64 GLY B N 1
ATOM 2994 C CA . GLY B 1 64 ? -8.258 19.047 15.57 1 84.19 64 GLY B CA 1
ATOM 2995 C C . GLY B 1 64 ? -9.586 18.609 16.172 1 84.19 64 GLY B C 1
ATOM 2996 O O . GLY B 1 64 ? -9.914 18.984 17.297 1 84.19 64 GLY B O 1
ATOM 2997 N N . GLU B 1 65 ? -10.289 17.766 15.453 1 83.88 65 GLU B N 1
ATOM 2998 C CA . GLU B 1 65 ? -11.633 17.422 15.898 1 83.88 65 GLU B CA 1
ATOM 2999 C C . GLU B 1 65 ? -11.609 16.188 16.812 1 83.88 65 GLU B C 1
ATOM 3001 O O . GLU B 1 65 ? -12.617 15.852 17.438 1 83.88 65 GLU B O 1
ATOM 3006 N N . HIS B 1 66 ? -10.523 15.578 16.906 1 91.75 66 HIS B N 1
ATOM 3007 C CA . HIS B 1 66 ? -10.422 14.391 17.75 1 91.75 66 HIS B CA 1
ATOM 3008 C C . HIS B 1 66 ? -10.266 14.758 19.219 1 91.75 66 HIS B C 1
ATOM 3010 O O . HIS B 1 66 ? -9.953 15.906 19.547 1 91.75 66 HIS B O 1
ATOM 3016 N N . ASP B 1 67 ? -10.492 13.773 20.016 1 92.88 67 ASP B N 1
ATOM 3017 C CA . ASP B 1 67 ? -10.258 13.93 21.438 1 92.88 67 ASP B CA 1
ATOM 3018 C C . ASP B 1 67 ? -8.805 14.289 21.719 1 92.88 67 ASP B C 1
ATOM 3020 O O . ASP B 1 67 ? -7.906 13.914 20.969 1 92.88 67 ASP B O 1
ATOM 3024 N N . PHE B 1 68 ? -8.594 14.945 22.828 1 95.38 68 PHE B N 1
ATOM 3025 C CA . PHE B 1 68 ? -7.297 15.516 23.172 1 95.38 68 PHE B CA 1
ATOM 3026 C C . PHE B 1 68 ? -6.223 14.438 23.203 1 95.38 68 PHE B C 1
ATOM 3028 O O . PHE B 1 68 ? -5.129 14.617 22.672 1 95.38 68 PHE B O 1
ATOM 3035 N N . GLU B 1 69 ? -6.512 13.32 23.766 1 95 69 GLU B N 1
ATOM 3036 C CA . GLU B 1 69 ? -5.516 12.266 23.906 1 95 69 GLU B CA 1
ATOM 3037 C C . GLU B 1 69 ? -5.141 11.68 22.562 1 95 69 GLU B C 1
ATOM 3039 O O . GLU B 1 69 ? -3.996 11.266 22.344 1 95 69 GLU B O 1
ATOM 3044 N N . VAL B 1 70 ? -6.078 11.641 21.734 1 94.38 70 VAL B N 1
ATOM 3045 C CA . VAL B 1 70 ? -5.824 11.164 20.375 1 94.38 70 VAL B CA 1
ATOM 3046 C C . VAL B 1 70 ? -4.922 12.148 19.641 1 94.38 70 VAL B C 1
ATOM 3048 O O . VAL B 1 70 ? -3.986 11.75 18.938 1 94.38 70 VAL B O 1
ATOM 3051 N N . ARG B 1 71 ? -5.168 13.406 19.844 1 95.38 71 ARG B N 1
ATO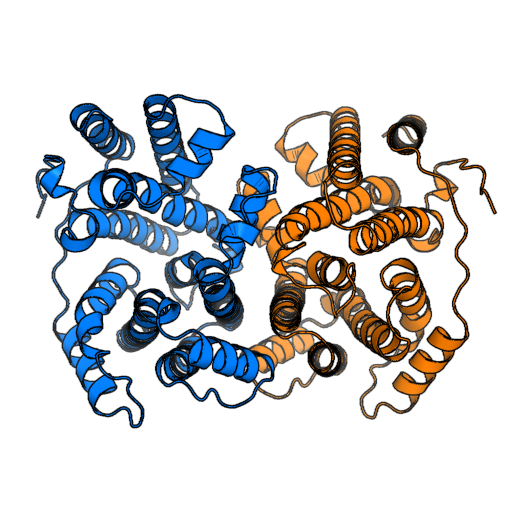M 3052 C CA . ARG B 1 71 ? -4.34 14.438 19.234 1 95.38 71 ARG B CA 1
ATOM 3053 C C . ARG B 1 71 ? -2.906 14.367 19.75 1 95.38 71 ARG B C 1
ATOM 3055 O O . ARG B 1 71 ? -1.954 14.508 18.984 1 95.38 71 ARG B O 1
ATOM 3062 N N . VAL B 1 72 ? -2.824 14.125 21 1 97.19 72 VAL B N 1
ATOM 3063 C CA . VAL B 1 72 ? -1.495 13.977 21.578 1 97.19 72 VAL B CA 1
ATOM 3064 C C . VAL B 1 72 ? -0.777 12.789 20.953 1 97.19 72 VAL B C 1
ATOM 3066 O O . VAL B 1 72 ? 0.402 12.883 20.594 1 97.19 72 VAL B O 1
ATOM 3069 N N . ALA B 1 73 ? -1.476 11.711 20.781 1 96.06 73 ALA B N 1
ATOM 3070 C CA . ALA B 1 73 ? -0.893 10.516 20.188 1 96.06 73 ALA B CA 1
ATOM 3071 C C . ALA B 1 73 ? -0.423 10.781 18.766 1 96.06 73 ALA B C 1
ATOM 3073 O O . ALA B 1 73 ? 0.688 10.406 18.391 1 96.06 73 ALA B O 1
ATOM 3074 N N . PHE B 1 74 ? -1.236 11.461 18.016 1 95.56 74 PHE B N 1
ATOM 3075 C CA . PHE B 1 74 ? -0.861 11.82 16.641 1 95.56 74 PHE B CA 1
ATOM 3076 C C . PHE B 1 74 ? 0.378 12.711 16.641 1 95.56 74 PHE B C 1
ATOM 3078 O O . PHE B 1 74 ? 1.283 12.516 15.828 1 95.56 74 PHE B O 1
ATOM 3085 N N . ALA B 1 75 ? 0.369 13.641 17.5 1 96.88 75 ALA B N 1
ATOM 3086 C CA . ALA B 1 75 ? 1.479 14.594 17.562 1 96.88 75 ALA B CA 1
ATOM 3087 C C . ALA B 1 75 ? 2.795 13.883 17.859 1 96.88 75 ALA B C 1
ATOM 3089 O O . ALA B 1 75 ? 3.826 14.195 17.266 1 96.88 75 ALA B O 1
ATOM 3090 N N . LEU B 1 76 ? 2.748 12.961 18.75 1 97.5 76 LEU B N 1
ATOM 3091 C CA . LEU B 1 76 ? 3.961 12.234 19.109 1 97.5 76 LEU B CA 1
ATOM 3092 C C . LEU B 1 76 ? 4.457 11.375 17.953 1 97.5 76 LEU B C 1
ATOM 3094 O O . LEU B 1 76 ? 5.656 11.328 17.688 1 97.5 76 LEU B O 1
ATOM 3098 N N . VAL B 1 77 ? 3.588 10.719 17.281 1 96.06 77 VAL B N 1
ATOM 3099 C CA . VAL B 1 77 ? 3.971 9.953 16.094 1 96.06 77 VAL B CA 1
ATOM 3100 C C . VAL B 1 77 ? 4.621 10.875 15.07 1 96.06 77 VAL B C 1
ATOM 3102 O O . VAL B 1 77 ? 5.652 10.539 14.492 1 96.06 77 VAL B O 1
ATOM 3105 N N . ASN B 1 78 ? 4.07 12.031 14.93 1 95.25 78 ASN B N 1
ATOM 3106 C CA . ASN B 1 78 ? 4.574 12.992 13.953 1 95.25 78 ASN B CA 1
ATOM 3107 C C . ASN B 1 78 ? 5.957 13.508 14.344 1 95.25 78 ASN B C 1
ATOM 3109 O O . ASN B 1 78 ? 6.797 13.758 13.477 1 95.25 78 ASN B O 1
ATOM 3113 N N . VAL B 1 79 ? 6.133 13.719 15.57 1 97.19 79 VAL B N 1
ATOM 3114 C CA . VAL B 1 79 ? 7.445 14.172 16.016 1 97.19 79 VAL B CA 1
ATOM 3115 C C . VAL B 1 79 ? 8.523 13.219 15.5 1 97.19 79 VAL B C 1
ATOM 3117 O O . VAL B 1 79 ? 9.484 13.641 14.852 1 97.19 79 VAL B O 1
ATOM 3120 N N . PHE B 1 80 ? 8.305 12 15.695 1 96.88 80 PHE B N 1
ATOM 3121 C CA . PHE B 1 80 ? 9.328 11.016 15.383 1 96.88 80 PHE B CA 1
ATOM 3122 C C . PHE B 1 80 ? 9.344 10.703 13.891 1 96.88 80 PHE B C 1
ATOM 3124 O O . PHE B 1 80 ? 10.398 10.406 13.32 1 96.88 80 PHE B O 1
ATOM 3131 N N . GLY B 1 81 ? 8.18 10.773 13.305 1 95.12 81 GLY B N 1
ATOM 3132 C CA . GLY B 1 81 ? 8.141 10.633 11.859 1 95.12 81 GLY B CA 1
ATOM 3133 C C . GLY B 1 81 ? 8.93 11.703 11.133 1 95.12 81 GLY B C 1
ATOM 3134 O O . GLY B 1 81 ? 9.711 11.406 10.227 1 95.12 81 GLY B O 1
ATOM 3135 N N . ILE B 1 82 ? 8.734 12.945 11.539 1 93.56 82 ILE B N 1
ATOM 3136 C CA . ILE B 1 82 ? 9.445 14.062 10.93 1 93.56 82 ILE B CA 1
ATOM 3137 C C . ILE B 1 82 ? 10.938 13.953 11.227 1 93.56 82 ILE B C 1
ATOM 3139 O O . ILE B 1 82 ? 11.773 14.188 10.352 1 93.56 82 ILE B O 1
ATOM 3143 N N . MET B 1 83 ? 11.258 13.594 12.391 1 95.38 83 MET B N 1
ATOM 3144 C CA . MET B 1 83 ? 12.648 13.406 12.773 1 95.38 83 MET B CA 1
ATOM 3145 C C . MET B 1 83 ? 13.32 12.359 11.883 1 95.38 83 MET B C 1
ATOM 3147 O O . MET B 1 83 ? 14.461 12.539 11.453 1 95.38 83 MET B O 1
ATOM 3151 N N . LEU B 1 84 ? 12.641 11.297 11.695 1 94.69 84 LEU B N 1
ATOM 3152 C CA . LEU B 1 84 ? 13.18 10.234 10.852 1 94.69 84 LEU B CA 1
ATOM 3153 C C . LEU B 1 84 ? 13.445 10.742 9.438 1 94.69 84 LEU B C 1
ATOM 3155 O O . LEU B 1 84 ? 14.492 10.453 8.859 1 94.69 84 LEU B O 1
ATOM 3159 N N . ASP B 1 85 ? 12.539 11.453 8.93 1 90.12 85 ASP B N 1
ATOM 3160 C CA . ASP B 1 85 ? 12.664 11.992 7.582 1 90.12 85 ASP B CA 1
ATOM 3161 C C . ASP B 1 85 ? 13.836 12.969 7.48 1 90.12 85 ASP B C 1
ATOM 3163 O O . ASP B 1 85 ? 14.562 12.977 6.484 1 90.12 85 ASP B O 1
ATOM 3167 N N . ASP B 1 86 ? 14.031 13.75 8.469 1 90.12 86 ASP B N 1
ATOM 3168 C CA . ASP B 1 86 ? 15.047 14.797 8.453 1 90.12 86 ASP B CA 1
ATOM 3169 C C . ASP B 1 86 ? 16.438 14.219 8.758 1 90.12 86 ASP B C 1
ATOM 3171 O O . ASP B 1 86 ? 17.422 14.633 8.164 1 90.12 86 ASP B O 1
ATOM 3175 N N . LEU B 1 87 ? 16.484 13.305 9.664 1 93.38 87 LEU B N 1
ATOM 3176 C CA . LEU B 1 87 ? 17.781 12.891 10.188 1 93.38 87 LEU B CA 1
ATOM 3177 C C . LEU B 1 87 ? 18.188 11.523 9.641 1 93.38 87 LEU B C 1
ATOM 3179 O O . LEU B 1 87 ? 19.359 11.156 9.672 1 93.38 87 LEU B O 1
ATOM 3183 N N . GLY B 1 88 ? 17.188 10.797 9.18 1 91.44 88 GLY B N 1
ATOM 3184 C CA . GLY B 1 88 ? 17.422 9.453 8.672 1 91.44 88 GLY B CA 1
ATOM 3185 C C . GLY B 1 88 ? 18.578 9.375 7.688 1 91.44 88 GLY B C 1
ATOM 3186 O O . GLY B 1 88 ? 19.484 8.562 7.852 1 91.44 88 GLY B O 1
ATOM 3187 N N . PRO B 1 89 ? 18.688 10.234 6.758 1 89.25 89 PRO B N 1
ATOM 3188 C CA . PRO B 1 89 ? 19.719 10.188 5.719 1 89.25 89 PRO B CA 1
ATOM 3189 C C . PRO B 1 89 ? 21.125 10.328 6.285 1 89.25 89 PRO B C 1
ATOM 3191 O O . PRO B 1 89 ? 22.094 9.938 5.633 1 89.25 89 PRO B O 1
ATOM 3194 N N . SER B 1 90 ? 21.281 10.844 7.461 1 92.62 90 SER B N 1
ATOM 3195 C CA . SER B 1 90 ? 22.594 11.047 8.047 1 92.62 90 SER B CA 1
ATOM 3196 C C . SER B 1 90 ? 22.984 9.891 8.961 1 92.62 90 SER B C 1
ATOM 3198 O O . SER B 1 90 ? 24.094 9.875 9.508 1 92.62 90 SER B O 1
ATOM 3200 N N . HIS B 1 91 ? 22.141 8.969 9.156 1 93.81 91 HIS B N 1
ATOM 3201 C CA . HIS B 1 91 ? 22.375 7.855 10.062 1 93.81 91 HIS B CA 1
ATOM 3202 C C . HIS B 1 91 ? 22.172 6.52 9.367 1 93.81 91 HIS B C 1
ATOM 3204 O O . HIS B 1 91 ? 21.406 5.676 9.844 1 93.81 91 HIS B O 1
ATOM 3210 N N . LYS B 1 92 ? 22.938 6.293 8.414 1 92.69 92 LYS B N 1
ATOM 3211 C CA . LYS B 1 92 ? 22.734 5.152 7.527 1 92.69 92 LYS B CA 1
ATOM 3212 C C . LYS B 1 92 ? 22.828 3.836 8.289 1 92.69 92 LYS B C 1
ATOM 3214 O O . LYS B 1 92 ? 21.938 2.99 8.203 1 92.69 92 LYS B O 1
ATOM 3219 N N . GLU B 1 93 ? 23.875 3.652 9.031 1 94.06 93 GLU B N 1
ATOM 3220 C CA . GLU B 1 93 ? 24.141 2.383 9.703 1 94.06 93 GLU B CA 1
ATOM 3221 C C . GLU B 1 93 ? 23.094 2.113 10.789 1 94.06 93 GLU B C 1
ATOM 3223 O O . GLU B 1 93 ? 22.547 1.013 10.867 1 94.06 93 GLU B O 1
ATOM 3228 N N . GLU B 1 94 ? 22.812 3.154 11.547 1 95.12 94 GLU B N 1
ATOM 3229 C CA . GLU B 1 94 ? 21.797 3.018 12.594 1 95.12 94 GLU B CA 1
ATOM 3230 C C . GLU B 1 94 ? 20.422 2.738 11.992 1 95.12 94 GLU B C 1
ATOM 3232 O O . GLU B 1 94 ? 19.672 1.899 12.508 1 95.12 94 GLU B O 1
ATOM 3237 N N . TYR B 1 95 ? 20.172 3.473 10.945 1 94.56 95 TYR B N 1
ATOM 3238 C CA . TYR B 1 95 ? 18.891 3.309 10.258 1 94.56 95 TYR B CA 1
ATOM 3239 C C . TYR B 1 95 ? 18.734 1.895 9.719 1 94.56 95 TYR B C 1
ATOM 3241 O O . TYR B 1 95 ? 17.75 1.219 9.984 1 94.56 95 TYR B O 1
ATOM 3249 N N . LEU B 1 96 ? 19.734 1.46 9.125 1 91.12 96 LEU B N 1
ATOM 3250 C CA . LEU B 1 96 ? 19.703 0.131 8.523 1 91.12 96 LEU B CA 1
ATOM 3251 C C . LEU B 1 96 ? 19.547 -0.944 9.602 1 91.12 96 LEU B C 1
ATOM 3253 O O . LEU B 1 96 ? 18.703 -1.837 9.477 1 91.12 96 LEU B O 1
ATOM 3257 N N . ARG B 1 97 ? 20.312 -0.888 10.547 1 93.75 97 ARG B N 1
ATOM 3258 C CA . ARG B 1 97 ? 20.234 -1.854 11.641 1 93.75 97 ARG B CA 1
ATOM 3259 C C . ARG B 1 97 ? 18.844 -1.872 12.258 1 93.75 97 ARG B C 1
ATOM 3261 O O . ARG B 1 97 ? 18.266 -2.941 12.484 1 93.75 97 ARG B O 1
ATOM 3268 N N . SER B 1 98 ? 18.328 -0.745 12.484 1 94 98 SER B N 1
ATOM 3269 C CA . SER B 1 98 ? 17.047 -0.612 13.148 1 94 98 SER B CA 1
ATOM 3270 C C . SER B 1 98 ? 15.906 -1.092 12.25 1 94 98 SER B C 1
ATOM 3272 O O . SER B 1 98 ? 14.93 -1.675 12.734 1 94 98 SER B O 1
ATOM 3274 N N . VAL B 1 99 ? 16.016 -0.737 11.031 1 90.12 99 VAL B N 1
ATOM 3275 C CA . VAL B 1 99 ? 15.008 -1.215 10.094 1 90.12 99 VAL B CA 1
ATOM 3276 C C . VAL B 1 99 ? 15.023 -2.742 10.055 1 90.12 99 VAL B C 1
ATOM 3278 O O . VAL B 1 99 ? 13.961 -3.375 10.016 1 90.12 99 VAL B O 1
ATOM 3281 N N . GLN B 1 100 ? 16.141 -3.311 10.078 1 87.25 100 GLN B N 1
ATOM 3282 C CA . GLN B 1 100 ? 16.266 -4.762 10.078 1 87.25 100 GLN B CA 1
ATOM 3283 C C . GLN B 1 100 ? 15.727 -5.359 11.383 1 87.25 100 GLN B C 1
ATOM 3285 O O . GLN B 1 100 ? 15.055 -6.391 11.359 1 87.25 100 GLN B O 1
ATOM 3290 N N . GLU B 1 101 ? 16.031 -4.746 12.43 1 90.81 101 GLU B N 1
ATOM 3291 C CA . GLU B 1 101 ? 15.492 -5.168 13.719 1 90.81 101 GLU B CA 1
ATOM 3292 C C . GLU B 1 101 ? 13.969 -5.121 13.711 1 90.81 101 GLU B C 1
ATOM 3294 O O . GLU B 1 101 ? 13.312 -6.062 14.156 1 90.81 101 GLU B O 1
ATOM 3299 N N . HIS B 1 102 ? 13.469 -4.062 13.227 1 89.31 102 HIS B N 1
ATOM 3300 C CA . HIS B 1 102 ? 12.023 -3.881 13.148 1 89.31 102 HIS B CA 1
ATOM 3301 C C . HIS B 1 102 ? 11.383 -4.949 12.273 1 89.31 102 HIS B C 1
ATOM 3303 O O . HIS B 1 102 ? 10.344 -5.508 12.633 1 89.31 102 HIS B O 1
ATOM 3309 N N . ALA B 1 103 ? 11.969 -5.172 11.219 1 81.06 103 ALA B N 1
ATOM 3310 C CA . ALA B 1 103 ? 11.469 -6.184 10.297 1 81.06 103 ALA B CA 1
ATOM 3311 C C . ALA B 1 103 ? 11.461 -7.566 10.938 1 81.06 103 ALA B C 1
ATOM 3313 O O . ALA B 1 103 ? 10.586 -8.391 10.648 1 81.06 103 ALA B O 1
ATOM 3314 N N . ALA B 1 104 ? 12.367 -7.793 11.758 1 80.44 104 ALA B N 1
ATOM 3315 C CA . ALA B 1 104 ? 12.508 -9.094 12.398 1 80.44 104 ALA B CA 1
ATOM 3316 C C . ALA B 1 104 ? 11.641 -9.188 13.656 1 80.44 104 ALA B C 1
ATOM 3318 O O . ALA B 1 104 ? 11.641 -10.211 14.336 1 80.44 104 ALA B O 1
ATOM 3319 N N . GLY B 1 105 ? 10.953 -8.117 13.992 1 78.62 105 GLY B N 1
ATOM 3320 C CA . GLY B 1 105 ? 10.117 -8.117 15.188 1 78.62 105 GLY B CA 1
ATOM 3321 C C . GLY B 1 105 ? 10.922 -7.984 16.469 1 78.62 105 GLY B C 1
ATOM 3322 O O . GLY B 1 105 ? 10.453 -8.375 17.547 1 78.62 105 GLY B O 1
ATOM 3323 N N . ARG B 1 106 ? 12.125 -7.523 16.297 1 84.69 106 ARG B N 1
ATOM 3324 C CA . ARG B 1 106 ? 12.984 -7.316 17.453 1 84.69 106 ARG B CA 1
ATOM 3325 C C . ARG B 1 106 ? 12.891 -5.879 17.953 1 84.69 106 ARG B C 1
ATOM 3327 O O . ARG B 1 106 ? 12.344 -5.012 17.266 1 84.69 106 ARG B O 1
ATOM 3334 N N . ARG B 1 107 ? 13.43 -5.727 19.109 1 89.31 107 ARG B N 1
ATOM 3335 C CA . ARG B 1 107 ? 13.477 -4.367 19.625 1 89.31 107 ARG B CA 1
ATOM 3336 C C . ARG B 1 107 ? 14.414 -3.494 18.797 1 89.31 107 ARG B C 1
ATOM 3338 O O . ARG B 1 107 ? 15.539 -3.893 18.5 1 89.31 107 ARG B O 1
ATOM 3345 N N . VAL B 1 108 ? 13.93 -2.336 18.484 1 94.25 108 VAL B N 1
ATOM 3346 C CA . VAL B 1 108 ? 14.664 -1.402 17.641 1 94.25 108 VAL B CA 1
ATOM 3347 C C . VAL B 1 108 ? 15.695 -0.648 18.469 1 94.25 108 VAL B C 1
ATOM 3349 O O . VAL B 1 108 ? 15.375 -0.131 19.547 1 94.25 108 VAL B O 1
ATOM 3352 N N . SER B 1 109 ? 16.922 -0.538 18 1 94.56 109 SER B N 1
ATOM 3353 C CA . SER B 1 109 ? 18.016 0.024 18.781 1 94.56 109 SER B CA 1
ATOM 3354 C C . SER B 1 109 ? 18.062 1.544 18.656 1 94.56 109 SER B C 1
ATOM 3356 O O . SER B 1 109 ? 18.375 2.242 19.625 1 94.56 109 SER B O 1
ATOM 3358 N N . TRP B 1 110 ? 17.844 2.09 17.469 1 96.19 110 TRP B N 1
ATOM 3359 C CA . TRP B 1 110 ? 17.922 3.525 17.219 1 96.19 110 TRP B CA 1
ATOM 3360 C C . TRP B 1 110 ? 16.719 4.254 17.812 1 96.19 110 TRP B C 1
ATOM 3362 O O . TRP B 1 110 ? 15.578 3.967 17.438 1 96.19 110 TRP B O 1
ATOM 3372 N N . SER B 1 111 ? 16.938 5.156 18.625 1 96.31 111 SER B N 1
ATOM 3373 C CA . SER B 1 111 ? 15.906 5.762 19.453 1 96.31 111 SER B CA 1
ATOM 3374 C C . SER B 1 111 ? 14.836 6.434 18.609 1 96.31 111 SER B C 1
ATOM 3376 O O . SER B 1 111 ? 13.656 6.414 18.953 1 96.31 111 SER B O 1
ATOM 3378 N N . ILE B 1 112 ? 15.188 7.07 17.531 1 96.69 112 ILE B N 1
ATOM 3379 C CA . ILE B 1 112 ? 14.219 7.758 16.688 1 96.69 112 ILE B CA 1
ATOM 3380 C C . ILE B 1 112 ? 13.211 6.758 16.125 1 96.69 112 ILE B C 1
ATOM 3382 O O . ILE B 1 112 ? 12 6.934 16.297 1 96.69 112 ILE B O 1
ATOM 3386 N N . LEU B 1 113 ? 13.711 5.73 15.609 1 96.5 113 LEU B N 1
ATOM 3387 C CA . LEU B 1 113 ? 12.836 4.719 15.023 1 96.5 113 LEU B CA 1
ATOM 3388 C C . LEU B 1 113 ? 12.078 3.955 16.094 1 96.5 113 LEU B C 1
ATOM 3390 O O . LEU B 1 113 ? 10.898 3.633 15.93 1 96.5 113 LEU B O 1
ATOM 3394 N N . ARG B 1 114 ? 12.727 3.664 17.141 1 96.5 114 ARG B N 1
ATOM 3395 C CA . ARG B 1 114 ? 12.078 2.969 18.234 1 96.5 114 ARG B CA 1
ATOM 3396 C C . ARG B 1 114 ? 10.867 3.748 18.75 1 96.5 114 ARG B C 1
ATOM 3398 O O . ARG B 1 114 ? 9.789 3.18 18.938 1 96.5 114 ARG B O 1
ATOM 3405 N N . ASN B 1 115 ? 11.062 4.98 18.938 1 97.06 115 ASN B N 1
ATOM 3406 C CA . ASN B 1 115 ? 9.969 5.805 19.453 1 97.06 115 ASN B CA 1
ATOM 3407 C C . ASN B 1 115 ? 8.859 5.969 18.406 1 97.06 115 ASN B C 1
ATOM 3409 O O . ASN B 1 115 ? 7.68 6.051 18.75 1 97.06 115 ASN B O 1
ATOM 3413 N N . LEU B 1 116 ? 9.203 6.051 17.156 1 96.19 116 LEU B N 1
ATOM 3414 C CA . LEU B 1 116 ? 8.188 6.082 16.109 1 96.19 116 LEU B CA 1
ATOM 3415 C C . LEU B 1 116 ? 7.312 4.832 16.172 1 96.19 116 LEU B C 1
ATOM 3417 O O . LEU B 1 116 ? 6.082 4.926 16.172 1 96.19 116 LEU B O 1
ATOM 3421 N N . VAL B 1 117 ? 7.934 3.713 16.297 1 93.62 117 VAL B N 1
ATOM 3422 C CA . VAL B 1 117 ? 7.223 2.439 16.328 1 93.62 117 VAL B CA 1
ATOM 3423 C C . VAL B 1 117 ? 6.379 2.355 17.594 1 93.62 117 VAL B C 1
ATOM 3425 O O . VAL B 1 117 ? 5.188 2.043 17.547 1 93.62 117 VAL B O 1
ATOM 3428 N N . ASP B 1 118 ? 6.941 2.693 18.688 1 94.5 118 ASP B N 1
ATOM 3429 C CA . ASP B 1 118 ? 6.254 2.602 19.984 1 94.5 118 ASP B CA 1
ATOM 3430 C C . ASP B 1 118 ? 5.035 3.52 20.016 1 94.5 118 ASP B C 1
ATOM 3432 O O . ASP B 1 118 ? 3.969 3.125 20.5 1 94.5 118 ASP B O 1
ATOM 3436 N N . HIS B 1 119 ? 5.188 4.664 19.562 1 95.81 119 HIS B N 1
ATOM 3437 C CA . HIS B 1 119 ? 4.086 5.621 19.625 1 95.81 119 HIS B CA 1
ATOM 3438 C C . HIS B 1 119 ? 3.039 5.324 18.562 1 95.81 119 HIS B C 1
ATOM 3440 O O . HIS B 1 119 ? 1.865 5.668 18.719 1 95.81 119 HIS B O 1
ATOM 3446 N N . THR B 1 120 ? 3.467 4.734 17.5 1 93.69 120 THR B N 1
ATOM 3447 C CA . THR B 1 120 ? 2.486 4.23 16.547 1 93.69 120 THR B CA 1
ATOM 3448 C C . THR B 1 120 ? 1.616 3.148 17.188 1 93.69 120 THR B C 1
ATOM 3450 O O . THR B 1 120 ? 0.396 3.145 17 1 93.69 120 THR B O 1
ATOM 3453 N N . ASP B 1 121 ? 2.244 2.299 17.922 1 91.38 121 ASP B N 1
ATOM 3454 C CA . ASP B 1 121 ? 1.499 1.265 18.625 1 91.38 121 ASP B CA 1
ATOM 3455 C C . ASP B 1 121 ? 0.485 1.882 19.594 1 91.38 121 ASP B C 1
ATOM 3457 O O . ASP B 1 121 ? -0.647 1.405 19.703 1 91.38 121 ASP B O 1
ATOM 3461 N N . LYS B 1 122 ? 0.874 2.869 20.25 1 93.31 122 LYS B N 1
ATOM 3462 C CA . LYS B 1 122 ? -0.018 3.549 21.188 1 93.31 122 LYS B CA 1
ATOM 3463 C C . LYS B 1 122 ? -1.188 4.203 20.453 1 93.31 122 LYS B C 1
ATOM 3465 O O . LYS B 1 122 ? -2.322 4.172 20.938 1 93.31 122 LYS B O 1
ATOM 3470 N N . LEU B 1 123 ? -0.88 4.816 19.359 1 93.88 123 LEU B N 1
ATOM 3471 C CA . LEU B 1 123 ? -1.943 5.41 18.562 1 93.88 123 LEU B CA 1
ATOM 3472 C C . LEU B 1 123 ? -2.92 4.34 18.078 1 93.88 123 LEU B C 1
ATOM 3474 O O . LEU B 1 123 ? -4.137 4.523 18.156 1 93.88 123 LEU B O 1
ATOM 3478 N N . MET B 1 124 ? -2.428 3.266 17.625 1 90.44 124 MET B N 1
ATOM 3479 C CA . MET B 1 124 ? -3.242 2.166 17.109 1 90.44 124 MET B CA 1
ATOM 3480 C C . MET B 1 124 ? -4.16 1.622 18.203 1 90.44 124 MET B C 1
ATOM 3482 O O . MET B 1 124 ? -5.285 1.207 17.922 1 90.44 124 MET B O 1
ATOM 3486 N N . ALA B 1 125 ? -3.709 1.637 19.359 1 89.5 125 ALA B N 1
ATOM 3487 C CA . ALA B 1 125 ? -4.461 1.081 20.484 1 89.5 125 ALA B CA 1
ATOM 3488 C C . ALA B 1 125 ? -5.75 1.865 20.719 1 89.5 125 ALA B C 1
ATOM 3490 O O . ALA B 1 125 ? -6.703 1.342 21.297 1 89.5 125 ALA B O 1
ATOM 3491 N N . VAL B 1 126 ? -5.785 3.068 20.25 1 89.25 126 VAL B N 1
ATOM 3492 C CA . VAL B 1 126 ? -6.965 3.885 20.516 1 89.25 126 VAL B CA 1
ATOM 3493 C C . VAL B 1 126 ? -7.785 4.035 19.234 1 89.25 126 VAL B C 1
ATOM 3495 O O . VAL B 1 126 ? -8.781 4.762 19.203 1 89.25 126 VAL B O 1
ATOM 3498 N N . MET B 1 127 ? -7.418 3.361 18.172 1 88.69 127 MET B N 1
ATOM 3499 C CA . MET B 1 127 ? -8.109 3.426 16.891 1 88.69 127 MET B CA 1
ATOM 3500 C C . MET B 1 127 ? -8.938 2.168 16.656 1 88.69 127 MET B C 1
ATOM 3502 O O . MET B 1 127 ? -8.633 1.104 17.203 1 88.69 127 MET B O 1
ATOM 3506 N N . PRO B 1 128 ? -9.992 2.385 15.883 1 86.12 128 PRO B N 1
ATOM 3507 C CA . PRO B 1 128 ? -10.641 1.164 15.391 1 86.12 128 PRO B CA 1
ATOM 3508 C C . PRO B 1 128 ? -9.68 0.259 14.625 1 86.12 128 PRO B C 1
ATOM 3510 O O . PRO B 1 128 ? -8.805 0.75 13.906 1 86.12 128 PRO B O 1
ATOM 3513 N N . TRP B 1 129 ? -9.906 -1.013 14.68 1 81.81 129 TRP B N 1
ATOM 3514 C CA . TRP B 1 129 ? -8.945 -2.021 14.242 1 81.81 129 TRP B CA 1
ATOM 3515 C C . TRP B 1 129 ? -8.562 -1.812 12.781 1 81.81 129 TRP B C 1
ATOM 3517 O O . TRP B 1 129 ? -7.398 -1.969 12.414 1 81.81 129 TRP B O 1
ATOM 3527 N N . PHE B 1 130 ? -9.508 -1.562 11.992 1 82.38 130 PHE B N 1
ATOM 3528 C CA . PHE B 1 130 ? -9.227 -1.446 10.57 1 82.38 130 PHE B CA 1
ATOM 3529 C C . PHE B 1 130 ? -8.305 -0.262 10.289 1 82.38 130 PHE B C 1
ATOM 3531 O O . PHE B 1 130 ? -7.379 -0.363 9.484 1 82.38 130 PHE B O 1
ATOM 3538 N N . ARG B 1 131 ? -8.5 0.795 10.945 1 86.5 131 ARG B N 1
ATOM 3539 C CA . ARG B 1 131 ? -7.641 1.964 10.805 1 86.5 131 ARG B CA 1
ATOM 3540 C C . ARG B 1 131 ? -6.25 1.688 11.375 1 86.5 131 ARG B C 1
ATOM 3542 O O . ARG B 1 131 ? -5.246 2.148 10.82 1 86.5 131 ARG B O 1
ATOM 3549 N N . ALA B 1 132 ? -6.336 0.999 12.453 1 86.06 132 ALA B N 1
ATOM 3550 C CA . ALA B 1 132 ? -5.062 0.628 13.062 1 86.06 132 ALA B CA 1
ATOM 3551 C C . ALA B 1 132 ? -4.191 -0.155 12.086 1 86.06 132 ALA B C 1
ATOM 3553 O O . ALA B 1 132 ? -2.988 0.094 11.977 1 86.06 132 ALA B O 1
ATOM 3554 N N . TYR B 1 133 ? -4.75 -0.976 11.273 1 81.31 133 TYR B N 1
ATOM 3555 C CA . TYR B 1 133 ? -4.031 -1.753 10.273 1 81.31 133 TYR B CA 1
ATOM 3556 C C . TYR B 1 133 ? -3.451 -0.847 9.188 1 81.31 133 TYR B C 1
ATOM 3558 O O . TYR B 1 133 ? -2.316 -1.043 8.75 1 81.31 133 TYR B O 1
ATOM 3566 N N . LEU B 1 134 ? -4.262 0.02 8.828 1 84.19 134 LEU B N 1
ATOM 3567 C CA . LEU B 1 134 ? -3.812 0.908 7.762 1 84.19 134 LEU B CA 1
ATOM 3568 C C . LEU B 1 134 ? -2.693 1.821 8.25 1 84.19 134 LEU B C 1
ATOM 3570 O O . LEU B 1 134 ? -1.774 2.143 7.496 1 84.19 134 LEU B O 1
ATOM 3574 N N . VAL B 1 135 ? -2.742 2.162 9.508 1 87.56 135 VAL B N 1
ATOM 3575 C CA . VAL B 1 135 ? -1.692 2.99 10.094 1 87.56 135 VAL B CA 1
ATOM 3576 C C . VAL B 1 135 ? -0.391 2.195 10.172 1 87.56 135 VAL B C 1
ATOM 3578 O O . VAL B 1 135 ? 0.679 2.707 9.836 1 87.56 135 VAL B O 1
ATOM 3581 N N . LYS B 1 136 ? -0.527 1.032 10.609 1 85.31 136 LYS B N 1
ATOM 3582 C CA . LYS B 1 136 ? 0.653 0.176 10.688 1 85.31 136 LYS B CA 1
ATOM 3583 C C . LYS B 1 136 ? 1.31 0.022 9.32 1 85.31 136 LYS B C 1
ATOM 3585 O O . LYS B 1 136 ? 2.525 0.181 9.188 1 85.31 136 LYS B O 1
ATOM 3590 N N . ARG B 1 137 ? 0.529 -0.28 8.398 1 83.69 137 ARG B N 1
ATOM 3591 C CA . ARG B 1 137 ? 1.021 -0.439 7.035 1 83.69 137 ARG B CA 1
ATOM 3592 C C . ARG B 1 137 ? 1.685 0.841 6.535 1 83.69 137 ARG B C 1
ATOM 3594 O O . ARG B 1 137 ? 2.732 0.793 5.887 1 83.69 137 ARG B O 1
ATOM 3601 N N . ALA B 1 138 ? 1.062 1.897 6.816 1 86.94 138 ALA B N 1
ATOM 3602 C CA . ALA B 1 138 ? 1.57 3.195 6.379 1 86.94 138 ALA B CA 1
ATOM 3603 C C . ALA B 1 138 ? 2.918 3.502 7.027 1 86.94 138 ALA B C 1
ATOM 3605 O O . ALA B 1 138 ? 3.852 3.943 6.352 1 86.94 138 ALA B O 1
ATOM 3606 N N . VAL B 1 139 ? 3.01 3.25 8.281 1 89 139 VAL B N 1
ATOM 3607 C CA . VAL B 1 139 ? 4.23 3.57 9.008 1 89 139 VAL B CA 1
ATOM 3608 C C . VAL B 1 139 ? 5.352 2.627 8.578 1 89 139 VAL B C 1
ATOM 3610 O O . VAL B 1 139 ? 6.496 3.053 8.398 1 89 139 VAL B O 1
ATOM 3613 N N . ASP B 1 140 ? 5.051 1.411 8.391 1 86.12 140 ASP B N 1
ATOM 3614 C CA . ASP B 1 140 ? 6.047 0.468 7.895 1 86.12 140 ASP B CA 1
ATOM 3615 C C . ASP B 1 140 ? 6.562 0.887 6.52 1 86.12 140 ASP B C 1
ATOM 3617 O O . ASP B 1 140 ? 7.758 0.794 6.242 1 86.12 140 ASP B O 1
ATOM 3621 N N . GLY B 1 141 ? 5.629 1.254 5.703 1 85.38 141 GLY B N 1
ATOM 3622 C CA . GLY B 1 141 ? 6.02 1.776 4.402 1 85.38 141 GLY B CA 1
ATOM 3623 C C . GLY B 1 141 ? 6.883 3.02 4.496 1 85.38 141 GLY B C 1
ATOM 3624 O O . GLY B 1 141 ? 7.91 3.119 3.82 1 85.38 141 GLY B O 1
ATOM 3625 N N . PHE B 1 142 ? 6.5 3.873 5.324 1 89.56 142 PHE B N 1
ATOM 3626 C CA . PHE B 1 142 ? 7.242 5.113 5.52 1 89.56 142 PHE B CA 1
ATOM 3627 C C . PHE B 1 142 ? 8.672 4.82 5.957 1 89.56 142 PHE B C 1
ATOM 3629 O O . PHE B 1 142 ? 9.617 5.402 5.422 1 89.56 142 PHE B O 1
ATOM 3636 N N . ILE B 1 143 ? 8.828 3.934 6.902 1 90.44 143 ILE B N 1
ATOM 3637 C CA . ILE B 1 143 ? 10.133 3.574 7.441 1 90.44 143 ILE B CA 1
ATOM 3638 C C . ILE B 1 143 ? 11.008 2.986 6.336 1 90.44 143 ILE B C 1
ATOM 3640 O O . ILE B 1 143 ? 12.148 3.416 6.141 1 90.44 143 ILE B O 1
ATOM 3644 N N . SER B 1 144 ? 10.508 2.141 5.59 1 85.75 144 SER B N 1
ATOM 3645 C CA . SER B 1 144 ? 11.297 1.418 4.602 1 85.75 144 SER B CA 1
ATOM 3646 C C . SER B 1 144 ? 11.602 2.291 3.389 1 85.75 144 SER B C 1
ATOM 3648 O O . SER B 1 144 ? 12.734 2.32 2.904 1 85.75 144 SER B O 1
ATOM 3650 N N . PHE B 1 145 ? 10.625 3.012 2.924 1 84.56 145 PHE B N 1
ATOM 3651 C CA . PHE B 1 145 ? 10.805 3.768 1.688 1 84.56 145 PHE B CA 1
ATOM 3652 C C . PHE B 1 145 ? 11.602 5.043 1.944 1 84.56 145 PHE B C 1
ATOM 3654 O O . PHE B 1 145 ? 12.297 5.535 1.053 1 84.56 145 PHE B O 1
ATOM 3661 N N . THR B 1 146 ? 11.469 5.559 3.123 1 86.62 146 THR B N 1
ATOM 3662 C CA . THR B 1 146 ? 12.344 6.676 3.471 1 86.62 146 THR B CA 1
ATOM 3663 C C . THR B 1 146 ? 13.812 6.246 3.439 1 86.62 146 THR B C 1
ATOM 3665 O O . THR B 1 146 ? 14.672 7.008 3.006 1 86.62 146 THR B O 1
ATOM 3668 N N . TYR B 1 147 ? 14.039 5.102 3.914 1 87.25 147 TYR B N 1
ATOM 3669 C CA . TYR B 1 147 ? 15.391 4.559 3.836 1 87.25 147 TYR B CA 1
ATOM 3670 C C . TYR B 1 147 ? 15.844 4.418 2.385 1 87.25 147 TYR B C 1
ATOM 3672 O O . TYR B 1 147 ? 16.969 4.797 2.035 1 87.25 147 TYR B O 1
ATOM 3680 N N . LEU B 1 148 ? 15.016 3.914 1.587 1 81 148 LEU B N 1
ATOM 3681 C CA . LEU B 1 148 ? 15.344 3.689 0.184 1 81 148 LEU B CA 1
ATOM 3682 C C . LEU B 1 148 ? 15.602 5.012 -0.533 1 81 148 LEU B C 1
ATOM 3684 O O . LEU B 1 148 ? 16.531 5.113 -1.339 1 81 148 LEU B O 1
ATOM 3688 N N . GLU B 1 149 ? 14.836 5.883 -0.293 1 78.25 149 GLU B N 1
ATOM 3689 C CA . GLU B 1 149 ? 14.992 7.199 -0.904 1 78.25 149 GLU B CA 1
ATOM 3690 C C . GLU B 1 149 ? 16.328 7.828 -0.517 1 78.25 149 GLU B C 1
ATOM 3692 O O . GLU B 1 149 ? 16.969 8.484 -1.339 1 78.25 149 GLU B O 1
ATOM 3697 N N . ALA B 1 150 ? 16.672 7.609 0.684 1 80.94 150 ALA B N 1
ATOM 3698 C CA . ALA B 1 150 ? 17.875 8.234 1.212 1 80.94 150 ALA B CA 1
ATOM 3699 C C . ALA B 1 150 ? 19.125 7.551 0.682 1 80.94 150 ALA B C 1
ATOM 3701 O O . ALA B 1 150 ? 20.141 8.203 0.427 1 80.94 150 ALA B O 1
ATOM 3702 N N . PHE B 1 151 ? 19.031 6.32 0.445 1 81.69 151 PHE B N 1
ATOM 3703 C CA . PHE B 1 151 ? 20.297 5.629 0.251 1 81.69 151 PHE B CA 1
ATOM 3704 C C . PHE B 1 151 ? 20.312 4.887 -1.081 1 81.69 151 PHE B C 1
ATOM 3706 O O . PHE B 1 151 ? 21.344 4.348 -1.487 1 81.69 151 PHE B O 1
ATOM 3713 N N . SER B 1 152 ? 19.172 4.918 -1.776 1 76.31 152 SER B N 1
ATOM 3714 C CA . SER B 1 152 ? 19.125 4.305 -3.1 1 76.31 152 SER B CA 1
ATOM 3715 C C . SER B 1 152 ? 18.156 5.051 -4.012 1 76.31 152 SER B C 1
ATOM 3717 O O . SER B 1 152 ? 17.25 4.441 -4.605 1 76.31 152 SER B O 1
ATOM 3719 N N . PRO B 1 153 ? 18.422 6.262 -4.203 1 68.88 153 PRO B N 1
ATOM 3720 C CA . PRO B 1 153 ? 17.469 7.047 -4.996 1 68.88 153 PRO B CA 1
ATOM 3721 C C . PRO B 1 153 ? 17.375 6.574 -6.445 1 68.88 153 PRO B C 1
ATOM 3723 O O . PRO B 1 153 ? 16.344 6.746 -7.09 1 68.88 153 PRO B O 1
ATOM 3726 N N . GLU B 1 154 ? 18.375 5.988 -6.883 1 68 154 GLU B N 1
ATOM 3727 C CA . GLU B 1 154 ? 18.453 5.523 -8.266 1 68 154 GLU B CA 1
ATOM 3728 C C . GLU B 1 154 ? 17.484 4.363 -8.508 1 68 154 GLU B C 1
ATOM 3730 O O . GLU B 1 154 ? 17.172 4.051 -9.656 1 68 154 GLU B O 1
ATOM 3735 N N . SER B 1 155 ? 17.094 3.82 -7.477 1 65.38 155 SER B N 1
ATOM 3736 C CA . SER B 1 155 ? 16.234 2.641 -7.586 1 65.38 155 SER B CA 1
ATOM 3737 C C . SER B 1 155 ? 14.883 2.994 -8.195 1 65.38 155 SER B C 1
ATOM 3739 O O . SER B 1 155 ? 14.164 2.115 -8.68 1 65.38 155 SER B O 1
ATOM 3741 N N . PHE B 1 156 ? 14.539 4.242 -8.281 1 63.59 156 PHE B N 1
ATOM 3742 C CA . PHE B 1 156 ? 13.227 4.645 -8.773 1 63.59 156 PHE B CA 1
ATOM 3743 C C . PHE B 1 156 ? 13.352 5.383 -10.102 1 63.59 156 PHE B C 1
ATOM 3745 O O . PHE B 1 156 ? 12.344 5.734 -10.719 1 63.59 156 PHE B O 1
ATOM 3752 N N . LYS B 1 157 ? 14.461 5.562 -10.547 1 58.97 157 LYS B N 1
ATOM 3753 C CA . LYS B 1 157 ? 14.688 6.367 -11.742 1 58.97 157 LYS B CA 1
ATOM 3754 C C . LYS B 1 157 ? 14.484 5.535 -13.008 1 58.97 157 LYS B C 1
ATOM 3756 O O . LYS B 1 157 ? 14.195 6.082 -14.078 1 58.97 157 LYS B O 1
ATOM 3761 N N . ASN B 1 158 ? 14.641 4.258 -13.031 1 52.34 158 ASN B N 1
ATOM 3762 C CA . ASN B 1 158 ? 14.711 3.514 -14.281 1 52.34 158 ASN B CA 1
ATOM 3763 C C . ASN B 1 158 ? 13.344 3.006 -14.719 1 52.34 158 ASN B C 1
ATOM 3765 O O . ASN B 1 158 ? 13.234 2.244 -15.68 1 52.34 158 ASN B O 1
ATOM 3769 N N . GLY B 1 159 ? 12.234 3.33 -14.242 1 52 159 GLY B N 1
ATOM 3770 C CA . GLY B 1 159 ? 10.938 2.826 -14.656 1 52 159 GLY B CA 1
ATOM 3771 C C . GLY B 1 159 ? 10.094 3.865 -15.375 1 52 159 GLY B C 1
ATOM 3772 O O . GLY B 1 159 ? 10.57 4.965 -15.664 1 52 159 GLY B O 1
ATOM 3773 N N . ASP B 1 160 ? 9.055 3.287 -16.094 1 53.5 160 ASP B N 1
ATOM 3774 C CA . ASP B 1 160 ? 8.016 4.246 -16.469 1 53.5 160 ASP B CA 1
ATOM 3775 C C . ASP B 1 160 ? 7.699 5.191 -15.32 1 53.5 160 ASP B C 1
ATOM 3777 O O . ASP B 1 160 ? 7.289 4.75 -14.242 1 53.5 160 ASP B O 1
ATOM 3781 N N . ASP B 1 161 ? 7.852 6.324 -15.539 1 59.75 161 ASP B N 1
ATOM 3782 C CA . ASP B 1 161 ? 7.973 7.383 -14.539 1 59.75 161 ASP B CA 1
ATOM 3783 C C . ASP B 1 161 ? 6.711 7.48 -13.688 1 59.75 161 ASP B C 1
ATOM 3785 O O . ASP B 1 161 ? 6.789 7.539 -12.453 1 59.75 161 ASP B O 1
ATOM 3789 N N . ALA B 1 162 ? 5.598 7.07 -14.445 1 64.06 162 ALA B N 1
ATOM 3790 C CA . ALA B 1 162 ? 4.371 7.332 -13.695 1 64.06 162 ALA B CA 1
ATOM 3791 C C . ALA B 1 162 ? 4.039 6.172 -12.758 1 64.06 162 ALA B C 1
ATOM 3793 O O . ALA B 1 162 ? 3.613 6.383 -11.625 1 64.06 162 ALA B O 1
ATOM 3794 N N . ILE B 1 163 ? 4.27 4.941 -13.273 1 69.94 163 ILE B N 1
ATOM 3795 C CA . ILE B 1 163 ? 3.977 3.744 -12.492 1 69.94 163 ILE B CA 1
ATOM 3796 C C . ILE B 1 163 ? 4.941 3.652 -11.312 1 69.94 163 ILE B C 1
ATOM 3798 O O . ILE B 1 163 ? 4.527 3.381 -10.188 1 69.94 163 ILE B O 1
ATOM 3802 N N . THR B 1 164 ? 6.172 4.012 -11.641 1 71.5 164 THR B N 1
ATOM 3803 C CA . THR B 1 164 ? 7.191 3.934 -10.594 1 71.5 164 THR B CA 1
ATOM 3804 C C . THR B 1 164 ? 6.98 5.023 -9.547 1 71.5 164 THR B C 1
ATOM 3806 O O . THR B 1 164 ? 7.145 4.785 -8.352 1 71.5 164 THR B O 1
ATOM 3809 N N . ASP B 1 165 ? 6.555 6.109 -10.047 1 69.44 165 ASP B N 1
ATOM 3810 C CA . ASP B 1 165 ? 6.27 7.203 -9.125 1 69.44 165 ASP B CA 1
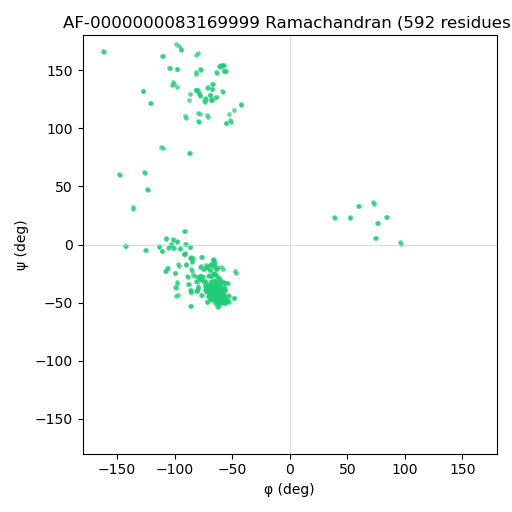ATOM 3811 C C . ASP B 1 165 ? 5.098 6.863 -8.211 1 69.44 165 ASP B C 1
ATOM 3813 O O . ASP B 1 165 ? 5.148 7.113 -7.004 1 69.44 165 ASP B O 1
ATOM 3817 N N . SER B 1 166 ? 4.168 6.305 -8.797 1 70.5 166 SER B N 1
ATOM 3818 C CA . SER B 1 166 ? 3.002 5.906 -8.023 1 70.5 166 SER B CA 1
ATOM 3819 C C . SER B 1 166 ? 3.359 4.84 -6.996 1 70.5 166 SER B C 1
ATOM 3821 O O . SER B 1 166 ? 2.877 4.875 -5.859 1 70.5 166 SER B O 1
ATOM 3823 N N . PHE B 1 167 ? 4.25 4.031 -7.453 1 72.25 167 PHE B N 1
ATOM 3824 C CA . PHE B 1 167 ? 4.695 2.971 -6.562 1 72.25 167 PHE B CA 1
ATOM 3825 C C . PHE B 1 167 ? 5.465 3.545 -5.375 1 72.25 167 PHE B C 1
ATOM 3827 O O . PHE B 1 167 ? 5.25 3.135 -4.234 1 72.25 167 PHE B O 1
ATOM 3834 N N . TYR B 1 168 ? 6.227 4.438 -5.645 1 73.12 168 TYR B N 1
ATOM 3835 C CA . TYR B 1 168 ? 7.008 5.07 -4.586 1 73.12 168 TYR B CA 1
ATOM 3836 C C . TYR B 1 168 ? 6.105 5.832 -3.623 1 73.12 168 TYR B C 1
ATOM 3838 O O . TYR B 1 168 ? 6.254 5.719 -2.404 1 73.12 168 TYR B O 1
ATOM 3846 N N . ARG B 1 169 ? 5.215 6.508 -4.168 1 71.94 169 ARG B N 1
ATOM 3847 C CA . ARG B 1 169 ? 4.316 7.305 -3.34 1 71.94 169 ARG B CA 1
ATOM 3848 C C . ARG B 1 169 ? 3.422 6.414 -2.484 1 71.94 169 ARG B C 1
ATOM 3850 O O . ARG B 1 169 ? 3.141 6.738 -1.328 1 71.94 169 ARG B O 1
ATOM 3857 N N . GLN B 1 170 ? 3.094 5.391 -3.078 1 71.25 170 GLN B N 1
ATOM 3858 C CA . GLN B 1 170 ? 2.27 4.438 -2.342 1 71.25 170 GLN B CA 1
ATOM 3859 C C . GLN B 1 170 ? 3.092 3.697 -1.293 1 71.25 170 GLN B C 1
ATOM 3861 O O . GLN B 1 170 ? 2.576 3.336 -0.233 1 71.25 170 GLN B O 1
ATOM 3866 N N . GLY B 1 171 ? 4.27 3.559 -1.674 1 73.12 171 GLY B N 1
ATOM 3867 C CA . GLY B 1 171 ? 5.148 2.871 -0.739 1 73.12 171 GLY B CA 1
ATOM 3868 C C . GLY B 1 171 ? 5.453 3.688 0.503 1 73.12 171 GLY B C 1
ATOM 3869 O O . GLY B 1 171 ? 5.438 3.158 1.617 1 73.12 171 GLY B O 1
ATOM 3870 N N . THR B 1 172 ? 5.707 4.914 0.239 1 72.44 172 THR B N 1
ATOM 3871 C CA . THR B 1 172 ? 6 5.773 1.381 1 72.44 172 THR B CA 1
ATOM 3872 C C . THR B 1 172 ? 4.766 5.941 2.262 1 72.44 172 THR B C 1
ATOM 3874 O O . THR B 1 172 ? 4.883 6.09 3.48 1 72.44 172 THR B O 1
ATOM 3877 N N . SER B 1 173 ? 3.637 5.781 1.627 1 68.81 173 SER B N 1
ATOM 3878 C CA . SER B 1 173 ? 2.334 5.801 2.285 1 68.81 173 SER B CA 1
ATOM 3879 C C . SER B 1 173 ? 2.279 6.871 3.369 1 68.81 173 SER B C 1
ATOM 3881 O O . SER B 1 173 ? 1.537 6.738 4.344 1 68.81 173 SER B O 1
ATOM 3883 N N . ALA B 1 174 ? 3.084 7.887 3.326 1 70.12 174 ALA B N 1
ATOM 3884 C CA . ALA B 1 174 ? 3.109 8.906 4.371 1 70.12 174 ALA B CA 1
ATOM 3885 C C . ALA B 1 174 ? 1.758 9.609 4.484 1 70.12 174 ALA B C 1
ATOM 3887 O O . ALA B 1 174 ? 1.302 9.914 5.59 1 70.12 174 ALA B O 1
ATOM 3888 N N . TYR B 1 175 ? 1.132 9.711 3.35 1 78 175 TYR B N 1
ATOM 3889 C CA . TYR B 1 175 ? -0.136 10.43 3.332 1 78 175 TYR B CA 1
ATOM 3890 C C . TYR B 1 175 ? -1.211 9.664 4.09 1 78 175 TYR B C 1
ATOM 3892 O O . TYR B 1 175 ? -2.178 10.258 4.578 1 78 175 TYR B O 1
ATOM 3900 N N . GLU B 1 176 ? -1.046 8.383 4.121 1 80.31 176 GLU B N 1
ATOM 3901 C CA . GLU B 1 176 ? -2.092 7.559 4.723 1 80.31 176 GLU B CA 1
ATOM 3902 C C . GLU B 1 176 ? -2.27 7.891 6.203 1 80.31 176 GLU B C 1
ATOM 3904 O O . GLU B 1 176 ? -3.391 7.875 6.719 1 80.31 176 GLU B O 1
ATOM 3909 N N . LEU B 1 177 ? -1.175 8.133 6.863 1 78.5 177 LEU B N 1
ATOM 3910 C CA . LEU B 1 177 ? -1.298 8.523 8.266 1 78.5 177 LEU B CA 1
ATOM 3911 C C . LEU B 1 177 ? -2.158 9.773 8.414 1 78.5 177 LEU B C 1
ATOM 3913 O O . LEU B 1 177 ? -2.92 9.898 9.375 1 78.5 177 LEU B O 1
ATOM 3917 N N . TYR B 1 178 ? -2.107 10.625 7.445 1 83.56 178 TYR B N 1
ATOM 3918 C CA . TYR B 1 178 ? -2.832 11.891 7.523 1 83.56 178 TYR B CA 1
ATOM 3919 C C . TYR B 1 178 ? -4.309 11.695 7.199 1 83.56 178 TYR B C 1
ATOM 3921 O O . TYR B 1 178 ? -5.176 12.258 7.867 1 83.56 178 TYR B O 1
ATOM 3929 N N . VAL B 1 179 ? -4.531 10.852 6.32 1 89.5 179 VAL B N 1
ATOM 3930 C CA . VAL B 1 179 ? -5.91 10.758 5.855 1 89.5 179 VAL B CA 1
ATOM 3931 C C . VAL B 1 179 ? -6.703 9.828 6.773 1 89.5 179 VAL B C 1
ATOM 3933 O O . VAL B 1 179 ? -7.922 9.969 6.91 1 89.5 179 VAL B O 1
ATOM 3936 N N . LEU B 1 180 ? -6.043 8.977 7.484 1 88.69 180 LEU B N 1
ATOM 3937 C CA . LEU B 1 180 ? -6.719 8.008 8.336 1 88.69 180 LEU B CA 1
ATOM 3938 C C . LEU B 1 180 ? -7.227 8.664 9.617 1 88.69 180 LEU B C 1
ATOM 3940 O O . LEU B 1 180 ? -8.039 8.086 10.344 1 88.69 180 LEU B O 1
ATOM 3944 N N . GLY B 1 181 ? -6.816 9.867 9.859 1 90.19 181 GLY B N 1
ATOM 3945 C CA . GLY B 1 181 ? -7.285 10.609 11.023 1 90.19 181 GLY B CA 1
ATOM 3946 C C . GLY B 1 181 ? -8.352 11.633 10.688 1 90.19 181 GLY B C 1
ATOM 3947 O O . GLY B 1 181 ? -8.836 12.344 11.57 1 90.19 181 GLY B O 1
ATOM 3948 N N . VAL B 1 182 ? -8.742 11.641 9.477 1 92.94 182 VAL B N 1
ATOM 3949 C CA . VAL B 1 182 ? -9.641 12.695 9.023 1 92.94 182 VAL B CA 1
ATOM 3950 C C . VAL B 1 1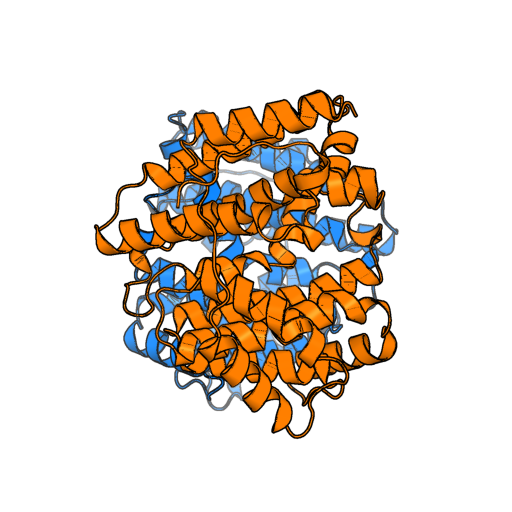82 ? -11.016 12.508 9.656 1 92.94 182 VAL B C 1
ATOM 3952 O O . VAL B 1 182 ? -11.617 13.469 10.148 1 92.94 182 VAL B O 1
ATOM 3955 N N . PHE B 1 183 ? -11.492 11.328 9.672 1 93.44 183 PHE B N 1
ATOM 3956 C CA . PHE B 1 183 ? -12.852 11.07 10.133 1 93.44 183 PHE B CA 1
ATOM 3957 C C . PHE B 1 183 ? -12.844 10.609 11.586 1 93.44 183 PHE B C 1
ATOM 3959 O O . PHE B 1 183 ? -11.891 9.977 12.039 1 93.44 183 PHE B O 1
ATOM 3966 N N . PRO B 1 184 ? -13.906 10.922 12.234 1 91.75 184 PRO B N 1
ATOM 3967 C CA . PRO B 1 184 ? -14 10.484 13.633 1 91.75 184 PRO B CA 1
ATOM 3968 C C . PRO B 1 184 ? -13.828 8.977 13.789 1 91.75 184 PRO B C 1
ATOM 3970 O O . PRO B 1 184 ? -14.312 8.203 12.953 1 91.75 184 PRO B O 1
ATOM 3973 N N . PHE B 1 185 ? -13.281 8.555 14.906 1 90.94 185 PHE B N 1
ATOM 3974 C CA . PHE B 1 185 ? -12.945 7.152 15.125 1 90.94 185 PHE B CA 1
ATOM 3975 C C . PHE B 1 185 ? -14.195 6.32 15.352 1 90.94 185 PHE B C 1
ATOM 3977 O O . PHE B 1 185 ? -14.18 5.098 15.195 1 90.94 185 PHE B O 1
ATOM 3984 N N . ASP B 1 186 ? -15.273 6.949 15.695 1 88.75 186 ASP B N 1
ATOM 3985 C CA . ASP B 1 186 ? -16.5 6.207 15.945 1 88.75 186 ASP B CA 1
ATOM 3986 C C . ASP B 1 186 ? -17.328 6.059 14.672 1 88.75 186 ASP B C 1
ATOM 3988 O O . ASP B 1 186 ? -18.406 5.449 14.688 1 88.75 186 ASP B O 1
ATOM 3992 N N . SER B 1 187 ? -16.812 6.609 13.562 1 88.75 187 SER B N 1
ATOM 3993 C CA . SER B 1 187 ? -17.484 6.426 12.281 1 88.75 187 SER B CA 1
ATOM 3994 C C . SER B 1 187 ? -17.219 5.043 11.703 1 88.75 187 SER B C 1
ATOM 3996 O O . SER B 1 187 ? -16.156 4.469 11.93 1 88.75 187 SER B O 1
ATOM 3998 N N . GLU B 1 188 ? -18.156 4.582 10.984 1 82.38 188 GLU B N 1
ATOM 3999 C CA . GLU B 1 188 ? -17.984 3.299 10.312 1 82.38 188 GLU B CA 1
ATOM 4000 C C . GLU B 1 188 ? -17.109 3.443 9.07 1 82.38 188 GLU B C 1
ATOM 4002 O O . GLU B 1 188 ? -17.344 4.316 8.234 1 82.38 188 GLU B O 1
ATOM 4007 N N . TRP B 1 189 ? -16.172 2.641 9.023 1 80.25 189 TRP B N 1
ATOM 4008 C CA . TRP B 1 189 ? -15.195 2.752 7.945 1 80.25 189 TRP B CA 1
ATOM 4009 C C . TRP B 1 189 ? -15.867 2.57 6.586 1 80.25 189 TRP B C 1
ATOM 4011 O O . TRP B 1 189 ? -15.438 3.168 5.594 1 80.25 189 TRP B O 1
ATOM 4021 N N . LYS B 1 190 ? -16.891 1.79 6.504 1 78.69 190 LYS B N 1
ATOM 4022 C CA . LYS B 1 190 ? -17.578 1.53 5.246 1 78.69 190 LYS B CA 1
ATOM 4023 C C . LYS B 1 190 ? -18.125 2.822 4.641 1 78.69 190 LYS B C 1
ATOM 4025 O O . LYS B 1 190 ? -18.359 2.896 3.432 1 78.69 190 LYS B O 1
ATOM 4030 N N . ASP B 1 191 ? -18.266 3.842 5.457 1 83.5 191 ASP B N 1
ATOM 4031 C CA . ASP B 1 191 ? -18.906 5.074 5.016 1 83.5 191 ASP B CA 1
ATOM 4032 C C . ASP B 1 191 ? -17.906 6.012 4.348 1 83.5 191 ASP B C 1
ATOM 4034 O O . ASP B 1 191 ? -18.297 6.969 3.678 1 83.5 191 ASP B O 1
ATOM 4038 N N . TYR B 1 192 ? -16.594 5.684 4.488 1 86.81 192 TYR B N 1
ATOM 4039 C CA . TYR B 1 192 ? -15.664 6.672 3.951 1 86.81 192 TYR B CA 1
ATOM 4040 C C . TYR B 1 192 ? -14.461 6 3.307 1 86.81 192 TYR B C 1
ATOM 4042 O O . TYR B 1 192 ? -13.586 6.672 2.756 1 86.81 192 TYR B O 1
ATOM 4050 N N . LEU B 1 193 ? -14.414 4.762 3.338 1 82.94 193 LEU B N 1
ATOM 4051 C CA . LEU B 1 193 ? -13.242 4.043 2.846 1 82.94 193 LEU B CA 1
ATOM 4052 C C . LEU B 1 193 ? -12.945 4.414 1.396 1 82.94 193 LEU B C 1
ATOM 4054 O O . LEU B 1 193 ? -11.781 4.547 1.011 1 82.94 193 LEU B O 1
ATOM 4058 N N . PHE B 1 194 ? -13.953 4.566 0.634 1 81 194 PHE B N 1
ATOM 4059 C CA . PHE B 1 194 ? -13.797 4.855 -0.787 1 81 194 PHE B CA 1
ATOM 4060 C C . PHE B 1 194 ? -13.172 6.23 -0.994 1 81 194 PHE B C 1
ATOM 4062 O O . PHE B 1 194 ? -12.68 6.535 -2.084 1 81 194 PHE B O 1
ATOM 4069 N N . LEU B 1 195 ? -13.094 7.039 0.031 1 87.88 195 LEU B N 1
ATOM 4070 C CA . LEU B 1 195 ? -12.578 8.398 -0.075 1 87.88 195 LEU B CA 1
ATOM 4071 C C . LEU B 1 195 ? -11.07 8.43 0.17 1 87.88 195 LEU B C 1
ATOM 4073 O O . LEU B 1 195 ? -10.398 9.406 -0.172 1 87.88 195 LEU B O 1
ATOM 4077 N N . LEU B 1 196 ? -10.547 7.426 0.734 1 87.19 196 LEU B N 1
ATOM 4078 C CA . LEU B 1 196 ? -9.164 7.445 1.208 1 87.19 196 LEU B CA 1
ATOM 4079 C C . LEU B 1 196 ? -8.195 7.68 0.053 1 87.19 196 LEU B C 1
ATOM 4081 O O . LEU B 1 196 ? -7.297 8.516 0.154 1 87.19 196 LEU B O 1
ATOM 4085 N N . PRO B 1 197 ? -8.414 6.949 -1.04 1 85.62 197 PRO B N 1
ATOM 4086 C CA . PRO B 1 197 ? -7.484 7.219 -2.137 1 85.62 197 PRO B CA 1
ATOM 4087 C C . PRO B 1 197 ? -7.609 8.641 -2.682 1 85.62 197 PRO B C 1
ATOM 4089 O O . PRO B 1 197 ? -6.621 9.227 -3.129 1 85.62 197 PRO B O 1
ATOM 4092 N N . HIS B 1 198 ? -8.758 9.195 -2.66 1 88.94 198 HIS B N 1
ATOM 4093 C CA . HIS B 1 198 ? -8.961 10.57 -3.105 1 88.94 198 HIS B CA 1
ATOM 4094 C C . HIS B 1 198 ? -8.336 11.562 -2.131 1 88.94 198 HIS B C 1
ATOM 4096 O O . HIS B 1 198 ? -7.77 12.578 -2.549 1 88.94 198 HIS B O 1
ATOM 4102 N N . LEU B 1 199 ? -8.484 11.234 -0.932 1 91.81 199 LEU B N 1
ATOM 4103 C CA . LEU B 1 199 ? -7.836 12.062 0.083 1 91.81 199 LEU B CA 1
ATOM 4104 C C . LEU B 1 199 ? -6.316 12.008 -0.058 1 91.81 199 LEU B C 1
ATOM 4106 O O . LEU B 1 199 ? -5.641 13.023 0.097 1 91.81 199 LEU B O 1
ATOM 4110 N N . GLY B 1 200 ? -5.859 10.812 -0.264 1 89.44 200 GLY B N 1
ATOM 4111 C CA . GLY B 1 200 ? -4.438 10.688 -0.539 1 89.44 200 GLY B CA 1
ATOM 4112 C C . GLY B 1 200 ? -3.98 11.523 -1.719 1 89.44 200 GLY B C 1
ATOM 4113 O O . GLY B 1 200 ? -2.939 12.188 -1.655 1 89.44 200 GLY B O 1
ATOM 4114 N N . LYS B 1 201 ? -4.684 11.438 -2.775 1 87.56 201 LYS B N 1
ATOM 4115 C CA . LYS B 1 201 ? -4.395 12.258 -3.949 1 87.56 201 LYS B CA 1
ATOM 4116 C C . LYS B 1 201 ? -4.418 13.742 -3.602 1 87.56 201 LYS B C 1
ATOM 4118 O O . LYS B 1 201 ? -3.564 14.508 -4.055 1 87.56 201 LYS B O 1
ATOM 4123 N N . PHE B 1 202 ? -5.402 14.141 -2.848 1 93.31 202 PHE B N 1
ATOM 4124 C CA . PHE B 1 202 ? -5.523 15.523 -2.406 1 93.31 202 PHE B CA 1
ATOM 4125 C C . PHE B 1 202 ? -4.281 15.953 -1.638 1 93.31 202 PHE B C 1
ATOM 4127 O O . PHE B 1 202 ? -3.666 16.969 -1.964 1 93.31 202 PHE B O 1
ATOM 4134 N N . VAL B 1 203 ? -3.885 15.164 -0.712 1 92 203 VAL B N 1
ATOM 4135 C CA . VAL B 1 203 ? -2.75 15.5 0.143 1 92 203 VAL B CA 1
ATOM 4136 C C . VAL B 1 203 ? -1.478 15.578 -0.695 1 92 203 VAL B C 1
ATOM 4138 O O . VAL B 1 203 ? -0.706 16.531 -0.575 1 92 203 VAL B O 1
ATOM 4141 N N . ASN B 1 204 ? -1.332 14.664 -1.528 1 87.5 204 ASN B N 1
ATOM 4142 C CA . ASN B 1 204 ? -0.109 14.602 -2.32 1 87.5 204 ASN B CA 1
ATOM 4143 C C . ASN B 1 204 ? -0.06 15.703 -3.369 1 87.5 204 ASN B C 1
ATOM 4145 O O . ASN B 1 204 ? 0.943 16.406 -3.486 1 87.5 204 ASN B O 1
ATOM 4149 N N . GLU B 1 205 ? -1.093 15.859 -4.105 1 89 205 GLU B N 1
ATOM 4150 C CA . GLU B 1 205 ? -1.11 16.828 -5.199 1 89 205 GLU B CA 1
ATOM 4151 C C . GLU B 1 205 ? -0.999 18.25 -4.68 1 89 205 GLU B C 1
ATOM 4153 O O . GLU B 1 205 ? -0.263 19.062 -5.238 1 89 205 GLU B O 1
ATOM 4158 N N . VAL B 1 206 ? -1.709 18.531 -3.672 1 92.56 206 VAL B N 1
ATOM 4159 C CA . VAL B 1 206 ? -1.716 19.891 -3.135 1 92.56 206 VAL B CA 1
ATOM 4160 C C . VAL B 1 206 ? -0.37 20.188 -2.48 1 92.56 206 VAL B C 1
ATOM 4162 O O . VAL B 1 206 ? 0.188 21.266 -2.668 1 92.56 206 VAL B O 1
ATOM 4165 N N . ASN B 1 207 ? 0.1 19.266 -1.721 1 89.88 207 ASN B N 1
ATOM 4166 C CA . ASN B 1 207 ? 1.419 19.453 -1.129 1 89.88 207 ASN B CA 1
ATOM 4167 C C . ASN B 1 207 ? 2.482 19.703 -2.195 1 89.88 207 ASN B C 1
ATOM 4169 O O . ASN B 1 207 ? 3.326 20.578 -2.049 1 89.88 207 ASN B O 1
ATOM 4173 N N . ASP B 1 208 ? 2.471 18.891 -3.189 1 86.44 208 ASP B N 1
ATOM 4174 C CA . ASP B 1 208 ? 3.441 19.031 -4.27 1 86.44 208 ASP B CA 1
ATOM 4175 C C . ASP B 1 208 ? 3.289 20.375 -4.969 1 86.44 208 ASP B C 1
ATOM 4177 O O . ASP B 1 208 ? 4.281 21.031 -5.301 1 86.44 208 ASP B O 1
ATOM 4181 N N . PHE B 1 209 ? 2.09 20.719 -5.207 1 91 209 PHE B N 1
ATOM 4182 C CA . PHE B 1 209 ? 1.785 21.969 -5.902 1 91 209 PHE B CA 1
ATOM 4183 C C . PHE B 1 209 ? 2.229 23.172 -5.082 1 91 209 PHE B C 1
ATOM 4185 O O . PHE B 1 209 ? 2.889 24.078 -5.598 1 91 209 PHE B O 1
ATOM 4192 N N . LEU B 1 210 ? 1.96 23.141 -3.824 1 91.19 210 LEU B N 1
ATOM 4193 C CA . LEU B 1 210 ? 2.213 24.297 -2.98 1 91.19 210 LEU B CA 1
ATOM 4194 C C . LEU B 1 210 ? 3.658 24.312 -2.492 1 91.19 210 LEU B C 1
ATOM 4196 O O . LEU B 1 210 ? 4.148 25.344 -2.027 1 91.19 210 LEU B O 1
ATOM 4200 N N . SER B 1 211 ? 4.324 23.234 -2.625 1 88.69 211 SER B N 1
ATOM 4201 C CA . SER B 1 211 ? 5.719 23.188 -2.193 1 88.69 211 SER B CA 1
ATOM 4202 C C . SER B 1 211 ? 6.668 23.391 -3.369 1 88.69 211 SER B C 1
ATOM 4204 O O . SER B 1 211 ? 7.887 23.297 -3.209 1 88.69 211 SER B O 1
ATOM 4206 N N . TYR B 1 212 ? 6.184 23.609 -4.461 1 86.62 212 TYR B N 1
ATOM 4207 C CA . TYR B 1 212 ? 6.996 23.719 -5.668 1 86.62 212 TYR B CA 1
ATOM 4208 C C . TYR B 1 212 ? 8.078 24.781 -5.496 1 86.62 212 TYR B C 1
ATOM 4210 O O . TYR B 1 212 ? 9.234 24.562 -5.848 1 86.62 212 TYR B O 1
ATOM 4218 N N . TYR B 1 213 ? 7.707 25.922 -5.043 1 84.62 213 TYR B N 1
ATOM 4219 C CA . TYR B 1 213 ? 8.656 27 -4.879 1 84.62 213 TYR B CA 1
ATOM 4220 C C . TYR B 1 213 ? 9.805 26.594 -3.957 1 84.62 213 TYR B C 1
ATOM 4222 O O . TYR B 1 213 ? 10.977 26.781 -4.297 1 84.62 213 TYR B O 1
ATOM 4230 N N . LYS B 1 214 ? 9.477 26.031 -2.898 1 84.19 214 LYS B N 1
ATOM 4231 C CA . LYS B 1 214 ? 10.484 25.594 -1.929 1 84.19 214 LYS B CA 1
ATOM 4232 C C . LYS B 1 214 ? 11.398 24.531 -2.521 1 84.19 214 LYS B C 1
ATOM 4234 O O . LYS B 1 214 ? 12.625 24.641 -2.445 1 84.19 214 LYS B O 1
ATOM 4239 N N . GLU B 1 215 ? 10.836 23.531 -3.133 1 78.94 215 GLU B N 1
ATOM 4240 C CA . GLU B 1 215 ? 11.578 22.344 -3.529 1 78.94 215 GLU B CA 1
ATOM 4241 C C . GLU B 1 215 ? 12.336 22.578 -4.832 1 78.94 215 GLU B C 1
ATOM 4243 O O . GLU B 1 215 ? 13.477 22.125 -4.98 1 78.94 215 GLU B O 1
ATOM 4248 N N . SER B 1 216 ? 11.711 23.25 -5.727 1 73.94 216 SER B N 1
ATOM 4249 C CA . SER B 1 216 ? 12.289 23.328 -7.066 1 73.94 216 SER B CA 1
ATOM 4250 C C . SER B 1 216 ? 13.07 24.625 -7.262 1 73.94 216 SER B C 1
ATOM 4252 O O . SER B 1 216 ? 14.07 24.656 -7.977 1 73.94 216 SER B O 1
ATOM 4254 N N . ILE B 1 217 ? 12.602 25.625 -6.66 1 76.62 217 ILE B N 1
ATOM 4255 C CA . ILE B 1 217 ? 13.211 26.922 -6.934 1 76.62 217 ILE B CA 1
ATOM 4256 C C . ILE B 1 217 ? 14.242 27.234 -5.855 1 76.62 217 ILE B C 1
ATOM 4258 O O . ILE B 1 217 ? 15.383 27.609 -6.16 1 76.62 217 ILE B O 1
ATOM 4262 N N . VAL B 1 218 ? 13.891 26.984 -4.691 1 74.12 218 VAL B N 1
ATOM 4263 C CA . VAL B 1 218 ? 14.789 27.375 -3.607 1 74.12 218 VAL B CA 1
ATOM 4264 C C . VAL B 1 218 ? 15.812 26.281 -3.359 1 74.12 218 VAL B C 1
ATOM 4266 O O . VAL B 1 218 ? 17.016 26.516 -3.396 1 74.12 218 VAL B O 1
ATOM 4269 N N . CYS B 1 219 ? 15.352 25.016 -3.145 1 68.94 219 CYS B N 1
ATOM 4270 C CA . CYS B 1 219 ? 16.219 23.938 -2.709 1 68.94 219 CYS B CA 1
ATOM 4271 C C . CYS B 1 219 ? 16.781 23.172 -3.904 1 68.94 219 CYS B C 1
ATOM 4273 O O . CYS B 1 219 ? 17.719 22.375 -3.758 1 68.94 219 CYS B O 1
ATOM 4275 N N . HIS B 1 220 ? 16.297 23.484 -5.031 1 57.47 220 HIS B N 1
ATOM 4276 C CA . HIS B 1 220 ? 16.75 22.812 -6.25 1 57.47 220 HIS B CA 1
ATOM 4277 C C . HIS B 1 220 ? 16.672 21.297 -6.109 1 57.47 220 HIS B C 1
ATOM 4279 O O . HIS B 1 220 ? 17.578 20.594 -6.52 1 57.47 220 HIS B O 1
ATOM 4285 N N . GLU B 1 221 ? 15.82 20.938 -5.203 1 59.66 221 GLU B N 1
ATOM 4286 C CA . GLU B 1 221 ? 15.578 19.5 -5.035 1 59.66 221 GLU B CA 1
ATOM 4287 C C . GLU B 1 221 ? 14.484 19.016 -5.988 1 59.66 221 GLU B C 1
ATOM 4289 O O . GLU B 1 221 ? 13.586 19.781 -6.352 1 59.66 221 GLU B O 1
ATOM 4294 N N . GLY B 1 222 ? 14.797 18.047 -6.773 1 57.06 222 GLY B N 1
ATOM 4295 C CA . GLY B 1 222 ? 13.766 17.5 -7.641 1 57.06 222 GLY B CA 1
ATOM 4296 C C . GLY B 1 222 ? 12.469 17.188 -6.906 1 57.06 222 GLY B C 1
ATOM 4297 O O . GLY B 1 222 ? 12.492 16.797 -5.734 1 57.06 222 GLY B O 1
ATOM 4298 N N . ASN B 1 223 ? 11.352 17.859 -7.227 1 58.12 223 ASN B N 1
ATOM 4299 C CA . ASN B 1 223 ? 10.039 17.469 -6.723 1 58.12 223 ASN B CA 1
ATOM 4300 C C . ASN B 1 223 ? 9.258 16.656 -7.754 1 58.12 223 ASN B C 1
ATOM 4302 O O . ASN B 1 223 ? 9.766 16.375 -8.844 1 58.12 223 ASN B O 1
ATOM 4306 N N . ALA B 1 224 ? 8.172 16.188 -7.223 1 60.22 224 ALA B N 1
ATOM 4307 C CA . ALA B 1 224 ? 7.324 15.406 -8.117 1 60.22 224 ALA B CA 1
ATOM 4308 C C . ALA B 1 224 ? 7.133 16.109 -9.453 1 60.22 224 ALA B C 1
ATOM 4310 O O . ALA B 1 224 ? 6.969 15.469 -10.492 1 60.22 224 ALA B O 1
ATOM 4311 N N . PHE B 1 225 ? 7.293 17.406 -9.391 1 62.72 225 PHE B N 1
ATOM 4312 C CA . PHE B 1 225 ? 7.109 18.203 -10.594 1 62.72 225 PHE B CA 1
ATOM 4313 C C . PHE B 1 225 ? 8.242 17.953 -11.586 1 62.72 225 PHE B C 1
ATOM 4315 O O . PHE B 1 225 ? 8 17.812 -12.789 1 62.72 225 PHE B O 1
ATOM 4322 N N . GLY B 1 226 ? 9.305 17.953 -10.984 1 60.25 226 GLY B N 1
ATOM 4323 C CA . GLY B 1 226 ? 10.445 17.688 -11.844 1 60.25 226 GLY B CA 1
ATOM 4324 C C . GLY B 1 226 ? 10.391 16.312 -12.5 1 60.25 226 GLY B C 1
ATOM 4325 O O . GLY B 1 226 ? 10.695 16.172 -13.68 1 60.25 226 GLY B O 1
ATOM 4326 N N . ARG B 1 227 ? 9.898 15.492 -11.773 1 61.69 227 ARG B N 1
ATOM 4327 C CA . ARG B 1 227 ? 9.82 14.133 -12.289 1 61.69 227 ARG B CA 1
ATOM 4328 C C . ARG B 1 227 ? 8.742 14.016 -13.359 1 61.69 227 ARG B C 1
ATOM 4330 O O . ARG B 1 227 ? 8.945 13.359 -14.383 1 61.69 227 ARG B O 1
ATOM 4337 N N . ARG B 1 228 ? 7.707 14.68 -13.117 1 61.59 228 ARG B N 1
ATOM 4338 C CA . ARG B 1 228 ? 6.598 14.641 -14.062 1 61.59 228 ARG B CA 1
ATOM 4339 C C . ARG B 1 228 ? 6.941 15.398 -15.344 1 61.59 228 ARG B C 1
ATOM 4341 O O . ARG B 1 228 ? 6.516 15.016 -16.438 1 61.59 228 ARG B O 1
ATOM 4348 N N . GLY B 1 229 ? 7.645 16.406 -15.172 1 58.72 229 GLY B N 1
ATOM 4349 C CA . GLY B 1 229 ? 8.094 17.172 -16.328 1 58.72 229 GLY B CA 1
ATOM 4350 C C . GLY B 1 229 ? 9.109 16.438 -17.188 1 58.72 229 GLY B C 1
ATOM 4351 O O . GLY B 1 229 ? 9.008 16.438 -18.406 1 58.72 229 GLY B O 1
ATOM 4352 N N . SER B 1 230 ? 9.953 15.969 -16.516 1 57.78 230 SER B N 1
ATOM 4353 C CA . SER B 1 230 ? 11.008 15.266 -17.25 1 57.78 230 SER B CA 1
ATOM 4354 C C . SER B 1 230 ? 10.445 14.078 -18.031 1 57.78 230 SER B C 1
ATOM 4356 O O . SER B 1 230 ? 10.836 13.836 -19.172 1 57.78 230 SER B O 1
ATOM 4358 N N . GLY B 1 231 ? 9.539 13.477 -17.5 1 58.56 231 GLY B N 1
ATOM 4359 C CA . GLY B 1 231 ? 8.984 12.312 -18.172 1 58.56 231 GLY B CA 1
ATOM 4360 C C . GLY B 1 231 ? 8.047 12.672 -19.312 1 58.56 231 GLY B C 1
ATOM 4361 O O . GLY B 1 231 ? 7.973 11.953 -20.312 1 58.56 231 GLY B O 1
ATOM 4362 N N . SER B 1 232 ? 7.484 13.75 -19.203 1 62.16 232 SER B N 1
ATOM 4363 C CA . SER B 1 232 ? 6.441 14.102 -20.172 1 62.16 232 SER B CA 1
ATOM 4364 C C . SER B 1 232 ? 7 14.961 -21.297 1 62.16 232 SER B C 1
ATOM 4366 O O . SER B 1 232 ? 6.363 15.109 -22.344 1 62.16 232 SER B O 1
ATOM 4368 N N . GLY B 1 233 ? 8.156 15.547 -21.047 1 70.94 233 GLY B N 1
ATOM 4369 C CA . GLY B 1 233 ? 8.711 16.453 -22.031 1 70.94 233 GLY B CA 1
ATOM 4370 C C . GLY B 1 233 ? 8.008 17.797 -22.078 1 70.94 233 GLY B C 1
ATOM 4371 O O . GLY B 1 233 ? 8.312 18.641 -22.922 1 70.94 233 GLY B O 1
ATOM 4372 N N . LYS B 1 234 ? 7.16 18.031 -21.266 1 77.88 234 LYS B N 1
ATOM 4373 C CA . LYS B 1 234 ? 6.398 19.266 -21.234 1 77.88 234 LYS B CA 1
ATOM 4374 C C . LYS B 1 234 ? 7.184 20.375 -20.547 1 77.88 234 LYS B C 1
ATOM 4376 O O . LYS B 1 234 ? 7.977 20.125 -19.641 1 77.88 234 LYS B O 1
ATOM 4381 N N . PRO B 1 235 ? 6.848 21.594 -21.094 1 82 235 PRO B N 1
ATOM 4382 C CA . PRO B 1 235 ? 7.406 22.719 -20.344 1 82 235 PRO B CA 1
ATOM 4383 C C . PRO B 1 235 ? 6.887 22.781 -18.906 1 82 235 PRO B C 1
ATOM 4385 O O . PRO B 1 235 ? 5.758 22.359 -18.641 1 82 235 PRO B O 1
ATOM 4388 N N . ILE B 1 236 ? 7.625 23.344 -18.047 1 81.5 236 ILE B N 1
ATOM 4389 C CA . ILE B 1 236 ? 7.328 23.391 -16.609 1 81.5 236 ILE B CA 1
ATOM 4390 C C . ILE B 1 236 ? 6.027 24.156 -16.375 1 81.5 236 ILE B C 1
ATOM 4392 O O . ILE B 1 236 ? 5.262 23.828 -15.469 1 81.5 236 ILE B O 1
ATOM 4396 N N . GLU B 1 237 ? 5.758 25.141 -17.156 1 86.12 237 GLU B N 1
ATOM 4397 C CA . GLU B 1 237 ? 4.535 25.922 -17.031 1 86.12 237 GLU B CA 1
ATOM 4398 C C . GLU B 1 237 ? 3.299 25.062 -17.281 1 86.12 237 GLU B C 1
ATOM 4400 O O . GLU B 1 237 ? 2.289 25.203 -16.578 1 86.12 237 GLU B O 1
ATOM 4405 N N . GLU B 1 238 ? 3.416 24.266 -18.203 1 88.44 238 GLU B N 1
ATOM 4406 C CA . GLU B 1 238 ? 2.307 23.359 -18.516 1 88.44 238 GLU B CA 1
ATOM 4407 C C . GLU B 1 238 ? 2.117 22.328 -17.406 1 88.44 238 GLU B C 1
ATOM 4409 O O . GLU B 1 238 ? 0.988 21.953 -17.094 1 88.44 238 GLU B O 1
ATOM 4414 N N . VAL B 1 239 ? 3.223 21.906 -16.859 1 84.12 239 VAL B N 1
ATOM 4415 C CA . VAL B 1 239 ? 3.176 20.953 -15.758 1 84.12 239 VAL B CA 1
ATOM 4416 C C . VAL B 1 239 ? 2.494 21.594 -14.555 1 84.12 239 VAL B C 1
ATOM 4418 O O . VAL B 1 239 ? 1.712 20.938 -13.859 1 84.12 239 VAL B O 1
ATOM 4421 N N . LEU B 1 240 ? 2.797 22.797 -14.375 1 88.19 240 LEU B N 1
ATOM 4422 C CA . LEU B 1 240 ? 2.199 23.531 -13.266 1 88.19 240 LEU B CA 1
ATOM 4423 C C . LEU B 1 240 ? 0.693 23.672 -13.461 1 88.19 240 LEU B C 1
ATOM 4425 O O . LEU B 1 240 ? -0.076 23.5 -12.508 1 88.19 240 LEU B O 1
ATOM 4429 N N . VAL B 1 241 ? 0.274 24 -14.625 1 92.56 241 VAL B N 1
ATOM 4430 C CA . VAL B 1 241 ? -1.146 24.156 -14.93 1 92.56 241 VAL B CA 1
ATOM 4431 C C . VAL B 1 241 ? -1.856 22.812 -14.758 1 92.56 241 VAL B C 1
ATOM 4433 O O . VAL B 1 241 ? -2.951 22.75 -14.195 1 92.56 241 VAL B O 1
ATOM 4436 N N . ASP B 1 242 ? -1.224 21.828 -15.203 1 90.38 242 ASP B N 1
ATOM 4437 C CA . ASP B 1 242 ? -1.788 20.484 -15.047 1 90.38 242 ASP B CA 1
ATOM 4438 C C . ASP B 1 242 ? -1.923 20.109 -13.578 1 90.38 242 ASP B C 1
ATOM 4440 O O . ASP B 1 242 ? -2.908 19.5 -13.172 1 90.38 242 ASP B O 1
ATOM 4444 N N . SER B 1 243 ? -0.893 20.453 -12.875 1 90.69 243 SER B N 1
ATOM 4445 C CA . SER B 1 243 ? -0.923 20.188 -11.445 1 90.69 243 SER B CA 1
ATOM 4446 C C . SER B 1 243 ? -2.057 20.938 -10.758 1 90.69 243 SER B C 1
ATOM 4448 O O . SER B 1 243 ? -2.756 20.391 -9.906 1 90.69 243 SER B O 1
ATOM 4450 N N . ARG B 1 244 ? -2.172 22.172 -11.086 1 94.5 244 ARG B N 1
ATOM 4451 C CA . ARG B 1 244 ? -3.275 22.953 -10.531 1 94.5 244 ARG B CA 1
ATOM 4452 C C . ARG B 1 244 ? -4.617 22.297 -10.852 1 94.5 244 ARG B C 1
ATOM 4454 O O . ARG B 1 244 ? -5.469 22.156 -9.969 1 94.5 244 ARG B O 1
ATOM 4461 N N . LYS B 1 245 ? -4.785 21.938 -12.07 1 95.62 245 LYS B N 1
ATOM 4462 C CA . LYS B 1 245 ? -6.035 21.312 -12.492 1 95.62 245 LYS B CA 1
ATOM 4463 C C . LYS B 1 245 ? -6.305 20.031 -11.703 1 95.62 245 LYS B C 1
ATOM 4465 O O . LYS B 1 245 ? -7.445 19.781 -11.312 1 95.62 245 LYS B O 1
ATOM 4470 N N . ARG B 1 246 ? -5.316 19.266 -11.484 1 92.62 246 ARG B N 1
ATOM 4471 C CA . ARG B 1 246 ? -5.469 18.062 -10.688 1 92.62 246 ARG B CA 1
ATOM 4472 C C . ARG B 1 246 ? -5.895 18.375 -9.266 1 92.62 246 ARG B C 1
ATOM 4474 O O . ARG B 1 246 ? -6.738 17.688 -8.688 1 92.62 246 ARG B O 1
ATOM 4481 N N . CYS B 1 247 ? -5.277 19.391 -8.766 1 95.38 247 CYS B N 1
ATOM 4482 C CA . CYS B 1 247 ? -5.637 19.828 -7.422 1 95.38 247 CYS B CA 1
ATOM 4483 C C . CYS B 1 247 ? -7.102 20.25 -7.363 1 95.38 247 CYS B C 1
ATOM 4485 O O . CYS B 1 247 ? -7.836 19.828 -6.465 1 95.38 247 CYS B O 1
ATOM 4487 N N . VAL B 1 248 ? -7.496 21 -8.336 1 96.38 248 VAL B N 1
ATOM 4488 C CA . VAL B 1 248 ? -8.867 21.484 -8.375 1 96.38 248 VAL B CA 1
ATOM 4489 C C . VAL B 1 248 ? -9.828 20.312 -8.523 1 96.38 248 VAL B C 1
ATOM 4491 O O . VAL B 1 248 ? -10.844 20.234 -7.824 1 96.38 248 VAL B O 1
ATOM 4494 N N . ASP B 1 249 ? -9.516 19.438 -9.359 1 94.81 249 ASP B N 1
ATOM 4495 C CA . ASP B 1 249 ? -10.375 18.281 -9.633 1 94.81 249 ASP B CA 1
ATOM 4496 C C . ASP B 1 249 ? -10.602 17.453 -8.375 1 94.81 249 ASP B C 1
ATOM 4498 O O . ASP B 1 249 ? -11.734 17.062 -8.078 1 94.81 249 ASP B O 1
ATOM 4502 N N . VAL B 1 250 ? -9.562 17.234 -7.703 1 94 250 VAL B N 1
ATOM 4503 C CA . VAL B 1 250 ? -9.688 16.359 -6.539 1 94 250 VAL B CA 1
ATOM 4504 C C . VAL B 1 250 ? -10.438 17.094 -5.426 1 94 250 VAL B C 1
ATOM 4506 O O . VAL B 1 250 ? -11.25 16.484 -4.715 1 94 250 VAL B O 1
ATOM 4509 N N . VAL B 1 251 ? -10.211 18.359 -5.262 1 95.44 251 VAL B N 1
ATOM 4510 C CA . VAL B 1 251 ? -10.914 19.125 -4.242 1 95.44 251 VAL B CA 1
ATOM 4511 C C . VAL B 1 251 ? -12.406 19.172 -4.578 1 95.44 251 VAL B C 1
ATOM 4513 O O . VAL B 1 251 ? -13.25 18.969 -3.705 1 95.44 251 VAL B O 1
ATOM 4516 N N . ARG B 1 252 ? -12.703 19.391 -5.793 1 94.81 252 ARG B N 1
ATOM 4517 C CA . ARG B 1 252 ? -14.102 19.438 -6.219 1 94.81 252 ARG B CA 1
ATOM 4518 C C . ARG B 1 252 ? -14.797 18.109 -6.016 1 94.81 252 ARG B C 1
ATOM 4520 O O . ARG B 1 252 ? -15.953 18.062 -5.602 1 94.81 252 ARG B O 1
ATOM 4527 N N . PHE B 1 253 ? -14.117 17.109 -6.328 1 91.75 253 PHE B N 1
ATOM 4528 C CA . PHE B 1 253 ? -14.68 15.797 -6.07 1 91.75 253 PHE B CA 1
ATOM 4529 C C . PHE B 1 253 ? -15.008 15.625 -4.594 1 91.75 253 PHE B C 1
ATOM 4531 O O . PHE B 1 253 ? -16.125 15.227 -4.246 1 91.75 253 PHE B O 1
ATOM 4538 N N . LEU B 1 254 ? -14.062 15.945 -3.75 1 94.19 254 LEU B N 1
ATOM 4539 C CA . LEU B 1 254 ? -14.227 15.766 -2.312 1 94.19 254 LEU B CA 1
ATOM 4540 C C . LEU B 1 254 ? -15.336 16.672 -1.777 1 94.19 254 LEU B C 1
ATOM 4542 O O . LEU B 1 254 ? -16.047 16.297 -0.842 1 94.19 254 LEU B O 1
ATOM 4546 N N . GLN B 1 255 ? -15.492 17.781 -2.389 1 94.06 255 GLN B N 1
ATOM 4547 C CA . GLN B 1 255 ? -16.516 18.719 -1.96 1 94.06 255 GLN B CA 1
ATOM 4548 C C . GLN B 1 255 ? -17.906 18.25 -2.369 1 94.06 255 GLN B C 1
ATOM 4550 O O . GLN B 1 255 ? -18.906 18.625 -1.74 1 94.06 255 GLN B O 1
ATOM 4555 N N . ASN B 1 256 ? -17.969 17.406 -3.326 1 92.69 256 ASN B N 1
ATOM 4556 C CA . ASN B 1 256 ? -19.281 17.078 -3.898 1 92.69 256 ASN B CA 1
ATOM 4557 C C . ASN B 1 256 ? -19.688 15.641 -3.564 1 92.69 256 ASN B C 1
ATOM 4559 O O . ASN B 1 256 ? -20.812 15.234 -3.855 1 92.69 256 ASN B O 1
ATOM 4563 N N . VAL B 1 257 ? -18.828 14.969 -2.977 1 90.19 257 VAL B N 1
ATOM 4564 C CA . VAL B 1 257 ? -19.172 13.578 -2.66 1 90.19 257 VAL B CA 1
ATOM 4565 C C . VAL B 1 257 ? -20.281 13.547 -1.619 1 90.19 257 VAL B C 1
ATOM 4567 O O . VAL B 1 257 ? -20.281 14.336 -0.672 1 90.19 257 VAL B O 1
ATOM 4570 N N . GLU B 1 258 ? -21.25 12.641 -1.826 1 89.5 258 GLU B N 1
ATOM 4571 C CA . GLU B 1 258 ? -22.359 12.484 -0.888 1 89.5 258 GLU B CA 1
ATOM 4572 C C . GLU B 1 258 ? -21.938 11.68 0.338 1 89.5 258 GLU B C 1
ATOM 4574 O O . GLU B 1 258 ? -21.312 10.625 0.21 1 89.5 258 GLU B O 1
ATOM 4579 N N . MET B 1 259 ? -22.266 12.242 1.485 1 90.81 259 MET B N 1
ATOM 4580 C CA . MET B 1 259 ? -21.969 11.57 2.746 1 90.81 259 MET B CA 1
ATOM 4581 C C . MET B 1 259 ? -22.797 12.148 3.883 1 90.81 259 MET B C 1
ATOM 4583 O O . MET B 1 259 ? -23.531 13.117 3.686 1 90.81 259 MET B O 1
ATOM 4587 N N . SER B 1 260 ? -22.844 11.5 4.969 1 93.25 260 SER B N 1
ATOM 4588 C CA . SER B 1 260 ? -23.562 11.992 6.137 1 93.25 260 SER B CA 1
ATOM 4589 C C . SER B 1 260 ? -23.047 13.359 6.566 1 93.25 260 SER B C 1
ATOM 4591 O O . SER B 1 260 ? -21.891 13.703 6.32 1 93.25 260 SER B O 1
ATOM 4593 N N . PRO B 1 261 ? -23.844 14.148 7.215 1 94.88 261 PRO B N 1
ATOM 4594 C CA . PRO B 1 261 ? -23.438 15.492 7.648 1 94.88 261 PRO B CA 1
ATOM 4595 C C . PRO B 1 261 ? -22.203 15.477 8.539 1 94.88 261 PRO B C 1
ATOM 4597 O O . PRO B 1 261 ? -21.344 16.359 8.414 1 94.88 261 PRO B O 1
ATOM 4600 N N . ARG B 1 262 ? -22.109 14.555 9.344 1 93.12 262 ARG B N 1
ATOM 4601 C CA . ARG B 1 262 ? -20.984 14.469 10.266 1 93.12 262 ARG B CA 1
ATOM 4602 C C . ARG B 1 262 ? -19.688 14.234 9.516 1 93.12 262 ARG B C 1
ATOM 4604 O O . ARG B 1 262 ? -18.672 14.867 9.805 1 93.12 262 ARG B O 1
ATOM 4611 N N . LEU B 1 263 ? -19.672 13.328 8.625 1 93.69 263 LEU B N 1
ATOM 4612 C CA . LEU B 1 263 ? -18.5 13.055 7.805 1 93.69 263 LEU B CA 1
ATOM 4613 C C . LEU B 1 263 ? -18.172 14.242 6.906 1 93.69 263 LEU B C 1
ATOM 4615 O O . LEU B 1 263 ? -17 14.562 6.699 1 93.69 263 LEU B O 1
ATOM 4619 N N . ARG B 1 264 ? -19.203 14.875 6.43 1 95.38 264 ARG B N 1
ATOM 4620 C CA . ARG B 1 264 ? -19.031 16.062 5.602 1 95.38 264 ARG B CA 1
ATOM 4621 C C . ARG B 1 264 ? -18.312 17.172 6.367 1 95.38 264 ARG B C 1
ATOM 4623 O O . ARG B 1 264 ? -17.375 17.781 5.844 1 95.38 264 ARG B O 1
ATOM 4630 N N . GLU B 1 265 ? -18.734 17.375 7.52 1 94.19 265 GLU B N 1
ATOM 4631 C CA . GLU B 1 265 ? -18.109 18.406 8.352 1 94.19 265 GLU B CA 1
ATOM 4632 C C . GLU B 1 265 ? -16.625 18.109 8.578 1 94.19 265 GLU B C 1
ATOM 4634 O O . GLU B 1 265 ? -15.789 19 8.477 1 94.19 265 GLU B O 1
ATOM 4639 N N . ALA B 1 266 ? -16.328 16.859 8.883 1 93.19 266 ALA B N 1
ATOM 4640 C CA . ALA B 1 266 ? -14.945 16.453 9.109 1 93.19 266 ALA B CA 1
ATOM 4641 C C . ALA B 1 266 ? -14.109 16.641 7.848 1 93.19 266 ALA B C 1
ATOM 4643 O O . ALA B 1 266 ? -12.984 17.141 7.914 1 93.19 266 ALA B O 1
ATOM 4644 N N . LEU B 1 267 ? -14.672 16.266 6.758 1 94.44 267 LEU B N 1
ATOM 4645 C CA . LEU B 1 267 ? -13.969 16.359 5.484 1 94.44 267 LEU B CA 1
ATOM 4646 C C . LEU B 1 267 ? -13.719 17.812 5.102 1 94.44 267 LEU B C 1
ATOM 4648 O O . LEU B 1 267 ? -12.609 18.172 4.719 1 94.44 267 LEU B O 1
ATOM 4652 N N . ASP B 1 268 ? -14.711 18.609 5.223 1 93.38 268 ASP B N 1
ATOM 4653 C CA . ASP B 1 268 ? -14.594 20.031 4.883 1 93.38 268 ASP B CA 1
ATOM 4654 C C . ASP B 1 268 ? -13.57 20.719 5.781 1 93.38 268 ASP B C 1
ATOM 4656 O O . ASP B 1 268 ? -12.758 21.531 5.312 1 93.38 268 ASP B O 1
ATOM 4660 N N . SER B 1 269 ? -13.672 20.391 6.988 1 91.12 269 SER B N 1
ATOM 4661 C CA . SER B 1 269 ? -12.711 20.938 7.938 1 91.12 269 SER B CA 1
ATOM 4662 C C . SER B 1 269 ? -11.289 20.547 7.582 1 91.12 269 SER B C 1
ATOM 4664 O O . SER B 1 269 ? -10.367 21.359 7.668 1 91.12 269 SER B O 1
ATOM 4666 N N . PHE B 1 270 ? -11.109 19.297 7.246 1 92.88 270 PHE B N 1
ATOM 4667 C CA . PHE B 1 270 ? -9.781 18.812 6.891 1 92.88 270 PHE B CA 1
ATOM 4668 C C . PHE B 1 270 ? -9.25 19.531 5.66 1 92.88 270 PHE B C 1
ATOM 4670 O O . PHE B 1 270 ? -8.102 19.984 5.645 1 92.88 270 PHE B O 1
ATOM 4677 N N . ILE B 1 271 ? -10.07 19.641 4.676 1 93.06 271 ILE B N 1
ATOM 4678 C CA . ILE B 1 271 ? -9.656 20.281 3.438 1 93.06 271 ILE B CA 1
ATOM 4679 C C . ILE B 1 271 ? -9.234 21.734 3.727 1 93.06 271 ILE B C 1
ATOM 4681 O O . ILE B 1 271 ? -8.156 22.156 3.309 1 93.06 271 ILE B O 1
ATOM 4685 N N . GLU B 1 272 ? -10.016 22.375 4.406 1 90.88 272 GLU B N 1
ATOM 4686 C CA . GLU B 1 272 ? -9.75 23.781 4.73 1 90.88 272 GLU B CA 1
ATOM 4687 C C . GLU B 1 272 ? -8.469 23.922 5.555 1 90.88 272 GLU B C 1
ATOM 4689 O O . GLU B 1 272 ? -7.625 24.766 5.258 1 90.88 272 GLU B O 1
ATOM 4694 N N . ARG B 1 273 ? -8.328 23.156 6.488 1 90.62 273 ARG B N 1
ATOM 4695 C CA . ARG B 1 273 ? -7.195 23.266 7.402 1 90.62 273 ARG B CA 1
ATOM 4696 C C . ARG B 1 273 ? -5.902 22.812 6.734 1 90.62 273 ARG B C 1
ATOM 4698 O O . ARG B 1 273 ? -4.832 23.359 7.008 1 90.62 273 ARG B O 1
ATOM 4705 N N . PHE B 1 274 ? -6.023 21.797 5.965 1 91.94 274 PHE B N 1
ATOM 4706 C CA . PHE B 1 274 ? -4.859 21.328 5.215 1 91.94 274 PHE B CA 1
ATOM 4707 C C . PHE B 1 274 ? -4.324 22.438 4.316 1 91.94 274 PHE B C 1
ATOM 4709 O O . PHE B 1 274 ? -3.111 22.656 4.238 1 91.94 274 PHE B O 1
ATOM 4716 N N . LEU B 1 275 ? -5.199 23.141 3.732 1 91.12 275 LEU B N 1
ATOM 4717 C CA . LEU B 1 275 ? -4.805 24.234 2.867 1 91.12 275 LEU B CA 1
ATOM 4718 C C . LEU B 1 275 ? -4.219 25.391 3.686 1 91.12 275 LEU B C 1
ATOM 4720 O O . LEU B 1 275 ? -3.164 25.922 3.34 1 91.12 275 LEU B O 1
ATOM 4724 N N . ASN B 1 276 ? -4.855 25.719 4.715 1 89.31 276 ASN B N 1
ATOM 4725 C CA . ASN B 1 276 ? -4.375 26.812 5.562 1 89.31 276 ASN B CA 1
ATOM 4726 C C . ASN B 1 276 ? -2.986 26.516 6.121 1 89.31 276 ASN B C 1
ATOM 4728 O O . ASN B 1 276 ? -2.166 27.422 6.266 1 89.31 276 ASN B O 1
ATOM 4732 N N . TYR B 1 277 ? -2.805 25.281 6.438 1 90.25 277 TYR B N 1
ATOM 4733 C CA . TYR B 1 277 ? -1.502 24.859 6.934 1 90.25 277 TYR B CA 1
ATOM 4734 C C . TYR B 1 277 ? -0.39 25.266 5.977 1 90.25 277 TYR B C 1
ATOM 4736 O O . TYR B 1 277 ? 0.649 25.781 6.406 1 90.25 277 TYR B O 1
ATOM 4744 N N . HIS B 1 278 ? -0.52 25.125 4.738 1 89.81 278 HIS B N 1
ATOM 4745 C CA . HIS B 1 278 ? 0.519 25.391 3.752 1 89.81 278 HIS B CA 1
ATOM 4746 C C . HIS B 1 278 ? 0.78 26.891 3.629 1 89.81 278 HIS B C 1
ATOM 4748 O O . HIS B 1 278 ? 1.899 27.312 3.322 1 89.81 278 HIS B O 1
ATOM 4754 N N . PHE B 1 279 ? -0.207 27.609 3.93 1 84 279 PHE B N 1
ATOM 4755 C CA . PHE B 1 279 ? -0.043 29.062 3.852 1 84 279 PHE B CA 1
ATOM 4756 C C . PHE B 1 279 ? 0.481 29.609 5.168 1 84 279 PHE B C 1
ATOM 4758 O O . PHE B 1 279 ? 1.184 30.625 5.184 1 84 279 PHE B O 1
ATOM 4765 N N . ASP B 1 280 ? 0.171 28.938 6.219 1 82.25 280 ASP B N 1
ATOM 4766 C CA . ASP B 1 280 ? 0.519 29.453 7.539 1 82.25 280 ASP B CA 1
ATOM 4767 C C . ASP B 1 280 ? 1.926 29.016 7.945 1 82.25 280 ASP B C 1
ATOM 4769 O O . ASP B 1 280 ? 2.609 29.734 8.688 1 82.25 280 ASP B O 1
ATOM 4773 N N . VAL B 1 281 ? 2.268 27.844 7.512 1 83.25 281 VAL B N 1
ATOM 4774 C CA . VAL B 1 281 ? 3.604 27.375 7.844 1 83.25 281 VAL B CA 1
ATOM 4775 C C . VAL B 1 281 ? 4.602 27.844 6.785 1 83.25 281 VAL B C 1
ATOM 4777 O O . VAL B 1 281 ? 5.188 27.031 6.07 1 83.25 281 VAL B O 1
ATOM 4780 N N . ASP B 1 282 ? 4.965 29.047 6.895 1 79.38 282 ASP B N 1
ATOM 4781 C CA . ASP B 1 282 ? 5.711 29.719 5.844 1 79.38 282 ASP B CA 1
ATOM 4782 C C . ASP B 1 282 ? 7.188 29.344 5.879 1 79.38 282 ASP B C 1
ATOM 4784 O O . ASP B 1 282 ? 7.863 29.344 4.848 1 79.38 282 ASP B O 1
ATOM 4788 N N . TYR B 1 283 ? 7.594 29.031 6.996 1 80.19 283 TYR B N 1
ATOM 4789 C CA . TYR B 1 283 ? 9.008 28.672 7.043 1 80.19 283 TYR B CA 1
ATOM 4790 C C . TYR B 1 283 ? 9.266 27.375 6.293 1 80.19 283 TYR B C 1
ATOM 4792 O O . TYR B 1 283 ? 10.398 27.109 5.879 1 80.19 283 TYR B O 1
ATOM 4800 N N . ARG B 1 284 ? 8.242 26.672 6.062 1 79.94 284 ARG B N 1
ATOM 4801 C CA . ARG B 1 284 ? 8.391 25.406 5.336 1 79.94 284 ARG B CA 1
ATOM 4802 C C . ARG B 1 284 ? 8.023 25.578 3.865 1 79.94 284 ARG B C 1
ATOM 4804 O O . ARG B 1 284 ? 8.68 25 2.99 1 79.94 284 ARG B O 1
ATOM 4811 N N . TYR B 1 285 ? 7.062 26.359 3.566 1 85.75 285 TYR B N 1
ATOM 4812 C CA . TYR B 1 285 ? 6.562 26.406 2.199 1 85.75 285 TYR B CA 1
ATOM 4813 C C . TYR B 1 285 ? 6.961 27.703 1.518 1 85.75 285 TYR B C 1
ATOM 4815 O O . TYR B 1 285 ? 6.957 27.797 0.287 1 85.75 285 TYR B O 1
ATOM 4823 N N . ARG B 1 286 ? 7.25 28.75 2.266 1 85.69 286 ARG B N 1
ATOM 4824 C CA . ARG B 1 286 ? 7.82 30.016 1.797 1 85.69 286 ARG B CA 1
ATOM 4825 C C . ARG B 1 286 ? 6.91 30.672 0.77 1 85.69 286 ARG B C 1
ATOM 4827 O O . ARG B 1 286 ? 7.387 31.234 -0.224 1 85.69 286 ARG B O 1
ATOM 4834 N N . LEU B 1 287 ? 5.668 30.453 0.995 1 87.06 287 LEU B N 1
ATOM 4835 C CA . LEU B 1 287 ? 4.707 30.984 0.036 1 87.06 287 LEU B CA 1
ATOM 4836 C C . LEU B 1 287 ? 4.605 32.5 0.161 1 87.06 287 LEU B C 1
ATOM 4838 O O . LEU B 1 287 ? 4.176 33.188 -0.776 1 87.06 287 LEU B O 1
ATOM 4842 N N . SER B 1 288 ? 5.035 33.031 1.309 1 83.62 288 SER B N 1
ATOM 4843 C CA . SER B 1 288 ? 5.074 34.469 1.473 1 83.62 288 SER B CA 1
ATOM 4844 C C . SER B 1 288 ? 6.07 35.125 0.512 1 83.62 288 SER B C 1
ATOM 4846 O O . SER B 1 288 ? 5.891 36.25 0.092 1 83.62 288 SER B O 1
ATOM 4848 N N . GLU B 1 289 ? 7.027 34.344 0.138 1 86.31 289 GLU B N 1
ATOM 4849 C CA . GLU B 1 289 ? 8.07 34.844 -0.757 1 86.31 289 GLU B CA 1
ATOM 4850 C C . GLU B 1 289 ? 7.574 34.906 -2.199 1 86.31 289 GLU B C 1
ATOM 4852 O O . GLU B 1 289 ? 8.188 35.562 -3.045 1 86.31 289 GLU B O 1
ATOM 4857 N N . VAL B 1 290 ? 6.547 34.188 -2.451 1 86.56 290 VAL B N 1
ATOM 4858 C CA . VAL B 1 290 ? 5.977 34.188 -3.795 1 86.56 290 VAL B CA 1
ATOM 4859 C C . VAL B 1 290 ? 5.031 35.375 -3.979 1 86.56 290 VAL B C 1
ATOM 4861 O O . VAL B 1 290 ? 4.695 35.719 -5.109 1 86.56 290 VAL B O 1
ATOM 4864 N N . GLY B 1 291 ? 4.684 36.062 -2.924 1 81.56 291 GLY B N 1
ATOM 4865 C CA . GLY B 1 291 ? 3.848 37.25 -2.996 1 81.56 291 GLY B CA 1
ATOM 4866 C C . GLY B 1 291 ? 2.365 36.938 -3.027 1 81.56 291 GLY B C 1
ATOM 4867 O O . GLY B 1 291 ? 1.591 37.625 -3.686 1 81.56 291 GLY B O 1
ATOM 4868 N N . ILE B 1 292 ? 2.107 35.719 -2.479 1 77.81 292 ILE B N 1
ATOM 4869 C CA . ILE B 1 292 ? 0.696 35.344 -2.43 1 77.81 292 ILE B CA 1
ATOM 4870 C C . ILE B 1 292 ? -0.035 36.25 -1.433 1 77.81 292 ILE B C 1
ATOM 4872 O O . ILE B 1 292 ? 0.462 36.5 -0.331 1 77.81 292 ILE B O 1
ATOM 4876 N N . GLN B 1 293 ? -1.08 36.938 -1.844 1 64.75 293 GLN B N 1
ATOM 4877 C CA . GLN B 1 293 ? -1.907 37.781 -0.989 1 64.75 293 GLN B CA 1
ATOM 4878 C C . GLN B 1 293 ? -3.291 37.156 -0.785 1 64.75 293 GLN B C 1
ATOM 4880 O O . GLN B 1 293 ? -4.094 37.094 -1.719 1 64.75 293 GLN B O 1
ATOM 4885 N N . PHE B 1 294 ? -3.299 36.219 0.199 1 65 294 PHE B N 1
ATOM 4886 C CA . PHE B 1 294 ? -4.656 35.812 0.546 1 65 294 PHE B CA 1
ATOM 4887 C C . PHE B 1 294 ? -5.215 36.688 1.655 1 65 294 PHE B C 1
ATOM 4889 O O . PHE B 1 294 ? -4.57 36.875 2.691 1 65 294 PHE B O 1
ATOM 4896 N N . PRO B 1 295 ? -6.215 37.594 1.382 1 55.09 295 PRO B N 1
ATOM 4897 C CA . PRO B 1 295 ? -6.781 38.25 2.545 1 55.09 295 PRO B CA 1
ATOM 4898 C C . PRO B 1 295 ? -7.219 37.312 3.645 1 55.09 295 PRO B C 1
ATOM 4900 O O . PRO B 1 295 ? -7.832 36.281 3.355 1 55.09 295 PRO B O 1
ATOM 4903 N N . ALA B 1 296 ? -6.379 37.281 4.758 1 54.12 296 ALA B N 1
ATOM 4904 C CA . ALA B 1 296 ? -6.75 36.438 5.898 1 54.12 296 ALA B CA 1
ATOM 4905 C C . ALA B 1 296 ? -8.148 36.781 6.402 1 54.12 296 ALA B C 1
ATOM 4907 O O . ALA B 1 296 ? -8.492 37.969 6.539 1 54.12 296 ALA B O 1
ATOM 4908 N N . LYS B 1 297 ? -9.211 35.938 6.125 1 52.12 297 LYS B N 1
ATOM 4909 C CA . LYS B 1 297 ? -10.461 36.125 6.867 1 52.12 297 LYS B CA 1
ATOM 4910 C C . LYS B 1 297 ? -10.359 35.531 8.266 1 52.12 297 LYS B C 1
ATOM 4912 O O . LYS B 1 297 ? -9.906 34.406 8.438 1 52.12 297 LYS B O 1
ATOM 4917 N N . ILE B 1 298 ? -10.367 36.406 9.312 1 39.69 298 ILE B N 1
ATOM 4918 C CA . ILE B 1 298 ? -10.43 36 10.719 1 39.69 298 ILE B CA 1
ATOM 4919 C C . ILE B 1 298 ? -11.758 35.312 11.008 1 39.69 298 ILE B C 1
ATOM 4921 O O . ILE B 1 298 ? -12.812 35.719 10.531 1 39.69 298 ILE B O 1
#

Radius of gyration: 24.65 Å; Cα contacts (8 Å, |Δi|>4): 723; chains: 2; bounding box: 48×72×61 Å

pLDDT: mean 85.73, std 11.13, range [39.69, 97.88]

Organism: Aspergillus parasiticus (NCBI:txid5067)

Solvent-accessible surface area (backbone atoms only — not comparable to full-atom values): 31709 Å² total; per-residue (Å²): 136,61,56,66,57,54,35,52,47,52,54,48,43,36,58,75,70,65,65,74,43,47,80,80,73,79,58,60,67,59,40,51,50,50,51,51,54,50,70,68,39,91,64,55,44,90,68,52,71,78,32,42,62,61,18,37,47,50,29,50,37,46,32,57,86,50,57,69,68,56,34,47,33,51,19,53,26,39,27,28,48,52,46,41,68,71,46,39,69,78,34,58,68,53,48,51,52,23,52,42,25,47,60,69,71,41,82,42,76,37,41,49,59,32,50,25,53,53,33,43,52,57,40,33,72,76,38,48,53,69,58,26,45,51,39,50,44,16,50,55,23,30,58,53,40,51,50,39,55,58,76,42,57,68,25,58,64,83,31,64,58,65,58,29,47,49,42,49,54,58,38,23,19,61,50,47,57,57,54,70,46,41,53,64,72,86,55,62,60,64,78,47,53,34,45,49,55,54,46,38,48,42,54,51,43,43,50,52,59,61,30,38,56,34,32,48,65,70,64,62,35,84,38,73,60,48,54,53,23,65,69,66,70,48,56,66,69,58,46,49,51,52,46,43,50,51,37,47,50,44,50,50,49,66,72,63,58,88,65,56,70,69,57,44,50,34,50,52,47,30,54,53,28,53,52,27,44,52,65,66,43,32,92,71,21,45,42,68,79,52,64,61,80,70,75,72,47,130,134,60,54,67,58,53,38,51,47,53,52,48,45,35,59,76,69,66,63,73,43,47,81,81,74,80,56,61,68,59,41,51,50,48,51,51,55,50,72,68,40,90,63,55,45,90,68,52,71,76,33,41,62,60,20,37,46,49,30,49,38,46,31,56,86,51,56,68,70,57,34,47,33,50,20,53,27,38,28,28,48,52,45,42,68,71,47,40,70,77,33,57,70,53,47,50,53,22,52,43,25,47,62,69,73,41,81,43,75,39,40,49,60,32,50,26,53,53,35,43,52,56,40,33,72,76,39,48,52,70,57,24,44,52,40,51,45,16,51,52,23,29,59,54,40,51,50,39,54,58,74,42,55,68,26,56,65,82,30,65,57,66,58,30,46,49,43,49,54,57,37,24,19,62,51,48,58,57,53,69,46,41,55,66,72,87,55,62,59,64,77,46,53,34,46,48,54,53,46,38,48,40,55,51,45,43,50,52,61,60,30,37,58,35,32,49,66,69,64,62,35,84,39,74,60,50,53,52,24,65,68,65,68,48,58,64,68,58,48,50,51,51,46,42,50,51,38,48,52,43,50,50,48,66,72,62,57,88,66,56,70,69,56,45,52,34,50,52,48,31,55,54,28,52,53,27,46,50,65,67,44,32,92,71,21,44,40,70,78,52,64,61,79,69,74,70,48,128